Protein AF-A0A9X2WM40-F1 (afdb_monomer)

Mean predicted aligned error: 15.27 Å

Organism: NCBI:txid2952222

Structure (mmCIF, N/CA/C/O backbone):
data_AF-A0A9X2WM40-F1
#
_entry.id   AF-A0A9X2WM40-F1
#
loop_
_atom_site.group_PDB
_atom_site.id
_atom_site.type_symbol
_atom_site.label_atom_id
_atom_site.label_alt_id
_atom_site.label_comp_id
_atom_site.label_asym_id
_atom_site.label_entity_id
_atom_site.label_seq_id
_atom_site.pdbx_PDB_ins_code
_atom_site.Cartn_x
_atom_site.Cartn_y
_atom_site.Cartn_z
_atom_site.occupancy
_atom_site.B_iso_or_equiv
_atom_site.auth_seq_id
_atom_site.auth_comp_id
_atom_site.auth_asym_id
_atom_site.auth_atom_id
_atom_site.pdbx_PDB_model_num
ATOM 1 N N . MET A 1 1 ? -3.661 -3.927 -45.831 1.00 48.88 1 MET A N 1
ATOM 2 C CA . MET A 1 1 ? -3.657 -4.230 -44.381 1.00 48.88 1 MET A CA 1
ATOM 3 C C . MET A 1 1 ? -2.440 -3.623 -43.685 1.00 48.88 1 MET A C 1
ATOM 5 O O . MET A 1 1 ? -2.655 -2.824 -42.790 1.00 48.88 1 MET A O 1
ATOM 9 N N . MET A 1 2 ? -1.205 -3.879 -44.148 1.00 52.31 2 MET A N 1
ATOM 10 C CA . MET A 1 2 ? 0.022 -3.225 -43.633 1.00 52.31 2 MET A CA 1
ATOM 11 C C . MET A 1 2 ? -0.059 -1.685 -43.616 1.00 52.31 2 MET A C 1
ATOM 13 O O . MET A 1 2 ? 0.110 -1.090 -42.563 1.00 52.31 2 MET A O 1
ATOM 17 N N . ALA A 1 3 ? -0.468 -1.058 -44.727 1.00 53.38 3 ALA A N 1
ATOM 18 C CA . ALA A 1 3 ? -0.591 0.404 -44.830 1.00 53.38 3 ALA A CA 1
ATOM 19 C C . ALA A 1 3 ? -1.653 1.032 -43.897 1.00 53.38 3 ALA A C 1
ATOM 21 O O . ALA A 1 3 ? -1.571 2.206 -43.558 1.00 53.38 3 ALA A O 1
ATOM 22 N N . ILE A 1 4 ? -2.658 0.257 -43.466 1.00 58.81 4 ILE A N 1
ATOM 23 C CA . ILE A 1 4 ? -3.692 0.733 -42.531 1.00 58.81 4 ILE A CA 1
ATOM 24 C C . ILE A 1 4 ? -3.160 0.685 -41.096 1.00 58.81 4 ILE A C 1
ATOM 26 O O . ILE A 1 4 ? -3.388 1.623 -40.340 1.00 58.81 4 ILE A O 1
ATOM 30 N N . LEU A 1 5 ? -2.415 -0.369 -40.730 1.00 55.25 5 LEU A N 1
ATOM 31 C CA . LEU A 1 5 ? -1.718 -0.409 -39.442 1.00 55.25 5 LEU A CA 1
ATOM 32 C C . LEU A 1 5 ? -0.700 0.729 -39.340 1.00 55.25 5 LEU A C 1
ATOM 34 O O . LEU A 1 5 ? -0.670 1.415 -38.329 1.00 55.25 5 LEU A O 1
ATOM 38 N N . GLU A 1 6 ? 0.074 0.974 -40.394 1.00 58.59 6 GLU A N 1
ATOM 39 C CA . GLU A 1 6 ? 1.084 2.037 -40.431 1.00 58.59 6 GLU A CA 1
ATOM 40 C C . GLU A 1 6 ? 0.461 3.438 -40.266 1.00 58.59 6 GLU A C 1
ATOM 42 O O . GLU A 1 6 ? 0.967 4.267 -39.508 1.00 58.59 6 GLU A O 1
ATOM 47 N N . HIS A 1 7 ? -0.705 3.681 -40.877 1.00 58.50 7 HIS A N 1
ATOM 48 C CA . HIS A 1 7 ? -1.440 4.940 -40.722 1.00 58.50 7 HIS A CA 1
ATOM 49 C C . HIS A 1 7 ? -2.086 5.105 -39.331 1.00 58.50 7 HIS A C 1
ATOM 51 O O . HIS A 1 7 ? -2.117 6.206 -38.780 1.00 58.50 7 HIS A O 1
ATOM 57 N N . ILE A 1 8 ? -2.566 4.014 -38.724 1.00 58.47 8 ILE A N 1
ATOM 58 C CA . ILE A 1 8 ? -3.116 4.024 -37.358 1.00 58.47 8 ILE A CA 1
ATOM 59 C C . ILE A 1 8 ? -2.002 4.226 -36.321 1.00 58.47 8 ILE A C 1
ATOM 61 O O . ILE A 1 8 ? -2.180 5.005 -35.383 1.00 58.47 8 ILE A O 1
ATOM 65 N N . PHE A 1 9 ? -0.844 3.580 -36.497 1.00 56.44 9 PHE A N 1
ATOM 66 C CA . PHE A 1 9 ? 0.310 3.757 -35.614 1.00 56.44 9 PHE A CA 1
ATOM 67 C C . PHE A 1 9 ? 0.879 5.176 -35.693 1.00 56.44 9 PHE A C 1
ATOM 69 O O . PHE A 1 9 ? 1.260 5.727 -34.672 1.00 56.44 9 PHE A O 1
ATOM 76 N N . THR A 1 10 ? 0.852 5.830 -36.852 1.00 58.78 10 THR A N 1
ATOM 77 C CA . THR A 1 10 ? 1.347 7.214 -36.988 1.00 58.78 10 THR A CA 1
ATOM 78 C C . THR A 1 10 ? 0.361 8.293 -36.523 1.00 58.78 10 THR A C 1
ATOM 80 O O . THR A 1 10 ? 0.761 9.440 -36.345 1.00 58.78 10 THR A O 1
ATOM 83 N N . SER A 1 11 ? -0.914 7.957 -36.283 1.00 64.44 11 SER A N 1
ATOM 84 C CA . SER A 1 11 ? -1.959 8.955 -35.994 1.00 64.44 11 SER A CA 1
ATOM 85 C C . SER A 1 11 ? -1.946 9.507 -34.558 1.00 64.44 11 SER A C 1
ATOM 87 O O . SER A 1 11 ? -2.376 10.639 -34.350 1.00 64.44 11 SER A O 1
ATOM 89 N N . SER A 1 12 ? -1.471 8.753 -33.552 1.00 72.62 12 SER A N 1
ATOM 90 C CA . SER A 1 12 ? -1.210 9.308 -32.208 1.00 72.62 12 SER A CA 1
ATOM 91 C C . SER A 1 12 ? -0.280 8.428 -31.360 1.00 72.62 12 SER A C 1
ATOM 93 O O . SER A 1 12 ? -0.543 7.242 -31.162 1.00 72.62 12 SER A O 1
ATOM 95 N N . ALA A 1 13 ? 0.763 9.026 -30.772 1.00 73.12 13 ALA A N 1
ATOM 96 C CA . ALA A 1 13 ? 1.698 8.345 -29.863 1.00 73.12 13 ALA A CA 1
ATOM 97 C C . ALA A 1 13 ? 0.988 7.692 -28.656 1.00 73.12 13 ALA A C 1
ATOM 99 O O . ALA A 1 13 ? 1.332 6.596 -28.211 1.00 73.12 13 ALA A O 1
ATOM 100 N N . TYR A 1 14 ? -0.082 8.326 -28.164 1.00 81.31 14 TYR A N 1
ATOM 101 C CA . TYR A 1 14 ? -0.898 7.805 -27.064 1.00 81.31 14 TYR A CA 1
ATOM 102 C C . TYR A 1 14 ? -1.600 6.489 -27.411 1.00 81.31 14 TYR A C 1
ATOM 104 O O . TYR A 1 14 ? -1.717 5.612 -26.554 1.00 81.31 14 TYR A O 1
ATOM 112 N N . PHE A 1 15 ? -2.044 6.324 -28.661 1.00 83.06 15 PHE A N 1
ATOM 113 C CA . PHE A 1 15 ? -2.675 5.085 -29.105 1.00 83.06 15 PHE A CA 1
ATOM 114 C C . PHE A 1 15 ? -1.667 3.934 -29.156 1.00 83.06 15 PHE A C 1
ATOM 116 O O . PHE A 1 15 ? -1.968 2.849 -28.660 1.00 83.06 15 PHE A O 1
ATOM 123 N N . ILE A 1 16 ? -0.448 4.174 -29.658 1.00 85.44 16 ILE A N 1
ATOM 124 C CA . ILE A 1 16 ? 0.629 3.166 -29.671 1.00 85.44 16 ILE A CA 1
ATOM 125 C C . ILE A 1 16 ? 0.966 2.719 -28.247 1.00 85.44 16 ILE A C 1
ATOM 127 O O . ILE A 1 16 ? 1.083 1.522 -27.975 1.00 85.44 16 ILE A O 1
ATOM 131 N N . LEU A 1 17 ? 1.084 3.677 -27.326 1.00 87.56 17 LEU A N 1
ATOM 132 C CA . LEU A 1 17 ? 1.344 3.412 -25.914 1.00 87.56 17 LEU A CA 1
ATOM 133 C C . LEU A 1 17 ? 0.233 2.554 -25.297 1.00 87.56 17 LEU A C 1
ATOM 135 O O . LEU A 1 17 ? 0.522 1.546 -24.652 1.00 87.56 17 LEU A O 1
ATOM 139 N N . LEU A 1 18 ? -1.033 2.913 -25.525 1.00 89.00 18 LEU A N 1
ATOM 140 C CA . LEU A 1 18 ? -2.177 2.168 -24.998 1.00 89.00 18 LEU A CA 1
ATOM 141 C C . LEU A 1 18 ? -2.231 0.744 -25.560 1.00 89.00 18 LEU A C 1
ATOM 143 O O . LEU A 1 18 ? -2.396 -0.207 -24.797 1.00 89.00 18 LEU A O 1
ATOM 147 N N . VAL A 1 19 ? -2.031 0.577 -26.869 1.00 88.81 19 VAL A N 1
ATOM 148 C CA . VAL A 1 19 ? -1.959 -0.743 -27.513 1.00 88.81 19 VAL A CA 1
ATOM 149 C C . VAL A 1 19 ? -0.817 -1.570 -26.925 1.00 88.81 19 VAL A C 1
ATOM 151 O O . VAL A 1 19 ? -1.012 -2.742 -26.610 1.00 88.81 19 VAL A O 1
ATOM 154 N N . THR A 1 20 ? 0.346 -0.956 -26.707 1.00 89.88 20 THR A N 1
ATOM 155 C CA . THR A 1 20 ? 1.518 -1.610 -26.110 1.00 89.88 20 THR A CA 1
ATOM 156 C C . THR A 1 20 ? 1.240 -2.083 -24.686 1.00 89.88 20 THR A C 1
ATOM 158 O O . THR A 1 20 ? 1.575 -3.216 -24.350 1.00 89.88 20 THR A O 1
ATOM 161 N N . LEU A 1 21 ? 0.579 -1.266 -23.860 1.00 89.44 21 LEU A N 1
ATOM 162 C CA . LEU A 1 21 ? 0.176 -1.653 -22.505 1.00 89.44 21 LEU A CA 1
ATOM 163 C C . LEU A 1 21 ? -0.844 -2.795 -22.511 1.00 89.44 21 LEU A C 1
ATOM 165 O O . LEU A 1 21 ? -0.691 -3.759 -21.762 1.00 89.44 21 LEU A O 1
ATOM 169 N N . VAL A 1 22 ? -1.874 -2.709 -23.358 1.00 89.88 22 VAL A N 1
ATOM 170 C CA . VAL A 1 22 ? -2.930 -3.731 -23.438 1.00 89.88 22 VAL A CA 1
ATOM 171 C C . VAL A 1 22 ? -2.355 -5.060 -23.923 1.00 89.88 22 VAL A C 1
ATOM 173 O O . VAL A 1 22 ? -2.557 -6.089 -23.277 1.00 89.88 22 VAL A O 1
ATOM 176 N N . LEU A 1 23 ? -1.592 -5.053 -25.019 1.00 89.88 23 LEU A N 1
ATOM 177 C CA . LEU A 1 23 ? -0.934 -6.252 -25.539 1.00 89.88 23 LEU A CA 1
ATOM 178 C C . LEU A 1 23 ? 0.108 -6.788 -24.553 1.00 89.88 23 LEU A C 1
ATOM 180 O O . LEU A 1 23 ? 0.152 -7.991 -24.311 1.00 89.88 23 LEU A O 1
ATOM 184 N N . GLY A 1 24 ? 0.892 -5.908 -23.930 1.00 86.06 24 GLY A N 1
ATOM 185 C CA . GLY A 1 24 ? 1.845 -6.253 -22.880 1.00 86.06 24 GLY A CA 1
ATOM 186 C C . GLY A 1 24 ? 1.183 -6.986 -21.717 1.00 86.06 24 GLY A C 1
ATOM 187 O O . GLY A 1 24 ? 1.656 -8.045 -21.303 1.00 86.06 24 GLY A O 1
ATOM 188 N N . PHE A 1 25 ? 0.044 -6.488 -21.237 1.00 85.56 25 PHE A N 1
ATOM 189 C CA . PHE A 1 25 ? -0.730 -7.126 -20.176 1.00 85.56 25 PHE A CA 1
ATOM 190 C C . PHE A 1 25 ? -1.297 -8.488 -20.595 1.00 85.56 25 PHE A C 1
ATOM 192 O O . PHE A 1 25 ? -1.178 -9.459 -19.844 1.00 85.56 25 PHE A O 1
ATOM 199 N N . VAL A 1 26 ? -1.875 -8.581 -21.799 1.00 85.56 26 VAL A N 1
ATOM 200 C CA . VAL A 1 26 ? -2.435 -9.833 -22.333 1.00 85.56 26 VAL A CA 1
ATOM 201 C C . VAL A 1 26 ? -1.345 -10.894 -22.472 1.00 85.56 26 VAL A C 1
ATOM 203 O O . VAL A 1 26 ? -1.505 -11.996 -21.949 1.00 85.56 26 VAL A O 1
ATOM 206 N N . VAL A 1 27 ? -0.211 -10.551 -23.091 1.00 85.38 27 VAL A N 1
ATOM 207 C CA . VAL A 1 27 ? 0.940 -11.455 -23.250 1.00 85.38 27 VAL A CA 1
ATOM 208 C C . VAL A 1 27 ? 1.525 -11.840 -21.890 1.00 85.38 27 VAL A C 1
ATOM 210 O O . VAL A 1 27 ? 1.890 -12.992 -21.680 1.00 85.38 27 VAL A O 1
ATOM 213 N N . GLY A 1 28 ? 1.555 -10.910 -20.934 1.00 78.38 28 GLY A N 1
ATOM 214 C CA . GLY A 1 28 ? 2.058 -11.156 -19.580 1.00 78.38 28 GLY A CA 1
ATOM 215 C C . GLY A 1 28 ? 1.228 -12.147 -18.769 1.00 78.38 28 GLY A C 1
ATOM 216 O O . GLY A 1 28 ? 1.763 -12.780 -17.859 1.00 78.38 28 GLY A O 1
ATOM 217 N N . LYS A 1 29 ? -0.060 -12.313 -19.099 1.00 77.12 29 LYS A N 1
ATOM 218 C CA . LYS A 1 29 ? -0.939 -13.319 -18.482 1.00 77.12 29 LYS A CA 1
ATOM 219 C C . LYS A 1 29 ? -0.827 -14.708 -19.117 1.00 77.12 29 LYS A C 1
ATOM 221 O O . LYS A 1 29 ? -1.376 -15.664 -18.564 1.00 77.12 29 LYS A O 1
ATOM 226 N N . ILE A 1 30 ? -0.122 -14.852 -20.239 1.00 78.06 30 ILE A N 1
ATOM 227 C CA . ILE A 1 30 ? 0.100 -16.156 -20.870 1.00 78.06 30 ILE A CA 1
ATOM 228 C C . ILE A 1 30 ? 1.139 -16.925 -20.047 1.00 78.06 30 ILE A C 1
ATOM 230 O O . ILE A 1 30 ? 2.270 -16.480 -19.865 1.00 78.06 30 ILE A O 1
ATOM 234 N N . HIS A 1 31 ? 0.745 -18.094 -19.543 1.00 68.75 31 HIS A N 1
ATOM 235 C CA . HIS A 1 31 ? 1.625 -18.979 -18.784 1.00 68.75 31 HIS A CA 1
ATOM 236 C C . HIS A 1 31 ? 2.212 -20.034 -19.728 1.00 68.75 31 HIS A C 1
ATOM 238 O O . HIS A 1 31 ? 1.476 -20.849 -20.286 1.00 68.75 31 HIS A O 1
ATOM 244 N N . LEU A 1 32 ? 3.536 -20.031 -19.904 1.00 66.12 32 LEU A N 1
ATOM 245 C CA . LEU A 1 32 ? 4.265 -21.054 -20.657 1.00 66.12 32 LEU A CA 1
ATOM 246 C C . LEU A 1 32 ? 4.839 -22.069 -19.656 1.00 66.12 32 LEU A C 1
ATOM 248 O O . LEU A 1 32 ? 5.991 -21.986 -19.229 1.00 66.12 32 LEU A O 1
ATOM 252 N N . GLY A 1 33 ? 4.002 -23.019 -19.230 1.00 64.88 33 GLY A N 1
ATOM 253 C CA . GLY A 1 33 ? 4.379 -24.041 -18.246 1.00 64.88 33 GLY A CA 1
ATOM 254 C C . GLY A 1 33 ? 4.664 -23.451 -16.857 1.00 64.88 33 GLY A C 1
ATOM 255 O O . GLY A 1 33 ? 3.817 -22.771 -16.288 1.00 64.88 33 GLY A O 1
ATOM 256 N N . LEU A 1 34 ? 5.854 -23.713 -16.300 1.00 55.75 34 LEU A N 1
ATOM 257 C CA . LEU A 1 34 ? 6.301 -23.185 -14.995 1.00 55.75 34 LEU A CA 1
ATOM 258 C C . LEU A 1 34 ? 6.750 -21.712 -15.046 1.00 55.75 34 LEU A C 1
ATOM 260 O O . LEU A 1 34 ? 7.091 -21.145 -14.008 1.00 55.75 34 LEU A O 1
ATOM 264 N N . PHE A 1 35 ? 6.804 -21.105 -16.235 1.00 55.22 35 PHE A N 1
ATOM 265 C CA . PHE A 1 35 ? 7.334 -19.762 -16.433 1.00 55.22 35 PHE A CA 1
ATOM 266 C C . PHE A 1 35 ? 6.215 -18.791 -16.826 1.00 55.22 35 PHE A C 1
ATOM 268 O O . PHE A 1 35 ? 5.541 -18.963 -17.843 1.00 55.22 35 PHE A O 1
ATOM 275 N N . SER A 1 36 ? 6.027 -17.751 -16.015 1.00 58.47 36 SER A N 1
ATOM 276 C CA . SER A 1 36 ? 5.255 -16.566 -16.386 1.00 58.47 36 SER A CA 1
ATOM 277 C C . SER A 1 36 ? 6.244 -15.450 -16.690 1.00 58.47 36 SER A C 1
ATOM 279 O O . SER A 1 36 ? 7.112 -15.162 -15.866 1.00 58.47 36 SER A O 1
ATOM 281 N N . LEU A 1 37 ? 6.127 -14.822 -17.864 1.00 62.75 37 LEU A N 1
ATOM 282 C CA . LEU A 1 37 ? 6.972 -13.675 -18.206 1.00 62.75 37 LEU A CA 1
ATOM 283 C C . LEU A 1 37 ? 6.739 -12.501 -17.241 1.00 62.75 37 LEU A C 1
ATOM 285 O O . LEU A 1 37 ? 7.644 -11.694 -17.033 1.00 62.75 37 LEU A O 1
ATOM 289 N N . GLY A 1 38 ? 5.556 -12.416 -16.629 1.00 69.88 38 GLY A N 1
ATOM 290 C CA . GLY A 1 38 ? 5.141 -11.264 -15.841 1.00 69.88 38 GLY A CA 1
ATOM 291 C C . GLY A 1 38 ? 4.816 -10.058 -16.726 1.00 69.88 38 GLY A C 1
ATOM 292 O O . GLY A 1 38 ? 5.382 -9.873 -17.803 1.00 69.88 38 GLY A O 1
ATOM 293 N N . THR A 1 39 ? 3.898 -9.212 -16.259 1.00 77.12 39 THR A N 1
ATOM 294 C CA . THR A 1 39 ? 3.368 -8.077 -17.035 1.00 77.12 39 THR A CA 1
ATOM 295 C C . THR A 1 39 ? 4.424 -7.033 -17.390 1.00 77.12 39 THR A C 1
ATOM 297 O O . THR A 1 39 ? 4.318 -6.381 -18.421 1.00 77.12 39 THR A O 1
ATOM 300 N N . ILE A 1 40 ? 5.456 -6.867 -16.561 1.00 76.12 40 ILE A N 1
ATOM 301 C CA . ILE A 1 40 ? 6.514 -5.874 -16.785 1.00 76.12 40 ILE A CA 1
ATOM 302 C C . ILE A 1 40 ? 7.405 -6.300 -17.957 1.00 76.12 40 ILE A C 1
ATOM 304 O O . ILE A 1 40 ? 7.583 -5.528 -18.898 1.00 76.12 40 ILE A O 1
ATOM 308 N N . LEU A 1 41 ? 7.916 -7.538 -17.946 1.00 74.19 41 LEU A N 1
ATOM 309 C CA . LEU A 1 41 ? 8.766 -8.020 -19.036 1.00 74.19 41 LEU A CA 1
ATOM 310 C C . LEU A 1 41 ? 7.976 -8.142 -20.343 1.00 74.19 41 LEU A C 1
ATOM 312 O O . LEU A 1 41 ? 8.479 -7.761 -21.397 1.00 74.19 41 LEU A O 1
ATOM 316 N N . SER A 1 42 ? 6.742 -8.649 -20.295 1.00 80.31 42 SER A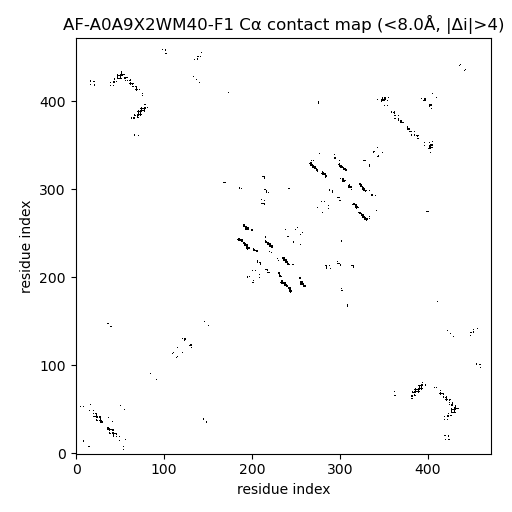 N 1
ATOM 317 C CA . SER A 1 42 ? 5.916 -8.768 -21.498 1.00 80.31 42 SER A CA 1
ATOM 318 C C . SER A 1 42 ? 5.605 -7.406 -22.118 1.00 80.31 42 SER A C 1
ATOM 320 O O . SER A 1 42 ? 5.670 -7.273 -23.336 1.00 80.31 42 SER A O 1
ATOM 322 N N . THR A 1 43 ? 5.339 -6.381 -21.303 1.00 85.88 43 THR A N 1
ATOM 323 C CA . THR A 1 43 ? 5.131 -5.005 -21.783 1.00 85.88 43 THR A CA 1
ATOM 324 C C . THR A 1 43 ? 6.388 -4.440 -22.435 1.00 85.88 43 THR A C 1
ATOM 326 O O . THR A 1 43 ? 6.285 -3.801 -23.480 1.00 85.88 43 THR A O 1
ATOM 329 N N . LEU A 1 44 ? 7.576 -4.728 -21.892 1.00 84.62 44 LEU A N 1
ATOM 330 C CA . LEU A 1 44 ? 8.839 -4.332 -22.517 1.00 84.62 44 LEU A CA 1
ATOM 331 C C . LEU A 1 44 ? 9.037 -5.005 -23.883 1.00 84.62 44 LEU A C 1
ATOM 333 O O . LEU A 1 44 ? 9.375 -4.332 -24.851 1.00 84.62 44 LEU A O 1
ATOM 337 N N . ILE A 1 45 ? 8.817 -6.322 -23.967 1.00 83.56 45 ILE A N 1
ATOM 338 C CA . ILE A 1 45 ? 8.981 -7.095 -25.210 1.00 83.56 45 ILE A CA 1
ATOM 339 C C . ILE A 1 45 ? 7.998 -6.614 -26.276 1.00 83.56 45 ILE A C 1
ATOM 341 O O . ILE A 1 45 ? 8.392 -6.381 -27.417 1.00 83.56 45 ILE A O 1
ATOM 345 N N . VAL A 1 46 ? 6.727 -6.441 -25.909 1.00 88.69 46 VAL A N 1
ATOM 346 C CA . VAL A 1 46 ? 5.711 -5.904 -26.818 1.00 88.69 46 VAL A CA 1
ATOM 347 C C . VAL A 1 46 ? 6.095 -4.496 -27.263 1.00 88.69 46 VAL A C 1
ATOM 349 O O . VAL A 1 46 ? 6.050 -4.224 -28.458 1.00 88.69 46 VAL A O 1
ATOM 352 N N . GLY A 1 47 ? 6.541 -3.632 -26.347 1.00 87.75 47 GLY A N 1
ATOM 353 C CA . GLY A 1 47 ? 7.029 -2.296 -26.688 1.00 87.75 47 GLY A CA 1
ATOM 354 C C . GLY A 1 47 ? 8.194 -2.337 -27.671 1.00 87.75 47 GLY A C 1
ATOM 355 O O . GLY A 1 47 ? 8.181 -1.611 -28.655 1.00 87.75 47 GLY A O 1
ATOM 356 N N . LEU A 1 48 ? 9.153 -3.241 -27.478 1.00 83.25 48 LEU A N 1
ATOM 357 C CA . LEU A 1 48 ? 10.292 -3.410 -28.380 1.00 83.25 48 LEU A CA 1
ATOM 358 C C . LEU A 1 48 ? 9.860 -3.860 -29.782 1.00 83.25 48 LEU A C 1
ATOM 360 O O . LEU A 1 48 ? 10.346 -3.318 -30.771 1.00 83.25 48 LEU A O 1
ATOM 364 N N . ILE A 1 49 ? 8.918 -4.801 -29.880 1.00 85.75 49 ILE A N 1
ATOM 365 C CA . ILE A 1 49 ? 8.375 -5.276 -31.165 1.00 85.75 49 ILE A CA 1
ATOM 366 C C . ILE A 1 49 ? 7.587 -4.167 -31.871 1.00 85.75 49 ILE A C 1
ATOM 368 O O . ILE A 1 49 ? 7.765 -3.951 -33.068 1.00 85.75 49 ILE A O 1
ATOM 372 N N . VAL A 1 50 ? 6.720 -3.459 -31.145 1.00 87.12 50 VAL A N 1
ATOM 373 C CA . VAL A 1 50 ? 5.913 -2.364 -31.705 1.00 87.12 50 VAL A CA 1
ATOM 374 C C . VAL A 1 50 ? 6.807 -1.185 -32.108 1.00 87.12 50 VAL A C 1
ATOM 376 O O . VAL A 1 50 ? 6.592 -0.585 -33.159 1.00 87.12 50 VAL A O 1
ATOM 379 N N . GLY A 1 51 ? 7.853 -0.900 -31.331 1.00 82.62 51 GLY A N 1
ATOM 380 C CA . GLY A 1 51 ? 8.861 0.108 -31.654 1.00 82.62 51 GLY A CA 1
ATOM 381 C C . GLY A 1 51 ? 9.659 -0.257 -32.905 1.00 82.62 51 GLY A C 1
ATOM 382 O O . GLY A 1 51 ? 9.854 0.589 -33.775 1.00 82.62 51 GLY A O 1
ATOM 383 N N . LEU A 1 52 ? 10.043 -1.532 -33.051 1.00 80.94 52 LEU A N 1
ATOM 384 C CA . LEU A 1 52 ? 10.705 -2.054 -34.255 1.00 80.94 52 LEU A CA 1
ATOM 385 C C . LEU A 1 52 ? 9.815 -1.925 -35.501 1.00 80.94 52 LEU A C 1
ATOM 387 O O . LEU A 1 52 ? 10.310 -1.665 -36.593 1.00 80.94 52 LEU A O 1
ATOM 391 N N . ALA A 1 53 ? 8.499 -2.076 -35.336 1.00 81.31 53 ALA A N 1
ATOM 392 C CA . ALA A 1 53 ? 7.512 -1.913 -36.402 1.00 81.31 53 ALA A CA 1
ATOM 393 C C . ALA A 1 53 ? 7.256 -0.442 -36.801 1.00 81.31 53 ALA A C 1
ATOM 395 O O . ALA A 1 53 ? 6.356 -0.184 -37.598 1.00 81.31 53 ALA A O 1
ATOM 396 N N . GLY A 1 54 ? 8.022 0.516 -36.262 1.00 72.19 54 GLY A N 1
ATOM 397 C CA . GLY A 1 54 ? 7.918 1.942 -36.587 1.00 72.19 54 GLY A CA 1
ATOM 398 C C . GLY A 1 54 ? 7.074 2.760 -35.606 1.00 72.19 54 GLY A C 1
ATOM 399 O O . GLY A 1 54 ? 6.804 3.932 -35.864 1.00 72.19 54 GLY A O 1
ATOM 400 N N . GLY A 1 55 ? 6.659 2.178 -34.475 1.00 71.06 55 GLY A N 1
ATOM 401 C CA . GLY A 1 55 ? 5.966 2.900 -33.410 1.00 71.06 55 GLY A CA 1
ATOM 402 C C . GLY A 1 55 ? 6.907 3.832 -32.648 1.00 71.06 55 GLY A C 1
ATOM 403 O O . GLY A 1 55 ? 7.449 3.452 -31.613 1.00 71.06 55 GLY A O 1
ATOM 404 N N . ALA A 1 56 ? 7.113 5.047 -33.153 1.00 64.31 56 ALA A N 1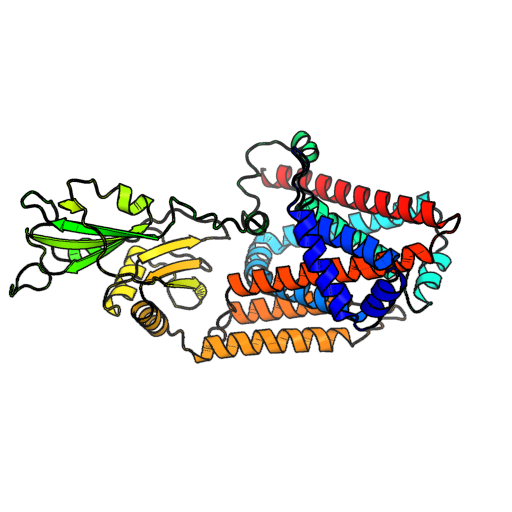
ATOM 405 C CA . ALA A 1 56 ? 7.911 6.060 -32.472 1.00 64.31 56 ALA A CA 1
ATOM 406 C C . ALA A 1 56 ? 7.105 6.743 -31.357 1.00 64.31 56 ALA A C 1
ATOM 408 O O . ALA A 1 56 ? 5.950 7.122 -31.548 1.00 64.31 56 ALA A O 1
ATOM 409 N N . ASN A 1 57 ? 7.745 6.940 -30.205 1.00 72.00 57 ASN A N 1
ATOM 410 C CA . ASN A 1 57 ? 7.204 7.708 -29.090 1.00 72.00 57 ASN A CA 1
ATOM 411 C C . ASN A 1 57 ? 8.145 8.855 -28.719 1.00 72.00 57 ASN A C 1
ATOM 413 O O . ASN A 1 57 ? 9.353 8.770 -28.925 1.00 72.00 57 ASN A O 1
ATOM 417 N N . ASP A 1 58 ? 7.574 9.903 -28.130 1.00 72.75 58 ASP A N 1
ATOM 418 C CA . ASP A 1 58 ? 8.316 11.043 -27.596 1.00 72.75 58 ASP A CA 1
ATOM 419 C C . ASP A 1 58 ? 9.172 10.607 -26.381 1.00 72.75 58 ASP A C 1
ATOM 421 O O . ASP A 1 58 ? 8.610 10.117 -25.391 1.00 72.75 58 ASP A O 1
ATOM 425 N N . PRO A 1 59 ? 10.509 10.789 -26.415 1.00 69.88 59 PRO A N 1
ATOM 426 C CA . PRO A 1 59 ? 11.405 10.492 -25.293 1.00 69.88 59 PRO A CA 1
ATOM 427 C C . PRO A 1 59 ? 11.001 11.178 -23.982 1.00 69.88 59 PRO A C 1
ATOM 429 O O . PRO A 1 59 ? 11.250 10.640 -22.898 1.00 69.88 59 PRO A O 1
ATOM 432 N N . ASN A 1 60 ? 10.329 12.330 -24.058 1.00 76.00 60 ASN A N 1
ATOM 433 C CA . ASN A 1 60 ? 9.871 13.069 -22.883 1.00 76.00 60 ASN A CA 1
ATOM 434 C C . ASN A 1 60 ? 8.824 12.290 -22.073 1.00 76.00 60 ASN A C 1
ATOM 436 O O . ASN A 1 60 ? 8.796 12.389 -20.843 1.00 76.00 60 ASN A O 1
ATOM 440 N N . LEU A 1 61 ? 7.991 11.466 -22.727 1.00 80.50 61 LEU A N 1
ATOM 441 C CA . LEU A 1 61 ? 7.019 10.623 -22.023 1.00 80.50 61 LEU A CA 1
ATOM 442 C C . LEU A 1 61 ? 7.717 9.583 -21.143 1.00 80.50 61 LEU A C 1
ATOM 444 O O . LEU A 1 61 ? 7.223 9.268 -20.059 1.00 80.50 61 LEU A O 1
ATOM 448 N N . THR A 1 62 ? 8.869 9.068 -21.577 1.00 78.38 62 THR A N 1
ATOM 449 C CA . THR A 1 62 ? 9.636 8.095 -20.798 1.00 78.38 62 THR A CA 1
ATOM 450 C C . THR A 1 62 ? 10.060 8.696 -19.466 1.00 78.38 62 THR A C 1
ATOM 452 O O . THR A 1 62 ? 9.804 8.121 -18.406 1.00 78.38 62 THR A O 1
ATOM 455 N N . TRP A 1 63 ? 10.649 9.890 -19.511 1.00 78.56 63 TRP A N 1
ATOM 456 C CA . TRP A 1 63 ? 11.112 10.590 -18.318 1.00 78.56 63 TRP A CA 1
ATOM 457 C C . TRP A 1 63 ? 9.966 11.050 -17.422 1.00 78.56 63 TRP A C 1
ATOM 459 O O . TRP A 1 63 ? 10.113 10.996 -16.203 1.00 78.56 63 TRP A O 1
ATOM 469 N N . LEU A 1 64 ? 8.810 11.403 -17.989 1.00 85.56 64 LEU A N 1
ATOM 470 C CA . LEU A 1 64 ? 7.602 11.716 -17.223 1.00 85.56 64 LEU A CA 1
ATOM 471 C C . LEU A 1 64 ? 7.126 10.515 -16.390 1.00 85.56 64 LEU A C 1
ATOM 473 O O . LEU A 1 64 ? 6.922 10.635 -15.181 1.00 85.56 64 LEU A O 1
ATOM 477 N N . PHE A 1 65 ? 6.964 9.345 -17.016 1.00 86.50 65 PHE A N 1
ATOM 478 C CA . PHE A 1 65 ? 6.527 8.139 -16.310 1.00 86.50 65 PHE A CA 1
ATOM 479 C C . PHE A 1 65 ? 7.573 7.645 -15.304 1.00 86.50 65 PHE A C 1
ATOM 481 O O . PHE A 1 65 ? 7.207 7.225 -14.202 1.00 86.50 65 PHE A O 1
ATOM 488 N N . PHE A 1 66 ? 8.863 7.747 -15.645 1.00 83.88 66 PHE A N 1
ATOM 489 C CA . PHE A 1 66 ? 9.957 7.436 -14.725 1.00 83.88 66 PHE A CA 1
ATOM 490 C C . PHE A 1 66 ? 9.952 8.354 -13.503 1.00 83.88 66 PHE A C 1
ATOM 492 O O . PHE A 1 66 ? 10.004 7.878 -12.372 1.00 83.88 66 PHE A O 1
ATOM 499 N N . SER A 1 67 ? 9.852 9.666 -13.729 1.00 84.62 67 SER A N 1
ATOM 500 C CA . SER A 1 67 ? 9.770 10.697 -12.693 1.00 84.62 67 SER A CA 1
ATOM 501 C C . SER A 1 67 ? 8.594 10.434 -11.757 1.00 84.62 67 SER A C 1
ATOM 503 O O . SER A 1 67 ? 8.786 10.367 -10.543 1.00 84.62 67 SER A O 1
ATOM 505 N N . LEU A 1 68 ? 7.402 10.184 -12.309 1.00 89.25 68 LEU A N 1
ATOM 506 C CA . LEU A 1 68 ? 6.212 9.860 -11.525 1.00 89.25 68 LEU A CA 1
ATOM 507 C C . LEU A 1 68 ? 6.414 8.594 -10.681 1.00 89.25 68 LEU A C 1
ATOM 509 O O . LEU A 1 68 ? 6.104 8.591 -9.489 1.00 89.25 68 LEU A O 1
ATOM 513 N N . PHE A 1 69 ? 6.952 7.527 -11.276 1.00 87.62 69 PHE A N 1
ATOM 514 C CA . PHE A 1 69 ? 7.262 6.290 -10.562 1.00 87.62 69 PHE A CA 1
ATOM 515 C C . PHE A 1 69 ? 8.241 6.537 -9.405 1.00 87.62 69 PHE A C 1
ATOM 517 O O . PHE A 1 69 ? 7.939 6.183 -8.262 1.00 87.62 69 PHE A O 1
ATOM 524 N N . MET A 1 70 ? 9.374 7.185 -9.687 1.00 83.75 70 MET A N 1
ATOM 525 C CA . MET A 1 70 ? 10.428 7.471 -8.711 1.00 83.75 70 MET A CA 1
ATOM 526 C C . MET A 1 70 ? 9.939 8.389 -7.589 1.00 83.75 70 MET A C 1
ATOM 528 O O . MET A 1 70 ? 10.226 8.124 -6.423 1.00 83.75 70 MET A O 1
ATOM 532 N N . TYR A 1 71 ? 9.147 9.413 -7.917 1.00 89.81 71 TYR A N 1
ATOM 533 C CA . TYR A 1 71 ? 8.534 10.310 -6.939 1.00 89.81 71 TYR A CA 1
ATOM 534 C C . TYR A 1 71 ? 7.636 9.551 -5.963 1.00 89.81 71 TYR A C 1
ATOM 536 O O . TYR A 1 71 ? 7.751 9.719 -4.751 1.00 89.81 71 TYR A O 1
ATOM 544 N N . VAL A 1 72 ? 6.759 8.679 -6.469 1.00 85.75 72 VAL A N 1
ATOM 545 C CA . VAL A 1 72 ? 5.818 7.936 -5.623 1.00 85.75 72 VAL A CA 1
ATOM 546 C C . VAL A 1 72 ? 6.533 6.902 -4.753 1.00 85.75 72 VAL A C 1
ATOM 548 O O . VAL A 1 72 ? 6.200 6.764 -3.574 1.00 85.75 72 VAL A O 1
ATOM 551 N N . VAL A 1 73 ? 7.527 6.195 -5.302 1.00 80.94 73 VAL A N 1
ATOM 552 C CA . VAL A 1 73 ? 8.359 5.257 -4.528 1.00 80.94 73 VAL A CA 1
ATOM 553 C C . VAL A 1 73 ? 9.103 5.997 -3.418 1.00 80.94 73 VAL A C 1
ATOM 555 O O . VAL A 1 73 ? 9.111 5.536 -2.278 1.00 80.94 73 VAL A O 1
ATOM 558 N N . ALA A 1 74 ? 9.669 7.165 -3.720 1.00 82.38 74 ALA A N 1
ATOM 559 C CA . ALA A 1 74 ? 10.368 7.976 -2.734 1.00 82.38 74 ALA A CA 1
ATOM 560 C C . ALA A 1 74 ? 9.424 8.576 -1.681 1.00 82.38 74 ALA A C 1
ATOM 562 O O . ALA A 1 74 ? 9.759 8.564 -0.501 1.00 82.38 74 ALA A O 1
ATOM 563 N N . TYR A 1 75 ? 8.225 9.020 -2.068 1.00 84.50 75 TYR A N 1
ATOM 564 C CA . TYR A 1 75 ? 7.196 9.491 -1.134 1.00 84.50 75 TYR A CA 1
ATOM 565 C C . TYR A 1 75 ? 6.785 8.396 -0.146 1.00 84.50 75 TYR A C 1
ATOM 567 O O . TYR A 1 75 ? 6.725 8.643 1.057 1.00 84.50 75 TYR A O 1
ATOM 575 N N . LEU A 1 76 ? 6.558 7.171 -0.636 1.00 75.06 76 LEU A N 1
ATOM 576 C CA . LEU A 1 76 ? 6.288 6.006 0.215 1.00 75.06 76 LEU A CA 1
ATOM 577 C C . LEU A 1 76 ? 7.479 5.666 1.120 1.00 75.06 76 LEU A C 1
ATOM 579 O O . LEU A 1 76 ? 7.286 5.275 2.268 1.00 75.06 76 LEU A O 1
ATOM 583 N N . GLY A 1 77 ? 8.700 5.811 0.604 1.00 70.25 77 GLY A N 1
ATOM 584 C CA . GLY A 1 77 ? 9.930 5.596 1.358 1.00 70.25 77 GLY A CA 1
ATOM 585 C C . GLY A 1 77 ? 10.230 6.689 2.383 1.00 70.25 77 GLY A C 1
ATOM 586 O O . GLY A 1 77 ? 10.963 6.419 3.325 1.00 70.25 77 GLY A O 1
ATOM 587 N N . GLY A 1 78 ? 9.667 7.893 2.249 1.00 72.75 78 GLY A N 1
ATOM 588 C CA . GLY A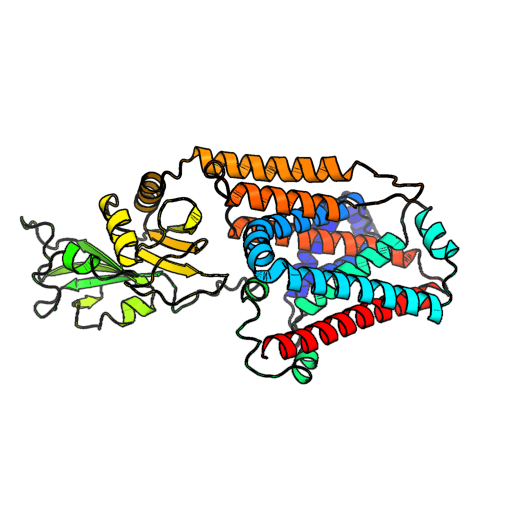 1 78 ? 10.004 9.055 3.079 1.00 72.75 78 GLY A CA 1
ATOM 589 C C . GLY A 1 78 ? 9.775 8.855 4.578 1.00 72.75 78 GLY A C 1
ATOM 590 O O . GLY A 1 78 ? 10.581 9.324 5.377 1.00 72.75 78 GLY A O 1
ATOM 591 N N . SER A 1 79 ? 8.731 8.119 4.972 1.00 65.12 79 SER A N 1
ATOM 592 C CA . SER A 1 79 ? 8.479 7.791 6.384 1.00 65.12 79 SER A CA 1
ATOM 593 C C . SER A 1 79 ? 9.460 6.746 6.927 1.00 65.12 79 SER A C 1
ATOM 595 O O . SER A 1 79 ? 9.989 6.899 8.025 1.00 65.12 79 SER A O 1
ATOM 597 N N . LEU A 1 80 ? 9.743 5.707 6.136 1.00 62.12 80 LEU A N 1
ATOM 598 C CA . LEU A 1 80 ? 10.650 4.612 6.501 1.00 62.12 80 LEU A CA 1
ATOM 599 C C . LEU A 1 80 ? 12.106 5.079 6.537 1.00 62.12 80 LEU A C 1
ATOM 601 O O . LEU A 1 80 ? 12.863 4.716 7.430 1.00 62.12 80 LEU A O 1
ATOM 605 N N . PHE A 1 81 ? 12.481 5.943 5.596 1.00 64.56 81 PHE A N 1
ATOM 606 C CA . PHE A 1 81 ? 13.830 6.465 5.458 1.00 64.56 81 PHE A CA 1
ATOM 607 C C . PHE A 1 81 ? 14.300 7.158 6.729 1.00 64.56 81 PHE A C 1
ATOM 609 O O . PHE A 1 81 ? 15.447 6.980 7.113 1.00 64.56 81 PHE A O 1
ATOM 616 N N . THR A 1 82 ? 13.444 7.914 7.418 1.00 56.78 82 THR A N 1
ATOM 617 C CA . THR A 1 82 ? 13.864 8.579 8.655 1.00 56.78 82 THR A CA 1
ATOM 618 C C . THR A 1 82 ? 13.986 7.646 9.848 1.00 56.78 82 THR A C 1
ATOM 620 O O . THR A 1 82 ? 14.912 7.832 10.635 1.00 56.78 82 THR A O 1
ATOM 623 N N . GLN A 1 83 ? 13.128 6.626 9.950 1.00 55.50 83 GLN A N 1
ATOM 624 C CA . GLN A 1 83 ? 13.260 5.583 10.973 1.00 55.50 83 GLN A CA 1
ATOM 625 C C . GLN A 1 83 ? 14.569 4.806 10.772 1.00 55.50 83 GLN A C 1
ATOM 627 O O . GLN A 1 83 ? 15.403 4.714 11.677 1.00 55.50 83 GLN A O 1
ATOM 632 N N . ASP A 1 84 ? 14.791 4.325 9.548 1.00 59.19 84 ASP A N 1
ATOM 633 C CA . ASP A 1 84 ? 15.946 3.502 9.199 1.00 59.19 84 ASP A CA 1
ATOM 634 C C . ASP A 1 84 ? 17.251 4.298 9.223 1.00 59.19 84 ASP A C 1
ATOM 636 O O . ASP A 1 84 ? 18.272 3.795 9.696 1.00 59.19 84 ASP A O 1
ATOM 640 N N . LEU A 1 85 ? 17.244 5.550 8.755 1.00 63.03 85 LEU A N 1
ATOM 641 C CA . LEU A 1 85 ? 18.431 6.401 8.775 1.00 63.03 85 LEU A CA 1
ATOM 642 C C . LEU A 1 85 ? 18.839 6.740 10.204 1.00 63.03 85 LEU A C 1
ATOM 644 O O . LEU A 1 85 ? 20.031 6.708 10.481 1.00 63.03 85 LEU A O 1
ATOM 648 N N . GLN A 1 86 ? 17.907 7.002 11.123 1.00 60.41 86 GLN A N 1
ATOM 649 C CA . GLN A 1 86 ? 18.267 7.254 12.523 1.00 60.41 86 GLN A CA 1
ATOM 650 C C . GLN A 1 86 ? 18.775 5.992 13.228 1.00 60.41 86 GLN A C 1
ATOM 652 O O . GLN A 1 86 ? 19.786 6.051 13.929 1.00 60.41 86 GLN A O 1
ATOM 657 N N . ALA A 1 87 ? 18.127 4.845 13.011 1.00 56.94 87 ALA A N 1
ATOM 658 C CA . ALA A 1 87 ? 18.516 3.589 13.648 1.00 56.94 87 ALA A CA 1
ATOM 659 C C . ALA A 1 87 ? 19.823 3.004 13.079 1.00 56.94 87 ALA A C 1
ATOM 661 O O . ALA A 1 87 ? 20.630 2.432 13.813 1.00 56.94 87 ALA A O 1
ATOM 662 N N . HIS A 1 88 ? 20.071 3.170 11.777 1.00 65.62 88 HIS A N 1
ATOM 663 C CA . HIS A 1 88 ? 21.140 2.471 11.061 1.00 65.62 88 HIS A CA 1
ATOM 664 C C . HIS A 1 88 ? 22.047 3.396 10.235 1.00 65.62 88 HIS A C 1
ATOM 666 O O . HIS A 1 88 ? 22.716 2.915 9.317 1.00 65.62 88 HIS A O 1
ATOM 672 N N . GLN A 1 89 ? 22.143 4.693 10.565 1.00 68.00 89 GLN A N 1
ATOM 673 C CA . GLN A 1 89 ? 22.860 5.714 9.774 1.00 68.00 89 GLN A CA 1
ATOM 674 C C . GLN A 1 89 ? 24.238 5.258 9.275 1.00 68.00 89 GLN A C 1
ATOM 676 O O . GLN A 1 89 ? 24.566 5.398 8.097 1.00 68.00 89 GLN A O 1
ATOM 681 N N . LYS A 1 90 ? 25.045 4.674 10.172 1.00 67.19 90 LYS A N 1
ATOM 682 C CA . LYS A 1 90 ? 26.404 4.202 9.861 1.00 67.19 90 LYS A CA 1
ATOM 683 C C . LYS A 1 90 ? 26.394 2.992 8.925 1.00 67.19 90 LYS A C 1
ATOM 685 O O . LYS A 1 90 ? 27.183 2.942 7.989 1.00 67.19 90 LYS A O 1
ATOM 690 N N . SER A 1 91 ? 25.486 2.041 9.149 1.00 64.19 91 SER A N 1
ATOM 691 C CA . SER A 1 91 ? 25.343 0.845 8.309 1.00 64.19 91 SER A CA 1
ATOM 692 C C . SER A 1 91 ? 24.844 1.209 6.910 1.00 64.19 91 SER A C 1
ATOM 694 O O . SER A 1 91 ? 25.384 0.725 5.919 1.00 64.19 91 SER A O 1
ATOM 696 N N . ILE A 1 92 ? 23.867 2.115 6.810 1.00 63.97 92 ILE A N 1
ATOM 697 C CA . ILE A 1 92 ? 23.333 2.603 5.531 1.00 63.97 92 ILE A CA 1
ATOM 698 C C . ILE A 1 92 ? 24.410 3.359 4.752 1.00 63.97 92 ILE A C 1
ATOM 700 O O . ILE A 1 92 ? 24.613 3.063 3.577 1.00 63.97 92 ILE A O 1
ATOM 704 N N . LEU A 1 93 ? 25.149 4.270 5.395 1.00 67.44 93 LEU A N 1
ATOM 705 C CA . LEU A 1 93 ? 26.227 5.015 4.739 1.00 67.44 93 LEU A CA 1
ATOM 706 C C . LEU A 1 93 ? 27.305 4.079 4.175 1.00 67.44 93 LEU A C 1
ATOM 708 O O . LEU A 1 93 ? 27.705 4.232 3.022 1.00 67.44 93 LEU A O 1
ATOM 712 N N . ILE A 1 94 ? 27.736 3.081 4.955 1.00 67.69 94 ILE A N 1
ATOM 713 C CA . ILE A 1 94 ? 28.720 2.083 4.507 1.00 67.69 94 ILE A CA 1
ATOM 714 C C . ILE A 1 94 ? 28.171 1.278 3.321 1.00 67.69 94 ILE A C 1
ATOM 716 O O . ILE A 1 94 ? 28.888 1.086 2.341 1.00 67.69 94 ILE A O 1
ATOM 720 N N . LYS A 1 95 ? 26.897 0.863 3.359 1.00 63.41 95 LYS A N 1
ATOM 721 C CA . LYS A 1 95 ? 26.248 0.127 2.258 1.00 63.41 95 LYS A CA 1
ATOM 722 C C . LYS A 1 95 ? 26.154 0.958 0.979 1.00 63.41 95 LYS A C 1
ATOM 724 O O . LYS A 1 95 ? 26.453 0.442 -0.094 1.00 63.41 95 LYS A O 1
ATOM 729 N N . VAL A 1 96 ? 25.772 2.232 1.081 1.00 65.69 96 VAL A N 1
ATOM 730 C CA . VAL A 1 96 ? 25.704 3.148 -0.071 1.00 65.69 96 VAL A CA 1
ATOM 731 C C . VAL A 1 96 ? 27.098 3.382 -0.648 1.00 65.69 96 VAL A C 1
ATOM 733 O O . VAL A 1 96 ? 27.280 3.288 -1.858 1.00 65.69 96 VAL A O 1
ATOM 736 N N . LEU A 1 97 ? 28.104 3.606 0.201 1.00 71.25 97 LEU A N 1
ATOM 737 C CA . LEU A 1 97 ? 29.487 3.785 -0.242 1.00 71.25 97 LEU A CA 1
ATOM 738 C C . LEU A 1 97 ? 30.027 2.528 -0.944 1.00 71.25 97 LEU A C 1
ATOM 740 O O . LEU A 1 97 ? 30.637 2.623 -2.007 1.00 71.25 97 LEU A O 1
ATOM 744 N N . GLN A 1 98 ? 29.757 1.348 -0.382 1.00 68.88 98 GLN A N 1
ATOM 745 C CA . GLN A 1 98 ? 30.132 0.057 -0.959 1.00 68.88 98 GLN A CA 1
ATOM 746 C C . GLN A 1 98 ? 29.435 -0.184 -2.305 1.00 68.88 98 GLN A C 1
ATOM 748 O O . GLN A 1 98 ? 30.078 -0.646 -3.249 1.00 68.88 98 GLN A O 1
ATOM 753 N N . LEU A 1 99 ? 28.150 0.166 -2.420 1.00 65.88 99 LEU A N 1
ATOM 754 C CA . LEU A 1 99 ? 27.389 0.087 -3.667 1.00 65.88 99 LEU A CA 1
ATOM 755 C C . LEU A 1 99 ? 27.966 1.007 -4.748 1.00 65.88 99 LEU A C 1
ATOM 757 O O . LEU A 1 99 ? 28.216 0.562 -5.870 1.00 65.88 99 LEU A O 1
ATOM 761 N N . SER A 1 100 ? 28.232 2.268 -4.408 1.00 66.44 100 SER A N 1
ATOM 762 C CA . SER A 1 100 ? 28.832 3.236 -5.329 1.00 66.44 100 SER A CA 1
ATOM 763 C C . SER A 1 100 ? 30.223 2.793 -5.784 1.00 66.44 100 SER A C 1
ATOM 765 O O . SER A 1 100 ? 30.507 2.808 -6.980 1.00 66.44 100 SER A O 1
ATOM 767 N N . PHE A 1 101 ? 31.067 2.311 -4.866 1.00 73.56 101 PHE A N 1
ATOM 768 C CA . PHE A 1 101 ? 32.399 1.790 -5.193 1.00 73.56 101 PHE A CA 1
ATOM 769 C C . PHE A 1 101 ? 32.336 0.554 -6.103 1.00 73.56 101 PHE A C 1
ATOM 771 O O . PHE A 1 101 ? 33.110 0.414 -7.049 1.00 73.56 101 PHE A O 1
ATOM 778 N N . THR A 1 102 ? 31.373 -0.331 -5.863 1.00 66.56 102 THR A N 1
ATOM 779 C CA . THR A 1 102 ? 31.146 -1.520 -6.694 1.00 66.56 102 THR A CA 1
ATOM 780 C C . THR A 1 102 ? 30.710 -1.145 -8.104 1.00 66.56 102 THR A C 1
ATOM 782 O O . THR A 1 102 ? 31.223 -1.674 -9.087 1.00 66.56 102 THR A O 1
ATOM 785 N N . THR A 1 103 ? 29.790 -0.192 -8.207 1.00 61.09 103 THR A N 1
ATOM 786 C CA . THR A 1 103 ? 29.307 0.299 -9.500 1.00 61.09 103 THR A CA 1
ATOM 787 C C . THR A 1 103 ? 30.447 0.970 -10.267 1.00 61.09 103 THR A C 1
ATOM 789 O O . THR A 1 103 ? 30.661 0.681 -11.442 1.00 61.09 103 THR A O 1
ATOM 792 N N . PHE A 1 104 ? 31.249 1.789 -9.584 1.00 66.44 104 PHE A N 1
ATOM 793 C CA . PHE A 1 104 ? 32.428 2.435 -10.156 1.00 66.44 104 PHE A CA 1
ATOM 794 C C . PHE A 1 104 ? 33.476 1.425 -10.651 1.00 66.44 104 PHE A C 1
ATOM 796 O O . PHE A 1 104 ? 33.964 1.541 -11.772 1.00 66.44 104 PHE A O 1
ATOM 803 N N . THR A 1 105 ? 33.795 0.404 -9.850 1.00 68.50 105 THR A N 1
ATOM 804 C CA . THR A 1 105 ? 34.760 -0.643 -10.230 1.00 68.50 105 THR A CA 1
ATOM 805 C C . THR A 1 105 ? 34.264 -1.507 -11.386 1.00 68.50 105 THR A C 1
ATOM 807 O O . THR A 1 105 ? 35.058 -1.837 -12.263 1.00 68.50 105 THR A O 1
ATOM 810 N N . ALA A 1 106 ? 32.966 -1.819 -11.451 1.00 62.41 106 ALA A N 1
ATOM 811 C CA . ALA A 1 106 ? 32.374 -2.514 -12.594 1.00 62.41 106 ALA A CA 1
ATOM 812 C C . ALA A 1 106 ? 32.483 -1.684 -13.886 1.00 62.41 106 ALA A C 1
ATOM 814 O O . ALA A 1 106 ? 32.901 -2.207 -14.921 1.00 62.41 106 ALA A O 1
ATOM 815 N N . ILE A 1 107 ? 32.174 -0.383 -13.817 1.00 61.28 107 ILE A N 1
ATOM 816 C CA . ILE A 1 107 ? 32.324 0.553 -14.946 1.00 61.28 107 ILE A CA 1
ATOM 817 C C . ILE A 1 107 ? 33.787 0.628 -15.395 1.00 61.28 107 ILE A C 1
ATOM 819 O O . ILE A 1 107 ? 34.073 0.473 -16.583 1.00 61.28 107 ILE A O 1
ATOM 823 N N . ALA A 1 108 ? 34.721 0.790 -14.456 1.00 63.84 108 ALA A N 1
ATOM 824 C CA . ALA A 1 108 ? 36.151 0.839 -14.747 1.00 63.84 108 ALA A CA 1
ATOM 825 C C . ALA A 1 108 ? 36.675 -0.473 -15.357 1.00 63.84 108 ALA A C 1
ATOM 827 O O . ALA A 1 108 ? 37.467 -0.445 -16.298 1.00 63.84 108 ALA A O 1
ATOM 828 N N . PHE A 1 109 ? 36.209 -1.625 -14.863 1.00 66.69 109 PHE A N 1
ATOM 829 C CA . PHE A 1 109 ? 36.586 -2.936 -15.388 1.00 66.69 109 PHE A CA 1
ATOM 830 C C . PHE A 1 109 ? 36.166 -3.097 -16.847 1.00 66.69 109 PHE A C 1
ATOM 832 O O . PHE A 1 109 ? 36.960 -3.554 -17.664 1.00 66.69 109 PHE A O 1
ATOM 839 N N . VAL A 1 110 ? 34.956 -2.679 -17.213 1.00 59.12 110 VAL A N 1
ATOM 840 C CA . VAL A 1 110 ? 34.521 -2.780 -18.611 1.00 59.12 110 VAL A CA 1
ATOM 841 C C . VAL A 1 110 ? 35.146 -1.751 -19.520 1.00 59.12 110 VAL A C 1
ATOM 843 O O . VAL A 1 110 ? 35.452 -2.092 -20.661 1.00 59.12 110 VAL A O 1
ATOM 846 N N . TYR A 1 111 ? 35.429 -0.554 -19.017 1.00 63.25 111 TYR A N 1
ATOM 847 C CA . TYR A 1 111 ? 36.268 0.385 -19.750 1.00 63.25 111 TYR A CA 1
ATOM 848 C C . TYR A 1 111 ? 37.628 -0.245 -20.094 1.00 63.25 111 TYR A 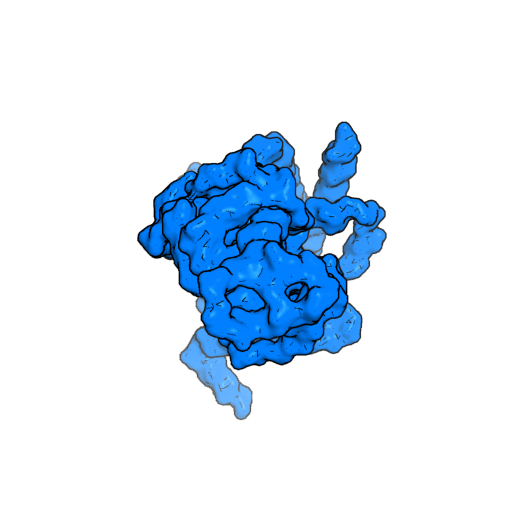C 1
ATOM 850 O O . TYR A 1 111 ? 38.079 -0.170 -21.236 1.00 63.25 111 TYR A O 1
ATOM 858 N N . TRP A 1 112 ? 38.235 -0.945 -19.131 1.00 67.62 112 TRP A N 1
ATOM 859 C CA . TRP A 1 112 ? 39.509 -1.635 -19.316 1.00 67.62 112 TRP A CA 1
ATOM 860 C C . TRP A 1 112 ? 39.420 -2.834 -20.276 1.00 67.62 112 TRP A C 1
ATOM 862 O O . TRP A 1 112 ? 40.243 -2.947 -21.181 1.00 67.62 112 TRP A O 1
ATOM 872 N N . VAL A 1 113 ? 38.416 -3.708 -20.128 1.00 65.06 113 VAL A N 1
ATOM 873 C CA . VAL A 1 113 ? 38.271 -4.920 -20.960 1.00 65.06 113 VAL A CA 1
ATOM 874 C C . VAL A 1 113 ? 37.893 -4.590 -22.404 1.00 65.06 113 VAL A C 1
ATOM 876 O O . VAL A 1 113 ? 38.414 -5.208 -23.329 1.00 65.06 113 VAL A O 1
ATOM 879 N N . PHE A 1 114 ? 36.978 -3.641 -22.611 1.00 63.03 114 PHE A N 1
ATOM 880 C CA . PHE A 1 114 ? 36.392 -3.389 -23.929 1.00 63.03 114 PHE A CA 1
ATOM 881 C C . PHE A 1 114 ? 37.030 -2.219 -24.679 1.00 63.03 114 PHE A C 1
ATOM 883 O O . PHE A 1 114 ? 36.669 -2.001 -25.832 1.00 63.03 114 PHE A O 1
ATOM 890 N N . SER A 1 115 ? 37.991 -1.506 -24.066 1.00 61.59 115 SER A N 1
ATOM 891 C CA . SER A 1 115 ? 38.728 -0.389 -24.688 1.00 61.59 115 SER A CA 1
ATOM 892 C C . SER A 1 115 ? 37.802 0.584 -25.427 1.00 61.59 115 SER A C 1
ATOM 894 O O . SER A 1 115 ? 38.089 1.020 -26.539 1.00 61.59 115 SER A O 1
ATOM 896 N N . ILE A 1 116 ? 36.644 0.876 -24.828 1.00 57.16 116 ILE A N 1
ATOM 897 C CA . ILE A 1 116 ? 35.648 1.765 -25.421 1.00 57.16 116 ILE A CA 1
ATOM 898 C C . ILE A 1 116 ? 36.257 3.165 -25.389 1.00 57.16 116 ILE A C 1
ATOM 900 O O . ILE A 1 116 ? 36.397 3.744 -24.313 1.00 57.16 116 ILE A O 1
ATOM 904 N N . GLU A 1 117 ? 36.656 3.700 -26.547 1.00 53.75 117 GLU A N 1
ATOM 905 C CA . GLU A 1 117 ? 37.147 5.074 -26.635 1.00 53.75 117 GLU A CA 1
ATOM 906 C C . GLU A 1 117 ? 36.103 6.002 -26.006 1.00 53.75 117 GLU A C 1
ATOM 908 O O . GLU A 1 117 ? 34.934 6.011 -26.397 1.00 53.75 117 GLU A O 1
ATOM 913 N N . SER A 1 118 ? 36.524 6.784 -25.012 1.00 51.22 118 SER A N 1
ATOM 914 C CA . SER A 1 118 ? 35.700 7.762 -24.290 1.00 51.22 118 SER A CA 1
ATOM 915 C C . SER A 1 118 ? 34.916 8.682 -25.232 1.00 51.22 118 SER A C 1
ATOM 917 O O . SER A 1 118 ? 33.801 9.098 -24.920 1.00 51.22 118 SER A O 1
ATOM 919 N N . VAL A 1 119 ? 35.465 8.920 -26.425 1.00 38.78 119 VAL A N 1
ATOM 920 C CA . VAL A 1 119 ? 34.852 9.687 -27.504 1.00 38.78 119 VAL A CA 1
ATOM 921 C C . VAL A 1 119 ? 33.615 8.995 -28.076 1.00 38.78 119 VAL A C 1
ATOM 923 O O . VAL A 1 119 ? 32.684 9.699 -28.406 1.00 38.78 119 VAL A O 1
ATOM 926 N N . ALA A 1 120 ? 33.509 7.666 -28.153 1.00 41.72 120 ALA A N 1
ATOM 927 C CA . ALA A 1 120 ? 32.302 7.006 -28.668 1.00 41.72 120 ALA A CA 1
ATOM 928 C C . ALA A 1 120 ? 31.099 7.176 -27.724 1.00 41.72 120 ALA A C 1
ATOM 930 O O . ALA A 1 120 ? 29.993 7.429 -28.188 1.00 41.72 120 ALA A O 1
ATOM 931 N N . VAL A 1 121 ? 31.317 7.119 -26.405 1.00 42.59 121 VAL A N 1
ATOM 932 C CA . VAL A 1 121 ? 30.266 7.315 -25.386 1.00 42.59 121 VAL A CA 1
ATOM 933 C C . VAL A 1 121 ? 29.879 8.794 -25.264 1.00 42.59 121 VAL A C 1
ATOM 935 O O . VAL A 1 121 ? 28.694 9.105 -25.205 1.00 42.59 121 VAL A O 1
ATOM 938 N N . LEU A 1 122 ? 30.858 9.709 -25.302 1.00 36.41 122 LEU A N 1
ATOM 939 C CA . LEU A 1 122 ? 30.628 11.164 -25.284 1.00 36.41 122 LEU A CA 1
ATOM 940 C C . LEU A 1 122 ? 30.051 11.706 -26.604 1.00 36.41 122 LEU A C 1
ATOM 942 O O . LEU A 1 122 ? 29.245 12.627 -26.583 1.00 36.41 122 LEU A O 1
ATOM 946 N N . ARG A 1 123 ? 30.423 11.135 -27.756 1.00 36.72 123 ARG A N 1
ATOM 947 C CA . ARG A 1 123 ? 29.938 11.534 -29.091 1.00 36.72 123 ARG A CA 1
ATOM 948 C C . ARG A 1 123 ? 28.579 10.924 -29.408 1.00 36.72 123 ARG A C 1
ATOM 950 O O . ARG A 1 123 ? 27.771 11.591 -30.037 1.00 36.72 123 ARG A O 1
ATOM 957 N N . LEU A 1 124 ? 28.284 9.725 -28.897 1.00 37.62 124 LEU A N 1
ATOM 958 C CA . LEU A 1 124 ? 26.910 9.230 -28.841 1.00 37.62 124 LEU A CA 1
ATOM 959 C C . LEU A 1 124 ? 26.046 10.048 -27.879 1.00 37.62 124 LEU A C 1
ATOM 961 O O . LEU A 1 124 ? 24.847 10.043 -28.068 1.00 37.62 124 LEU A O 1
ATOM 965 N N . ALA A 1 125 ? 26.611 10.738 -26.881 1.00 36.28 125 ALA A N 1
ATOM 966 C CA . ALA A 1 125 ? 25.870 11.641 -25.997 1.00 36.28 125 ALA A CA 1
ATOM 967 C C . ALA A 1 125 ? 25.664 13.066 -26.545 1.00 36.28 125 ALA A C 1
ATOM 969 O O . ALA A 1 125 ? 24.898 13.827 -25.961 1.00 36.28 125 ALA A O 1
ATOM 970 N N . ALA A 1 126 ? 26.322 13.420 -27.654 1.00 37.44 126 ALA A N 1
ATOM 971 C CA . ALA A 1 126 ? 26.252 14.744 -28.273 1.00 37.44 126 ALA A CA 1
ATOM 972 C C . ALA A 1 126 ? 25.216 14.848 -29.414 1.00 37.44 126 ALA A C 1
ATOM 974 O O . ALA A 1 126 ? 24.755 15.950 -29.700 1.00 37.44 126 ALA A O 1
ATOM 975 N N . ASP A 1 127 ? 24.829 13.732 -30.042 1.00 36.94 127 ASP A N 1
ATOM 976 C CA . ASP A 1 127 ? 23.651 13.674 -30.918 1.00 36.94 127 ASP A CA 1
ATOM 977 C C . ASP A 1 127 ? 22.400 13.482 -30.049 1.00 36.94 127 ASP A C 1
ATOM 979 O O . ASP A 1 127 ? 22.429 12.742 -29.071 1.00 36.94 127 ASP A O 1
ATOM 983 N N . HIS A 1 128 ? 21.298 14.153 -30.390 1.00 43.69 128 HIS A N 1
ATOM 984 C CA . HIS A 1 128 ? 20.080 14.342 -29.577 1.00 43.69 128 HIS A CA 1
ATOM 985 C C . HIS A 1 128 ? 19.339 13.075 -29.070 1.00 43.69 128 HIS A C 1
ATOM 987 O O . HIS A 1 128 ? 18.256 13.193 -28.498 1.00 43.69 128 HIS A O 1
ATOM 993 N N . ILE A 1 129 ? 19.894 11.876 -29.250 1.00 50.00 129 ILE A N 1
ATOM 994 C CA . ILE A 1 129 ? 19.469 10.625 -28.615 1.00 50.00 129 ILE A CA 1
ATOM 995 C C . ILE A 1 129 ? 20.727 9.930 -28.097 1.00 50.00 129 ILE A C 1
ATOM 997 O O . ILE A 1 129 ? 21.497 9.362 -28.875 1.00 50.00 129 ILE A O 1
ATOM 1001 N N . SER A 1 130 ? 20.954 9.984 -26.784 1.00 44.59 130 SER A N 1
ATOM 1002 C CA . SER A 1 130 ? 22.243 9.584 -26.242 1.00 44.59 130 SER A CA 1
ATOM 1003 C C . SER A 1 130 ? 22.365 8.067 -26.066 1.00 44.59 130 SER A C 1
ATOM 1005 O O . SER A 1 130 ? 21.465 7.422 -25.534 1.00 44.59 130 SER A O 1
ATOM 1007 N N . ALA A 1 131 ? 23.495 7.446 -26.426 1.00 38.69 131 ALA A N 1
ATOM 1008 C CA . ALA A 1 131 ? 23.743 6.047 -26.026 1.00 38.69 131 ALA A CA 1
ATOM 1009 C C . ALA A 1 131 ? 23.804 5.872 -24.498 1.00 38.69 131 ALA A C 1
ATOM 1011 O O . ALA A 1 131 ? 23.586 4.767 -23.997 1.00 38.69 131 ALA A O 1
ATOM 1012 N N . SER A 1 132 ? 24.042 6.958 -23.752 1.00 41.94 132 SER A N 1
ATOM 1013 C CA . SER A 1 132 ? 23.818 7.002 -22.306 1.00 41.94 132 SER A CA 1
ATOM 1014 C C . SER A 1 132 ? 22.363 6.728 -21.939 1.00 41.94 132 SER A C 1
ATOM 1016 O O . SER A 1 132 ? 22.146 5.992 -20.985 1.00 41.94 132 SER A O 1
ATOM 1018 N N . ASP A 1 133 ? 21.380 7.194 -22.711 1.00 44.62 133 ASP A N 1
ATOM 1019 C CA . ASP A 1 133 ? 19.968 6.893 -22.460 1.00 44.62 133 ASP A CA 1
ATOM 1020 C C . ASP A 1 133 ? 19.704 5.395 -22.620 1.00 44.62 133 ASP A C 1
ATOM 1022 O O . ASP A 1 133 ? 19.118 4.778 -21.738 1.00 44.62 133 ASP A O 1
ATOM 1026 N N . LEU A 1 134 ? 20.227 4.760 -23.676 1.00 43.19 134 LEU A N 1
ATOM 1027 C CA . LEU A 1 134 ? 20.099 3.311 -23.884 1.00 43.19 134 LEU A CA 1
ATOM 1028 C C . LEU A 1 134 ? 20.740 2.496 -22.742 1.00 43.19 134 LEU A C 1
ATOM 1030 O O . LEU A 1 134 ? 20.166 1.504 -22.289 1.00 43.19 134 LEU A O 1
ATOM 1034 N N . ILE A 1 135 ? 21.910 2.921 -22.252 1.00 45.25 135 ILE A N 1
ATOM 1035 C CA . ILE A 1 135 ? 22.618 2.278 -21.131 1.00 45.25 135 ILE A CA 1
ATOM 1036 C C . ILE A 1 135 ? 21.873 2.505 -19.805 1.00 45.25 135 ILE A C 1
ATOM 1038 O O . ILE A 1 135 ? 21.743 1.573 -19.006 1.00 45.25 135 ILE A O 1
ATOM 1042 N N . VAL A 1 136 ? 21.335 3.702 -19.565 1.00 48.78 136 VAL A N 1
ATOM 1043 C CA . VAL A 1 136 ? 20.514 4.024 -18.385 1.00 48.78 136 VAL A CA 1
ATOM 1044 C C . VAL A 1 136 ? 19.197 3.241 -18.415 1.00 48.78 136 VAL A C 1
ATOM 1046 O O . VAL A 1 136 ? 18.820 2.647 -17.406 1.00 48.78 136 VAL A O 1
ATOM 1049 N N . PHE A 1 137 ? 18.544 3.122 -19.574 1.00 52.38 137 PHE A N 1
ATOM 1050 C CA . PHE A 1 137 ? 17.337 2.310 -19.738 1.00 52.38 137 PHE A CA 1
ATOM 1051 C C . PHE A 1 137 ? 17.620 0.822 -19.517 1.00 52.38 137 PHE A C 1
ATOM 1053 O O . PHE A 1 137 ? 16.917 0.176 -18.738 1.00 52.38 137 PHE A O 1
ATOM 1060 N N . ALA A 1 138 ? 18.670 0.272 -20.132 1.00 48.50 138 ALA A N 1
ATOM 1061 C CA . ALA A 1 138 ? 19.042 -1.132 -19.958 1.00 48.50 138 ALA A CA 1
ATOM 1062 C C . ALA A 1 138 ? 19.430 -1.455 -18.501 1.00 48.50 138 ALA A C 1
ATOM 1064 O O . ALA A 1 138 ? 19.007 -2.481 -17.960 1.00 48.50 138 ALA A O 1
ATOM 1065 N N . SER A 1 139 ? 20.177 -0.560 -17.845 1.00 49.44 139 SER A N 1
ATOM 1066 C CA . SER A 1 139 ? 20.610 -0.734 -16.453 1.00 49.44 139 SER A CA 1
ATOM 1067 C C . SER A 1 139 ? 19.489 -0.537 -15.428 1.00 49.44 139 SER A C 1
ATOM 1069 O O . SER A 1 139 ? 19.517 -1.198 -14.392 1.00 49.44 139 SER A O 1
ATOM 1071 N N . ALA A 1 140 ? 18.478 0.295 -15.709 1.00 51.28 140 ALA A N 1
ATOM 1072 C CA . ALA A 1 140 ? 17.314 0.487 -14.840 1.00 51.28 140 ALA A CA 1
ATOM 1073 C C . ALA A 1 140 ? 16.247 -0.612 -15.004 1.00 51.28 140 ALA A C 1
ATOM 1075 O O . ALA A 1 140 ? 15.608 -1.001 -14.026 1.00 51.28 140 ALA A O 1
ATOM 1076 N N . LEU A 1 141 ? 16.060 -1.150 -16.216 1.00 55.94 141 LEU A N 1
ATOM 1077 C CA . LEU A 1 141 ? 15.034 -2.161 -16.505 1.00 55.94 141 LEU A CA 1
ATOM 1078 C C . LEU A 1 141 ? 15.409 -3.556 -15.983 1.00 55.94 141 LEU A C 1
ATOM 1080 O O . LEU A 1 141 ? 14.550 -4.276 -15.471 1.00 55.94 141 LEU A O 1
ATOM 1084 N N . LEU A 1 142 ? 16.682 -3.951 -16.068 1.00 52.44 142 LEU A N 1
ATOM 1085 C CA . LEU A 1 142 ? 17.100 -5.309 -15.709 1.00 52.44 142 LEU A CA 1
ATOM 1086 C C . LEU A 1 142 ? 16.951 -5.641 -14.205 1.00 52.44 142 LEU A C 1
ATOM 1088 O O . LEU A 1 142 ? 16.498 -6.744 -13.901 1.00 52.44 142 LEU A O 1
ATOM 1092 N N . PRO A 1 143 ? 17.266 -4.744 -13.243 1.00 53.22 143 PRO A N 1
ATOM 1093 C CA . PRO A 1 143 ? 17.036 -5.003 -11.820 1.00 53.22 143 PRO A CA 1
ATOM 1094 C C . PRO A 1 143 ? 15.549 -5.184 -11.514 1.00 53.22 143 PRO A C 1
ATOM 1096 O O . PRO A 1 143 ? 15.178 -6.074 -10.754 1.00 53.22 143 PRO A O 1
ATOM 1099 N N . ILE A 1 144 ? 14.694 -4.385 -12.158 1.00 55.31 144 ILE A N 1
ATOM 1100 C CA . ILE A 1 144 ? 13.236 -4.463 -12.016 1.00 55.31 144 ILE A CA 1
ATOM 1101 C C . ILE A 1 144 ? 12.734 -5.813 -12.542 1.00 55.31 144 ILE A C 1
ATOM 1103 O O . ILE A 1 144 ? 11.948 -6.485 -11.873 1.00 55.31 144 ILE A O 1
ATOM 1107 N N . ILE A 1 145 ? 13.225 -6.259 -13.700 1.00 55.31 145 ILE A N 1
ATOM 1108 C CA . ILE A 1 145 ? 12.880 -7.567 -14.278 1.00 55.31 145 ILE A CA 1
ATOM 1109 C C . ILE A 1 145 ? 13.337 -8.709 -13.357 1.00 55.31 145 ILE A C 1
ATOM 1111 O O . ILE A 1 145 ? 12.565 -9.619 -13.074 1.00 55.31 145 ILE A O 1
ATOM 1115 N N . ILE A 1 146 ? 14.554 -8.657 -12.817 1.00 51.84 146 ILE A N 1
ATOM 1116 C CA . ILE A 1 146 ? 15.083 -9.736 -11.966 1.00 51.84 146 ILE A CA 1
ATOM 1117 C C . ILE A 1 146 ? 14.359 -9.822 -10.624 1.00 51.84 146 ILE A C 1
ATOM 1119 O O . ILE A 1 146 ? 14.032 -10.924 -10.177 1.00 51.84 146 ILE A O 1
ATOM 1123 N N . VAL A 1 147 ? 14.065 -8.679 -9.999 1.00 49.94 147 VAL A N 1
ATOM 1124 C CA . VAL A 1 147 ? 13.292 -8.623 -8.749 1.00 49.94 147 VAL A CA 1
ATOM 1125 C C . VAL A 1 147 ? 11.868 -9.143 -8.966 1.00 49.94 147 VAL A C 1
ATOM 1127 O O . VAL A 1 147 ? 11.321 -9.830 -8.104 1.00 49.94 147 VAL A O 1
ATOM 1130 N N . THR A 1 148 ? 11.273 -8.871 -10.129 1.00 50.69 148 THR A N 1
ATOM 1131 C CA . THR A 1 148 ? 9.886 -9.264 -10.423 1.00 50.69 148 THR A CA 1
ATOM 1132 C C . THR A 1 148 ? 9.748 -10.714 -10.895 1.00 50.69 148 THR A C 1
ATOM 1134 O O . THR A 1 148 ? 8.717 -11.331 -10.635 1.00 50.69 148 THR A O 1
ATOM 1137 N N . GLN A 1 149 ? 10.773 -11.307 -11.518 1.00 53.28 149 GLN A N 1
ATOM 1138 C CA . GLN A 1 149 ? 10.665 -12.629 -12.154 1.00 53.28 149 GLN A CA 1
ATOM 1139 C C . GLN A 1 149 ? 10.922 -13.856 -11.268 1.00 53.28 149 GLN A C 1
ATOM 1141 O O . GLN A 1 149 ? 10.932 -14.970 -11.789 1.00 53.28 149 GLN A O 1
ATOM 1146 N N . LYS A 1 150 ? 11.084 -13.717 -9.942 1.00 50.47 150 LYS A N 1
ATOM 1147 C CA . LYS A 1 150 ? 11.193 -14.866 -9.007 1.00 50.47 150 LYS A CA 1
ATOM 1148 C C . LYS A 1 150 ? 12.127 -15.982 -9.538 1.00 50.47 150 LYS A C 1
ATOM 1150 O O . LYS A 1 150 ? 11.776 -17.158 -9.451 1.00 50.47 150 LYS A O 1
ATOM 1155 N N . LEU A 1 151 ? 13.289 -15.648 -10.123 1.00 47.81 151 LEU A N 1
ATOM 1156 C CA . LEU A 1 151 ? 14.104 -16.636 -10.847 1.00 47.81 151 LEU A CA 1
ATOM 1157 C C . LEU A 1 151 ? 14.541 -17.803 -9.925 1.00 47.81 151 LEU A C 1
ATOM 1159 O O . LEU A 1 151 ? 15.314 -17.599 -8.986 1.00 47.81 151 LEU A O 1
ATOM 1163 N N . PRO A 1 152 ? 14.096 -19.049 -10.187 1.00 39.84 152 PRO A N 1
ATOM 1164 C CA . PRO A 1 152 ? 14.294 -20.177 -9.273 1.00 39.84 152 PRO A CA 1
ATOM 1165 C C . PRO A 1 152 ? 15.740 -20.699 -9.204 1.00 39.84 152 PRO A C 1
ATOM 1167 O O . PRO A 1 152 ? 16.081 -21.414 -8.264 1.00 39.84 152 PRO A O 1
ATOM 1170 N N . TRP A 1 153 ? 16.625 -20.338 -10.140 1.00 43.94 153 TRP A N 1
ATOM 1171 C CA . TRP A 1 153 ? 18.039 -20.740 -10.084 1.00 43.94 153 TRP A CA 1
ATOM 1172 C C . TRP A 1 153 ? 18.868 -19.899 -9.095 1.00 43.94 153 TRP A C 1
ATOM 1174 O O . TRP A 1 153 ? 19.816 -20.424 -8.514 1.00 43.94 153 TRP A O 1
ATOM 1184 N N . LEU A 1 154 ? 18.457 -18.655 -8.807 1.00 41.78 154 LEU A N 1
ATOM 1185 C CA . LEU A 1 154 ? 19.029 -17.826 -7.733 1.00 41.78 154 LEU A CA 1
ATOM 1186 C C . LEU A 1 154 ? 18.682 -18.380 -6.340 1.00 41.78 154 LEU A C 1
ATOM 1188 O O . LEU A 1 154 ? 19.507 -18.324 -5.431 1.00 41.78 154 LEU A O 1
ATOM 1192 N N . LYS A 1 155 ? 17.511 -19.018 -6.188 1.00 40.56 155 LYS A N 1
ATOM 1193 C CA . LYS A 1 155 ? 17.124 -19.726 -4.951 1.00 40.56 155 LYS A CA 1
ATOM 1194 C C . LYS A 1 155 ? 18.073 -20.876 -4.591 1.00 40.56 155 LYS A C 1
ATOM 1196 O O . LYS A 1 155 ? 18.249 -21.152 -3.412 1.00 40.56 155 LYS A O 1
ATOM 1201 N N . LYS A 1 156 ? 18.720 -21.531 -5.566 1.00 42.91 156 LYS A N 1
ATOM 1202 C CA . LYS A 1 156 ? 19.660 -22.640 -5.293 1.00 42.91 156 LYS A CA 1
ATOM 1203 C C . LYS A 1 156 ? 20.979 -22.192 -4.659 1.00 42.91 156 LYS A C 1
ATOM 1205 O O . LYS A 1 156 ? 21.607 -22.990 -3.976 1.00 42.91 156 LYS A O 1
ATOM 1210 N N . TRP A 1 157 ? 21.389 -20.942 -4.860 1.00 43.12 157 TRP A N 1
ATOM 1211 C CA . TRP A 1 157 ? 22.609 -20.391 -4.257 1.00 43.12 157 TRP A CA 1
ATOM 1212 C C . TRP A 1 157 ? 22.360 -19.760 -2.883 1.00 43.12 157 TRP A C 1
ATOM 1214 O O . TRP A 1 157 ? 23.308 -19.411 -2.181 1.00 43.12 157 TRP A O 1
ATOM 1224 N N . HIS A 1 158 ? 21.093 -19.606 -2.486 1.00 42.19 158 HIS A N 1
ATOM 1225 C CA . HIS A 1 158 ? 20.716 -18.772 -1.358 1.00 42.19 158 HIS A CA 1
ATOM 1226 C C . HIS A 1 158 ? 19.619 -19.438 -0.517 1.00 42.19 158 HIS A C 1
ATOM 1228 O O . HIS A 1 158 ? 18.443 -19.093 -0.585 1.00 42.19 158 HIS A O 1
ATOM 1234 N N . THR A 1 159 ? 20.032 -20.394 0.318 1.00 30.59 159 THR A N 1
ATOM 1235 C CA . THR A 1 159 ? 19.238 -20.805 1.483 1.00 30.59 159 THR A CA 1
ATOM 1236 C C . THR A 1 159 ? 20.150 -20.895 2.702 1.00 30.59 159 THR A C 1
ATOM 1238 O O . THR A 1 159 ? 20.919 -21.841 2.842 1.00 30.59 159 THR A O 1
ATOM 1241 N N . PRO A 1 160 ? 20.048 -19.913 3.605 1.00 38.22 160 PRO A N 1
ATOM 1242 C CA . PRO A 1 160 ? 19.679 -20.211 4.976 1.00 38.22 160 PRO A CA 1
ATOM 1243 C C . PRO A 1 160 ? 18.239 -19.737 5.146 1.00 38.22 160 PRO A C 1
ATOM 1245 O O . PRO A 1 160 ? 17.930 -18.558 4.978 1.00 38.22 160 PRO A O 1
ATOM 1248 N N . SER A 1 161 ? 17.356 -20.677 5.452 1.00 39.78 161 SER A N 1
ATOM 1249 C CA . SER A 1 161 ? 15.892 -20.584 5.510 1.00 39.78 161 SER A CA 1
ATOM 1250 C C . SER A 1 161 ? 15.304 -19.579 6.520 1.00 39.78 161 SER A C 1
ATOM 1252 O O . SER A 1 161 ? 14.144 -19.705 6.877 1.00 39.78 161 SER A O 1
ATOM 1254 N N . GLN A 1 162 ? 16.061 -18.585 6.989 1.00 35.62 162 GLN A N 1
ATOM 1255 C CA . GLN A 1 162 ? 15.642 -17.655 8.048 1.00 35.62 162 GLN A CA 1
ATOM 1256 C C . GLN A 1 162 ? 15.688 -16.169 7.655 1.00 35.62 162 GLN A C 1
ATOM 1258 O O . GLN A 1 162 ? 15.213 -15.336 8.414 1.00 35.62 162 GLN A O 1
ATOM 1263 N N . ILE A 1 163 ? 16.243 -15.802 6.493 1.00 36.66 163 ILE A N 1
ATOM 1264 C CA . ILE A 1 163 ? 16.298 -14.388 6.044 1.00 36.66 163 ILE A CA 1
ATOM 1265 C C . ILE A 1 163 ? 15.121 -14.048 5.115 1.00 36.66 163 ILE A C 1
ATOM 1267 O O . ILE A 1 163 ? 14.737 -12.889 4.991 1.00 36.66 163 ILE A O 1
ATOM 1271 N N . VAL A 1 164 ? 14.479 -15.061 4.524 1.00 37.75 164 VAL A N 1
ATOM 1272 C CA . VAL A 1 164 ? 13.239 -14.884 3.745 1.00 37.75 164 VAL A CA 1
ATOM 1273 C C . VAL A 1 164 ? 12.075 -14.424 4.638 1.00 37.75 164 VAL A C 1
ATOM 1275 O O . VAL A 1 164 ? 11.151 -13.788 4.145 1.00 37.75 164 VAL A O 1
ATOM 1278 N N . ASP A 1 165 ? 12.164 -14.637 5.954 1.00 35.66 165 ASP A N 1
ATOM 1279 C CA . ASP A 1 165 ? 11.194 -14.113 6.922 1.00 35.66 165 ASP A CA 1
ATOM 1280 C C . ASP A 1 165 ? 11.508 -12.688 7.423 1.00 35.66 165 ASP A C 1
ATOM 1282 O O . ASP A 1 165 ? 10.644 -12.076 8.047 1.00 35.66 165 ASP A O 1
ATOM 1286 N N . MET A 1 166 ? 12.698 -12.135 7.129 1.00 33.09 166 MET A N 1
ATOM 1287 C CA . MET A 1 166 ? 13.157 -10.816 7.617 1.00 33.09 166 MET A CA 1
ATOM 1288 C C . MET A 1 166 ? 13.458 -9.786 6.513 1.00 33.09 166 MET A C 1
ATOM 1290 O O . MET A 1 166 ? 13.676 -8.617 6.824 1.00 33.09 166 MET A O 1
ATOM 1294 N N . ALA A 1 167 ? 13.444 -10.154 5.227 1.00 27.23 167 ALA A N 1
ATOM 1295 C CA . ALA A 1 167 ? 13.262 -9.152 4.175 1.00 27.23 167 ALA A CA 1
ATOM 1296 C C . ALA A 1 167 ? 11.860 -8.558 4.361 1.00 27.23 167 ALA A C 1
ATOM 1298 O O . ALA A 1 167 ? 10.913 -9.334 4.533 1.00 27.23 167 ALA A O 1
ATOM 1299 N N . PRO A 1 168 ? 11.680 -7.225 4.368 1.00 32.88 168 PRO A N 1
ATOM 1300 C CA . PRO A 1 168 ? 10.375 -6.679 4.655 1.00 32.88 168 PRO A CA 1
ATOM 1301 C C . PRO A 1 168 ? 9.433 -7.213 3.578 1.00 32.88 168 PRO A C 1
ATOM 1303 O O . PRO A 1 168 ? 9.617 -6.994 2.376 1.00 32.88 168 PRO A O 1
ATOM 1306 N N . LYS A 1 169 ? 8.394 -7.926 4.022 1.00 33.34 169 LYS A N 1
ATOM 1307 C CA . LYS A 1 169 ? 7.272 -8.408 3.200 1.00 33.34 169 LYS A CA 1
ATOM 1308 C C . LYS A 1 169 ? 6.583 -7.264 2.420 1.00 33.34 169 LYS A C 1
ATOM 1310 O O . LYS A 1 169 ? 5.637 -7.504 1.676 1.00 33.34 169 LYS A O 1
ATOM 1315 N N . SER A 1 170 ? 7.068 -6.025 2.546 1.00 35.31 170 SER A N 1
ATOM 1316 C CA . SER A 1 170 ? 6.681 -4.823 1.818 1.00 35.31 170 SER A CA 1
ATOM 1317 C C . SER A 1 170 ? 7.041 -4.832 0.325 1.00 35.31 170 SER A C 1
ATOM 1319 O O . SER A 1 170 ? 6.302 -4.209 -0.437 1.00 35.31 170 SER A O 1
ATOM 1321 N N . VAL A 1 171 ? 8.082 -5.554 -0.124 1.00 31.61 171 VAL A N 1
ATOM 1322 C CA . VAL A 1 171 ? 8.430 -5.630 -1.566 1.00 31.61 171 VAL A CA 1
ATOM 1323 C C . VAL A 1 171 ? 7.765 -6.825 -2.269 1.00 31.61 171 VAL A C 1
ATOM 1325 O O . VAL A 1 171 ? 7.361 -6.710 -3.422 1.00 31.61 171 VAL A O 1
ATOM 1328 N N . GLU A 1 172 ? 7.518 -7.947 -1.581 1.00 28.39 172 GLU A N 1
ATOM 1329 C CA . GLU A 1 172 ? 6.711 -9.048 -2.149 1.00 28.39 172 GLU A CA 1
ATOM 1330 C C . GLU A 1 172 ? 5.207 -8.732 -2.200 1.00 28.39 172 GLU A C 1
ATOM 1332 O O . GLU A 1 172 ? 4.502 -9.222 -3.088 1.00 28.39 172 GLU A O 1
ATOM 1337 N N . ALA A 1 173 ? 4.729 -7.826 -1.340 1.00 29.75 173 ALA A N 1
ATOM 1338 C CA . ALA A 1 173 ? 3.381 -7.256 -1.415 1.00 29.75 173 ALA A CA 1
ATOM 1339 C C . ALA A 1 173 ? 3.175 -6.294 -2.608 1.00 29.75 173 ALA A C 1
ATOM 1341 O O . ALA A 1 173 ? 2.119 -5.665 -2.713 1.00 29.75 173 ALA A O 1
ATOM 1342 N N . ALA A 1 174 ? 4.181 -6.147 -3.478 1.00 29.44 174 ALA A N 1
ATOM 1343 C CA . ALA A 1 174 ? 4.133 -5.394 -4.729 1.00 29.44 174 ALA A CA 1
ATOM 1344 C C . ALA A 1 174 ? 4.136 -6.304 -5.978 1.00 29.44 174 ALA A C 1
ATOM 1346 O O . ALA A 1 174 ? 4.246 -5.815 -7.101 1.00 29.44 174 ALA A O 1
ATOM 1347 N N . SER A 1 175 ? 3.990 -7.625 -5.813 1.00 25.88 175 SER A N 1
ATOM 1348 C CA . SER A 1 175 ? 3.631 -8.496 -6.934 1.00 25.88 175 SER A CA 1
ATOM 1349 C C . SER A 1 175 ? 2.146 -8.330 -7.253 1.00 25.88 175 SER A C 1
ATOM 1351 O O . SER A 1 175 ? 1.293 -8.349 -6.367 1.00 25.88 175 SER A O 1
ATOM 1353 N N . ILE A 1 176 ? 1.839 -8.143 -8.535 1.00 33.12 176 ILE A N 1
ATOM 1354 C CA . ILE A 1 176 ? 0.484 -8.231 -9.072 1.00 33.12 176 ILE A CA 1
ATOM 1355 C C . ILE A 1 176 ? 0.012 -9.664 -8.833 1.00 33.12 176 ILE A C 1
ATOM 1357 O O . ILE A 1 176 ? 0.220 -10.545 -9.659 1.00 33.12 176 ILE A O 1
ATOM 1361 N N . ASN A 1 177 ? -0.625 -9.895 -7.696 1.00 30.64 177 ASN A N 1
ATOM 1362 C CA . ASN A 1 177 ? -1.738 -10.815 -7.638 1.00 30.64 177 ASN A CA 1
ATOM 1363 C C . ASN A 1 177 ? -2.978 -9.952 -7.475 1.00 30.64 177 ASN A C 1
ATOM 1365 O O . ASN A 1 177 ? -3.401 -9.622 -6.378 1.00 30.64 177 ASN A O 1
ATOM 1369 N N . ASP A 1 178 ? -3.526 -9.603 -8.634 1.00 30.19 178 ASP A N 1
ATOM 1370 C CA . ASP A 1 178 ? -4.904 -9.167 -8.849 1.00 30.19 178 ASP A CA 1
ATOM 1371 C C . ASP A 1 178 ? -5.856 -10.382 -8.868 1.00 30.19 178 ASP A C 1
ATOM 1373 O O . ASP A 1 178 ? -6.916 -10.380 -9.482 1.00 30.19 178 ASP A O 1
ATOM 1377 N N . ASN A 1 179 ? -5.469 -11.465 -8.195 1.00 31.88 179 ASN A N 1
ATOM 1378 C CA . ASN A 1 179 ? -6.468 -12.218 -7.469 1.00 31.88 179 ASN A CA 1
ATOM 1379 C C . ASN A 1 179 ? -6.720 -11.358 -6.243 1.00 31.88 179 ASN A C 1
ATOM 1381 O O . ASN A 1 179 ? -5.757 -10.988 -5.580 1.00 31.88 179 ASN A O 1
ATOM 1385 N N . GLN A 1 180 ? -7.967 -11.038 -5.924 1.00 39.53 180 GLN A N 1
ATOM 1386 C CA . GLN A 1 180 ? -8.336 -10.619 -4.578 1.00 39.53 180 GLN A CA 1
ATOM 1387 C C . GLN A 1 180 ? -7.850 -11.711 -3.610 1.00 39.53 180 GLN A C 1
ATOM 1389 O O . GLN A 1 180 ? -8.600 -12.618 -3.256 1.00 39.53 180 GLN A O 1
ATOM 1394 N N . GLN A 1 181 ? -6.563 -11.705 -3.249 1.00 38.19 181 GLN A N 1
ATOM 1395 C CA . GLN A 1 181 ? -5.979 -12.583 -2.257 1.00 38.19 181 GLN A CA 1
ATOM 1396 C C . GLN A 1 181 ? -6.471 -12.017 -0.944 1.00 38.19 181 GLN A C 1
ATOM 1398 O O . GLN A 1 181 ? -5.802 -11.256 -0.247 1.00 38.19 181 GLN A O 1
ATOM 1403 N N . ILE A 1 182 ? -7.729 -12.335 -0.676 1.00 48.81 182 ILE A N 1
ATOM 1404 C CA . ILE A 1 182 ? -8.356 -12.141 0.602 1.00 48.81 182 ILE A CA 1
ATOM 1405 C C . ILE A 1 182 ? -7.524 -13.003 1.533 1.00 48.81 182 ILE A C 1
ATOM 1407 O O . ILE A 1 182 ? -7.499 -14.228 1.403 1.00 48.81 182 ILE A O 1
ATOM 1411 N N . ASN A 1 183 ? -6.796 -12.359 2.441 1.00 62.19 183 ASN A N 1
ATOM 1412 C CA . ASN A 1 183 ? -6.214 -13.074 3.556 1.00 62.19 183 ASN A CA 1
ATOM 1413 C C . ASN A 1 183 ? -7.391 -13.653 4.339 1.00 62.19 183 ASN A C 1
ATOM 1415 O O . ASN A 1 183 ? -8.027 -12.936 5.103 1.00 62.19 183 ASN A O 1
ATOM 1419 N N . SER A 1 184 ? -7.715 -14.923 4.103 1.00 60.91 184 SER A N 1
ATOM 1420 C CA . SER A 1 184 ? -8.934 -15.542 4.619 1.00 60.91 184 SER A CA 1
ATOM 1421 C C . SER A 1 184 ? -8.984 -15.499 6.145 1.00 60.91 184 SER A C 1
ATOM 1423 O O . SER A 1 184 ? -10.068 -15.401 6.704 1.00 60.91 184 SER A O 1
ATOM 1425 N N . VAL A 1 185 ? -7.816 -15.495 6.798 1.00 66.06 185 VAL A N 1
ATOM 1426 C CA . VAL A 1 185 ? -7.649 -15.420 8.256 1.00 66.06 185 VAL A CA 1
ATOM 1427 C C . VAL A 1 185 ? -7.955 -14.015 8.781 1.00 66.06 185 VAL A C 1
ATOM 1429 O O . VAL A 1 185 ? -8.656 -13.868 9.780 1.00 66.06 185 VAL A O 1
ATOM 1432 N N . LYS A 1 186 ? -7.459 -12.980 8.091 1.00 68.44 186 LYS A N 1
ATOM 1433 C CA . LYS A 1 186 ? -7.610 -11.565 8.486 1.00 68.44 186 LYS A CA 1
ATOM 1434 C C . LYS A 1 186 ? -8.779 -10.853 7.806 1.00 68.44 186 LYS A C 1
ATOM 1436 O O . LYS A 1 186 ? -8.962 -9.653 7.996 1.00 68.44 186 LYS A O 1
ATOM 1441 N N . ASN A 1 187 ? -9.551 -11.570 6.997 1.00 79.12 187 ASN A N 1
ATOM 1442 C CA . ASN A 1 187 ? -10.725 -11.020 6.349 1.00 79.12 187 ASN A CA 1
ATOM 1443 C C . ASN A 1 187 ? -11.764 -10.657 7.404 1.00 79.12 187 ASN A C 1
ATOM 1445 O O . ASN A 1 187 ? -12.012 -11.448 8.314 1.00 79.12 187 ASN A O 1
ATOM 1449 N N . VAL A 1 188 ? -12.373 -9.484 7.267 1.00 84.19 188 VAL A N 1
ATOM 1450 C CA . VAL A 1 188 ? -13.466 -9.085 8.148 1.00 84.19 188 VAL A CA 1
ATOM 1451 C C . VAL A 1 188 ? -14.737 -9.744 7.635 1.00 84.19 188 VAL A C 1
ATOM 1453 O O . VAL A 1 188 ? -15.141 -9.556 6.489 1.00 84.19 188 VAL A O 1
ATOM 1456 N N . VAL A 1 189 ? -15.345 -10.553 8.489 1.00 87.50 189 VAL A N 1
ATOM 1457 C CA . VAL A 1 189 ? -16.562 -11.307 8.216 1.00 87.50 189 VAL A CA 1
ATOM 1458 C C . VAL A 1 189 ? -17.646 -10.899 9.203 1.00 87.50 189 VAL A C 1
ATOM 1460 O O . VAL A 1 189 ? -17.372 -10.474 10.327 1.00 87.50 189 VAL A O 1
ATOM 1463 N N . ARG A 1 190 ? -18.896 -11.027 8.764 1.00 87.69 190 ARG A N 1
ATOM 1464 C CA . ARG A 1 190 ? -20.082 -10.717 9.556 1.00 87.69 190 ARG A CA 1
ATOM 1465 C C . ARG A 1 190 ? -20.958 -11.959 9.642 1.00 87.69 190 ARG A C 1
ATOM 1467 O O . ARG A 1 190 ? -21.231 -12.574 8.614 1.00 87.69 190 ARG A O 1
ATOM 1474 N N . ARG A 1 191 ? -21.395 -12.315 10.846 1.00 88.62 191 ARG A N 1
ATOM 1475 C CA . ARG A 1 191 ? -22.299 -13.448 11.103 1.00 88.62 191 ARG A CA 1
ATOM 1476 C C . ARG A 1 191 ? -23.395 -13.030 12.069 1.00 88.62 191 ARG A C 1
ATOM 1478 O O . ARG A 1 191 ? -23.131 -12.249 12.982 1.00 88.62 191 ARG A O 1
ATOM 1485 N N . ALA A 1 192 ? -24.613 -13.512 11.861 1.00 89.62 192 ALA A N 1
ATOM 1486 C CA . ALA A 1 192 ? -25.743 -13.242 12.744 1.00 89.62 192 ALA A CA 1
ATOM 1487 C C . ALA A 1 192 ? -26.180 -14.531 13.435 1.00 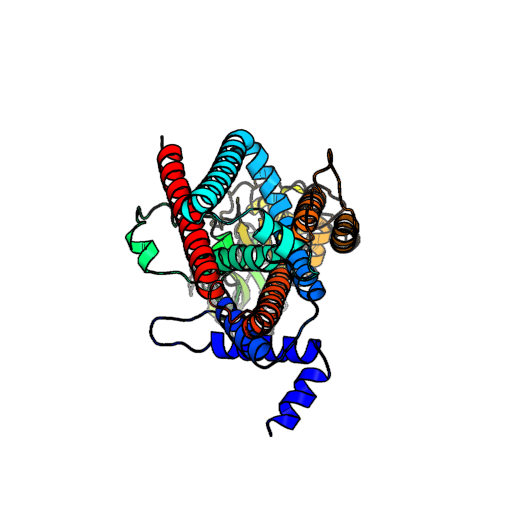89.62 192 ALA A C 1
ATOM 1489 O O . ALA A 1 192 ? -26.243 -15.575 12.802 1.00 89.62 192 ALA A O 1
ATOM 1490 N N . PHE A 1 193 ? -26.508 -14.448 14.718 1.00 89.75 193 PHE A N 1
ATOM 1491 C CA . PHE A 1 193 ? -26.918 -15.576 15.541 1.00 89.75 193 PHE A CA 1
ATOM 1492 C C . PHE A 1 193 ? -28.192 -15.221 16.295 1.00 89.75 193 PHE A C 1
ATOM 1494 O O . PHE A 1 193 ? -28.289 -14.159 16.915 1.00 89.75 193 PHE A O 1
ATOM 1501 N N . LYS A 1 194 ? -29.166 -16.126 16.273 1.00 90.69 194 LYS A N 1
ATOM 1502 C CA . LYS A 1 194 ? -30.299 -16.098 17.188 1.00 90.69 194 LYS A CA 1
ATOM 1503 C C . LYS A 1 194 ? -29.858 -16.669 18.526 1.00 90.69 194 LYS A C 1
ATOM 1505 O O . LYS A 1 194 ? -29.416 -17.815 18.583 1.00 90.69 194 LYS A O 1
ATOM 1510 N N . VAL A 1 195 ? -30.011 -15.889 19.588 1.00 90.12 195 VAL A N 1
ATOM 1511 C CA . VAL A 1 195 ? -29.561 -16.269 20.926 1.00 90.12 195 VAL A CA 1
ATOM 1512 C C . VAL A 1 195 ? -30.418 -17.411 21.461 1.00 90.12 195 VAL A C 1
ATOM 1514 O O . VAL A 1 195 ? -31.636 -17.273 21.607 1.00 90.12 195 VAL A O 1
ATOM 1517 N N . ASN A 1 196 ? -29.777 -18.544 21.744 1.00 88.38 196 ASN A N 1
ATOM 1518 C CA . ASN A 1 196 ? -30.428 -19.710 22.340 1.00 88.38 196 ASN A CA 1
ATOM 1519 C C . ASN A 1 196 ? -30.600 -19.516 23.856 1.00 88.38 196 ASN A C 1
ATOM 1521 O O . ASN A 1 196 ? -29.899 -18.715 24.469 1.00 88.38 196 ASN A O 1
ATOM 1525 N N . ILE A 1 197 ? -31.515 -20.270 24.471 1.00 85.31 197 ILE A N 1
ATOM 1526 C CA . ILE A 1 197 ? -31.783 -20.164 25.915 1.00 85.31 197 ILE A CA 1
ATOM 1527 C C . ILE A 1 197 ? -30.554 -20.527 26.768 1.00 85.31 197 ILE A C 1
ATOM 1529 O O . ILE A 1 197 ? -30.303 -19.883 27.780 1.00 85.31 197 ILE A O 1
ATOM 1533 N N . ASP A 1 198 ? -29.747 -21.482 26.300 1.00 85.56 198 ASP A N 1
ATOM 1534 C CA . ASP A 1 198 ? -28.548 -21.984 26.988 1.00 85.56 198 ASP A CA 1
ATOM 1535 C C . ASP A 1 198 ? -27.276 -21.193 26.633 1.00 85.56 198 ASP A C 1
ATOM 1537 O O . ASP A 1 198 ? -26.157 -21.595 26.954 1.00 85.56 198 ASP A O 1
ATOM 1541 N N . SER A 1 199 ? -27.423 -20.076 25.919 1.00 85.50 199 SER A N 1
ATOM 1542 C CA . SER A 1 199 ? -26.290 -19.306 25.427 1.00 85.50 199 SER A CA 1
ATOM 1543 C C . SER A 1 199 ? -25.586 -18.541 26.553 1.00 85.50 199 SER A C 1
ATOM 1545 O O . SER A 1 199 ? -26.202 -17.864 27.374 1.00 85.50 199 SER A O 1
ATOM 1547 N N . THR A 1 200 ? -24.252 -18.569 26.543 1.00 85.31 200 THR A N 1
ATOM 1548 C CA . THR A 1 200 ? -23.404 -17.933 27.571 1.00 85.31 200 THR A CA 1
ATOM 1549 C C . THR A 1 200 ? -23.430 -16.400 27.559 1.00 85.31 200 THR A C 1
ATOM 1551 O O . THR A 1 200 ? -22.803 -15.759 28.415 1.00 85.31 200 THR A O 1
ATOM 1554 N N . VAL A 1 201 ? -24.075 -15.796 26.558 1.00 86.69 201 VAL A N 1
ATOM 1555 C CA . VAL A 1 201 ? -24.221 -14.340 26.449 1.00 86.69 201 VAL A CA 1
ATOM 1556 C C . VAL A 1 201 ? -25.540 -13.832 27.016 1.00 86.69 201 VAL A C 1
ATOM 1558 O O . VAL A 1 201 ? -25.665 -12.626 27.212 1.00 86.69 201 VAL A O 1
ATOM 1561 N N . VAL A 1 202 ? -26.486 -14.719 27.342 1.00 88.00 202 VAL A N 1
ATOM 1562 C CA . VAL A 1 202 ? -27.742 -14.343 28.005 1.00 88.00 202 VAL A CA 1
ATOM 1563 C C . VAL A 1 202 ? -27.435 -13.672 29.347 1.00 88.00 202 VAL A C 1
ATOM 1565 O O . VAL A 1 202 ? -26.622 -14.156 30.134 1.00 88.00 202 VAL A O 1
ATOM 1568 N N . GLY A 1 203 ? -28.060 -12.521 29.594 1.00 86.56 203 GLY A N 1
ATOM 1569 C CA . GLY A 1 203 ? -27.858 -11.714 30.799 1.00 86.56 203 GLY A CA 1
ATOM 1570 C C . GLY A 1 203 ? -26.598 -10.840 30.790 1.00 86.56 203 GLY A C 1
ATOM 1571 O O . GLY A 1 203 ? -26.427 -10.029 31.700 1.00 86.56 203 GLY A O 1
ATOM 1572 N N . LYS A 1 204 ? -25.728 -10.945 29.775 1.00 88.94 204 LYS A N 1
ATOM 1573 C CA . LYS A 1 204 ? -24.603 -10.013 29.595 1.00 88.94 204 LYS A CA 1
ATOM 1574 C C . LYS A 1 204 ? -25.059 -8.759 28.861 1.00 88.94 204 LYS A C 1
ATOM 1576 O O . LYS A 1 204 ? -25.935 -8.808 27.998 1.00 88.94 204 LYS A O 1
ATOM 1581 N N . THR A 1 205 ? -24.421 -7.633 29.158 1.00 88.81 205 THR A N 1
ATOM 1582 C CA . THR A 1 205 ? -24.647 -6.391 28.408 1.00 88.81 205 THR A CA 1
ATOM 1583 C C . THR A 1 205 ? -23.774 -6.327 27.159 1.00 88.81 205 THR A C 1
ATOM 1585 O O . THR A 1 205 ? -22.674 -6.885 27.116 1.00 88.81 205 THR A O 1
ATOM 1588 N N . LEU A 1 206 ? -24.211 -5.576 26.146 1.00 86.69 206 LEU A N 1
ATOM 1589 C CA . LEU A 1 206 ? -23.432 -5.367 24.920 1.00 86.69 206 LEU A CA 1
ATOM 1590 C C . LEU A 1 206 ? -22.035 -4.782 25.201 1.00 86.69 206 LEU A C 1
ATOM 1592 O O . LEU A 1 206 ? -21.059 -5.122 24.536 1.00 86.69 206 LEU A O 1
ATOM 1596 N N . MET A 1 207 ? -21.920 -3.939 26.231 1.00 84.00 207 MET A N 1
ATOM 1597 C CA . MET A 1 207 ? -20.648 -3.378 26.685 1.00 84.00 207 MET A CA 1
ATOM 1598 C C . MET A 1 207 ? -19.731 -4.446 27.293 1.00 84.00 207 MET A C 1
ATOM 1600 O O . MET A 1 207 ? -18.535 -4.443 27.016 1.00 84.00 207 MET A O 1
ATOM 1604 N N . GLN A 1 208 ? -20.274 -5.381 28.082 1.00 86.38 208 GLN A N 1
ATOM 1605 C CA . GLN A 1 208 ? -19.501 -6.497 28.641 1.00 86.38 208 GLN A CA 1
ATOM 1606 C C . GLN A 1 208 ? -18.967 -7.433 27.550 1.00 86.38 208 GLN A C 1
ATOM 1608 O O . GLN A 1 208 ? -17.884 -7.987 27.713 1.00 86.38 208 GLN A O 1
ATOM 1613 N N . LEU A 1 209 ? -19.693 -7.582 26.438 1.00 87.19 209 LEU A N 1
ATOM 1614 C CA . LEU A 1 209 ? -19.244 -8.364 25.282 1.00 87.19 209 LEU A CA 1
ATOM 1615 C C . LEU A 1 209 ? -18.181 -7.626 24.452 1.00 87.19 209 LEU A C 1
ATOM 1617 O O . LEU A 1 209 ? -17.198 -8.227 24.028 1.00 87.19 209 LEU A O 1
ATOM 1621 N N . ASN A 1 210 ? -18.354 -6.318 24.237 1.00 87.44 210 ASN A N 1
ATOM 1622 C CA . ASN A 1 210 ? -17.466 -5.519 23.386 1.00 87.44 210 ASN A CA 1
ATOM 1623 C C . ASN A 1 210 ? -16.184 -5.028 24.068 1.00 87.44 210 ASN A C 1
ATOM 1625 O O . ASN A 1 210 ? -15.201 -4.778 23.369 1.00 87.44 210 ASN A O 1
ATOM 1629 N N . SER A 1 211 ? -16.202 -4.864 25.394 1.00 82.12 211 SER A N 1
ATOM 1630 C CA . SER A 1 211 ? -15.078 -4.345 26.182 1.00 82.12 211 SER A CA 1
ATOM 1631 C C . SER A 1 211 ? -13.807 -5.201 26.099 1.00 82.12 211 SER A C 1
ATOM 1633 O O . SER A 1 211 ? -12.753 -4.603 25.906 1.00 82.12 211 SER A O 1
ATOM 1635 N N . PRO A 1 212 ? -13.851 -6.550 26.203 1.00 82.75 212 PRO A N 1
ATOM 1636 C CA . PRO A 1 212 ? -12.642 -7.380 26.142 1.00 82.75 212 PRO A CA 1
ATOM 1637 C C . PRO A 1 212 ? -12.175 -7.705 24.714 1.00 82.75 212 PRO A C 1
ATOM 1639 O O . PRO A 1 212 ? -11.034 -8.115 24.516 1.00 82.75 212 PRO A O 1
ATOM 1642 N N . ALA A 1 213 ? -13.041 -7.569 23.709 1.00 85.12 213 ALA A N 1
ATOM 1643 C CA . ALA A 1 213 ? -12.747 -8.041 22.363 1.00 85.12 213 ALA A CA 1
ATOM 1644 C C . ALA A 1 213 ? -12.090 -6.937 21.530 1.00 85.12 213 ALA A C 1
ATOM 1646 O O . ALA A 1 213 ? -12.721 -5.922 21.289 1.00 85.12 213 ALA A O 1
ATOM 1647 N N . VAL A 1 214 ? -10.860 -7.100 21.035 1.00 89.50 214 VAL A N 1
ATOM 1648 C CA . VAL A 1 214 ? -10.217 -6.058 20.200 1.00 89.50 214 VAL A CA 1
ATOM 1649 C C . VAL A 1 214 ? -10.570 -6.186 18.714 1.00 89.50 214 VAL A C 1
ATOM 1651 O O . VAL A 1 214 ? -10.847 -5.191 18.041 1.00 89.50 214 VAL A O 1
ATOM 1654 N N . GLU A 1 215 ? -10.617 -7.418 18.217 1.00 90.75 215 GLU A N 1
ATOM 1655 C CA . GLU A 1 215 ? -10.851 -7.727 16.800 1.00 90.75 215 GLU A CA 1
ATOM 1656 C C . GLU A 1 215 ? -12.328 -7.927 16.440 1.00 90.75 215 GLU A C 1
ATOM 1658 O O . GLU A 1 215 ? -12.645 -8.163 15.277 1.00 90.75 215 GLU A O 1
ATOM 1663 N N . ILE A 1 216 ? -13.233 -7.837 17.419 1.00 90.19 216 ILE A N 1
ATOM 1664 C CA . ILE A 1 216 ? -14.657 -8.143 17.250 1.00 90.19 216 ILE A CA 1
ATOM 1665 C C . ILE A 1 216 ? -15.516 -6.974 17.731 1.00 90.19 216 ILE A C 1
ATOM 1667 O O . ILE A 1 216 ? -15.213 -6.318 18.733 1.00 90.19 216 ILE A O 1
ATOM 1671 N N . VAL A 1 217 ? -16.619 -6.745 17.025 1.00 91.25 217 VAL A N 1
ATOM 1672 C CA . VAL A 1 217 ? -17.743 -5.912 17.450 1.00 91.25 217 VAL A CA 1
ATOM 1673 C C . VAL A 1 217 ? -19.013 -6.757 17.475 1.00 91.25 217 VAL A C 1
ATOM 1675 O O . VAL A 1 217 ? -19.363 -7.411 16.490 1.00 91.25 217 VAL A O 1
ATOM 1678 N N . PHE A 1 218 ? -19.697 -6.721 18.614 1.00 89.31 218 PHE A N 1
ATOM 1679 C CA . PHE A 1 218 ? -21.023 -7.281 18.828 1.00 89.31 218 PHE A CA 1
ATOM 1680 C C . PHE A 1 218 ? -22.082 -6.197 18.655 1.00 89.31 218 PHE A C 1
ATOM 1682 O O . PHE A 1 218 ? -21.954 -5.097 19.196 1.00 89.31 218 PHE A O 1
ATOM 1689 N N . GLU A 1 219 ? -23.160 -6.550 17.968 1.00 88.75 219 GLU A N 1
ATOM 1690 C CA . GLU A 1 219 ? -24.360 -5.741 17.784 1.00 88.75 219 GLU A CA 1
ATOM 1691 C C . GLU A 1 219 ? -25.578 -6.529 18.248 1.00 88.75 219 GLU A C 1
ATOM 1693 O O . GLU A 1 219 ? -25.705 -7.717 17.947 1.00 88.75 219 GLU A O 1
ATOM 1698 N N . LEU A 1 220 ? -26.492 -5.861 18.945 1.00 88.12 220 LEU A N 1
ATOM 1699 C CA . LEU A 1 220 ? -27.722 -6.463 19.441 1.00 88.12 220 LEU A CA 1
ATOM 1700 C C . LEU A 1 220 ? -28.921 -5.913 18.668 1.00 88.12 220 LEU A C 1
ATOM 1702 O O . LEU A 1 220 ? -29.145 -4.704 18.625 1.00 88.12 220 LEU A O 1
ATOM 1706 N N . LYS A 1 221 ? -29.719 -6.813 18.096 1.00 87.62 221 LYS A N 1
ATOM 1707 C CA . LYS A 1 221 ? -31.052 -6.524 17.568 1.00 87.62 221 LYS A CA 1
ATOM 1708 C C . LYS A 1 221 ? -32.063 -7.276 18.427 1.00 87.62 221 LYS A C 1
ATOM 1710 O O . LYS A 1 221 ? -32.076 -8.507 18.448 1.00 87.62 221 LYS A O 1
ATOM 1715 N N . LYS A 1 222 ? -32.901 -6.525 19.139 1.00 83.94 222 LYS A N 1
ATOM 1716 C CA . LYS A 1 222 ? -33.919 -7.083 20.031 1.00 83.94 222 LYS A CA 1
ATOM 1717 C C . LYS A 1 222 ? -34.987 -7.857 19.264 1.00 83.94 222 LYS A C 1
ATOM 1719 O O . LYS A 1 222 ? -35.460 -7.402 18.222 1.00 83.94 222 LYS A O 1
ATOM 1724 N N . GLY A 1 223 ? -35.359 -9.021 19.796 1.00 70.38 223 GLY A N 1
ATOM 1725 C CA . GLY A 1 223 ? -36.468 -9.834 19.285 1.00 70.38 223 GLY A CA 1
ATOM 1726 C C . GLY A 1 223 ? -37.837 -9.428 19.849 1.00 70.38 223 GLY A C 1
ATOM 1727 O O . GLY A 1 223 ? -38.864 -9.808 19.293 1.00 70.38 223 GLY A O 1
ATOM 1728 N N . SER A 1 224 ? -37.858 -8.649 20.936 1.00 67.38 224 SER A N 1
ATOM 1729 C CA . SER A 1 224 ? -39.063 -8.177 21.632 1.00 67.38 224 SER A CA 1
ATOM 1730 C C . SER A 1 224 ? -38.963 -6.684 21.995 1.00 67.38 224 SER A C 1
ATOM 1732 O O . SER A 1 224 ? -37.872 -6.118 21.997 1.00 67.38 224 SER A O 1
ATOM 1734 N N . ASN A 1 225 ? -40.093 -6.035 22.310 1.00 61.19 225 ASN A N 1
ATOM 1735 C CA . ASN A 1 225 ? -40.167 -4.617 22.722 1.00 61.19 225 ASN A CA 1
ATOM 1736 C C . ASN A 1 225 ? -39.728 -4.388 24.186 1.00 61.19 225 ASN A C 1
ATOM 1738 O O . ASN A 1 225 ? -40.343 -3.606 24.911 1.00 61.19 225 ASN A O 1
ATOM 1742 N N . ASP A 1 226 ? -38.712 -5.113 24.642 1.00 61.84 226 ASP A N 1
ATOM 1743 C CA . ASP A 1 226 ? -38.285 -5.110 26.039 1.00 61.84 226 ASP A CA 1
ATOM 1744 C C . ASP A 1 226 ? -37.634 -3.778 26.464 1.00 61.84 226 ASP A C 1
ATOM 1746 O O . ASP A 1 226 ? -37.040 -3.062 25.654 1.00 61.84 226 ASP A O 1
ATOM 1750 N N . THR A 1 227 ? -37.750 -3.446 27.753 1.00 58.22 227 THR A N 1
ATOM 1751 C CA . THR A 1 227 ? -37.344 -2.150 28.336 1.00 58.22 227 THR A CA 1
ATOM 1752 C C . THR A 1 227 ? -35.842 -2.000 28.589 1.00 58.22 227 THR A C 1
ATOM 1754 O O . THR A 1 227 ? -35.359 -0.870 28.668 1.00 58.22 227 THR A O 1
ATOM 1757 N N . ASP A 1 228 ? -35.086 -3.099 28.691 1.00 67.44 228 ASP A N 1
ATOM 1758 C CA . ASP A 1 228 ? -33.622 -3.052 28.785 1.00 67.44 228 ASP A CA 1
ATOM 1759 C C . ASP A 1 228 ? -32.988 -3.261 27.402 1.00 67.44 228 ASP A C 1
ATOM 1761 O O . ASP A 1 228 ? -32.818 -4.382 26.911 1.00 67.44 228 ASP A O 1
ATOM 1765 N N . ALA A 1 229 ? -32.643 -2.143 26.761 1.00 69.12 229 ALA A N 1
ATOM 1766 C CA . ALA A 1 229 ? -32.121 -2.118 25.400 1.00 69.12 229 ALA A CA 1
ATOM 1767 C C . ALA A 1 229 ? -30.741 -2.787 25.251 1.00 69.12 229 ALA A C 1
ATOM 1769 O O . ALA A 1 229 ? -30.379 -3.171 24.138 1.00 69.12 229 ALA A O 1
ATOM 1770 N N . ASN A 1 230 ? -29.974 -2.943 26.338 1.00 79.06 230 ASN A N 1
ATOM 1771 C CA . ASN A 1 230 ? -28.544 -3.266 26.259 1.00 79.06 230 ASN A CA 1
ATOM 1772 C C . ASN A 1 230 ? -28.170 -4.659 26.778 1.00 79.06 230 ASN A C 1
ATOM 1774 O O . ASN A 1 230 ? -27.050 -5.110 26.517 1.00 79.06 230 ASN A O 1
ATOM 1778 N N . THR A 1 231 ? -29.063 -5.331 27.503 1.00 88.44 231 THR A N 1
ATOM 1779 C CA . THR A 1 231 ? -28.839 -6.690 28.021 1.00 88.44 231 THR A CA 1
ATOM 1780 C C . THR A 1 231 ? -29.320 -7.727 27.022 1.00 88.44 231 THR A C 1
ATOM 1782 O O . THR A 1 231 ? -30.422 -7.613 26.501 1.00 88.44 231 THR A O 1
ATOM 1785 N N . VAL A 1 232 ? -28.521 -8.748 26.740 1.00 88.75 232 VAL A N 1
ATOM 1786 C CA . VAL A 1 232 ? -28.872 -9.793 25.774 1.00 88.75 232 VAL A CA 1
ATOM 1787 C C . VAL A 1 232 ? -29.832 -10.805 26.400 1.00 88.75 232 VAL A C 1
ATOM 1789 O O . VAL A 1 232 ? -29.552 -11.338 27.474 1.00 88.75 232 VAL A O 1
ATOM 1792 N N . MET A 1 233 ? -30.924 -11.120 25.702 1.00 89.31 233 MET A N 1
ATOM 1793 C CA . MET A 1 233 ? -31.904 -12.129 26.111 1.00 89.31 233 MET A CA 1
ATOM 1794 C C . MET A 1 233 ? -32.026 -13.254 25.079 1.00 89.31 233 MET A C 1
ATOM 1796 O O . MET A 1 233 ? -31.690 -13.095 23.904 1.00 89.31 233 MET A O 1
ATOM 1800 N N . ALA A 1 234 ? -32.543 -14.404 25.509 1.00 88.44 234 ALA A N 1
ATOM 1801 C CA . ALA A 1 234 ? -32.869 -15.494 24.597 1.00 88.44 234 ALA A CA 1
ATOM 1802 C C . ALA A 1 234 ? -33.916 -15.042 23.562 1.00 88.44 234 ALA A C 1
ATOM 1804 O O . ALA A 1 234 ? -34.895 -14.374 23.895 1.00 88.44 234 ALA A O 1
ATOM 1805 N N . GLY A 1 235 ? -33.711 -15.410 22.298 1.00 87.06 235 GLY A N 1
ATOM 1806 C CA . GLY A 1 235 ? -34.538 -14.966 21.176 1.00 87.06 235 GLY A CA 1
ATOM 1807 C C . GLY A 1 235 ? -34.111 -13.639 20.542 1.00 87.06 235 GLY A C 1
ATOM 1808 O O . GLY A 1 235 ? -34.574 -13.348 19.436 1.00 87.06 235 GLY A O 1
ATOM 1809 N N . ASP A 1 236 ? -33.204 -12.879 21.168 1.00 91.06 236 ASP A N 1
ATOM 1810 C CA . ASP A 1 236 ? -32.556 -11.737 20.519 1.00 91.06 236 ASP A CA 1
ATOM 1811 C C . ASP A 1 236 ? -31.654 -12.202 19.365 1.00 91.06 236 ASP A C 1
ATOM 1813 O O . ASP A 1 236 ? -31.270 -13.370 19.265 1.00 91.06 236 ASP A O 1
ATOM 1817 N N . THR A 1 237 ? -31.317 -11.283 18.463 1.00 89.94 237 THR A N 1
ATOM 1818 C CA . THR A 1 237 ? -30.341 -11.529 17.397 1.00 89.94 237 THR A CA 1
ATOM 1819 C C . THR A 1 237 ? -29.057 -10.777 17.705 1.00 89.94 237 THR A C 1
ATOM 1821 O O . THR A 1 237 ? -29.054 -9.547 17.773 1.00 89.94 237 THR A O 1
ATOM 1824 N N . ILE A 1 238 ? -27.955 -11.507 17.853 1.00 90.06 238 ILE A N 1
ATOM 1825 C CA . ILE A 1 238 ? -26.616 -10.930 17.941 1.00 90.06 238 ILE A CA 1
ATOM 1826 C C . ILE A 1 238 ? -25.967 -10.993 16.572 1.00 90.06 238 ILE A C 1
ATOM 1828 O O . ILE A 1 238 ? -25.890 -12.053 15.959 1.00 90.06 238 ILE A O 1
ATOM 1832 N N . THR A 1 239 ? -25.449 -9.863 16.108 1.00 89.81 239 THR A N 1
ATOM 1833 C CA . THR A 1 239 ? -24.562 -9.841 14.947 1.00 89.81 239 THR A CA 1
ATOM 1834 C C . THR A 1 239 ? -23.132 -9.613 15.401 1.00 89.81 239 THR A C 1
ATOM 1836 O O . THR A 1 239 ? -22.860 -8.718 16.194 1.00 89.81 239 THR A O 1
ATOM 1839 N N . VAL A 1 240 ? -22.221 -10.432 14.895 1.00 90.31 240 VAL A N 1
ATOM 1840 C CA . VAL A 1 240 ? -20.794 -10.383 15.192 1.00 90.31 240 VAL A CA 1
ATOM 1841 C C . VAL A 1 240 ? -20.063 -9.975 13.927 1.00 90.31 240 VAL A C 1
ATOM 1843 O O . VAL A 1 240 ? -20.237 -10.599 12.879 1.00 90.31 240 VAL A O 1
ATOM 1846 N N . THR A 1 241 ? -19.251 -8.927 14.018 1.00 90.44 241 THR A N 1
ATOM 1847 C CA . THR A 1 241 ? -18.333 -8.515 12.950 1.00 90.44 241 THR A CA 1
ATOM 1848 C C . THR A 1 241 ? -16.912 -8.604 13.476 1.00 90.44 241 THR A C 1
ATOM 1850 O O . THR A 1 241 ? -16.619 -8.034 14.523 1.00 90.44 241 THR A O 1
ATOM 1853 N N . GLY A 1 242 ? -16.033 -9.312 12.777 1.00 90.44 242 GLY A N 1
ATOM 1854 C CA . GLY A 1 242 ? -14.666 -9.547 13.236 1.00 90.44 242 GLY A CA 1
ATOM 1855 C C . GLY A 1 242 ? -13.792 -10.178 12.169 1.00 90.44 242 GLY A C 1
ATOM 1856 O O . GLY A 1 242 ? -14.269 -10.518 11.088 1.00 90.44 242 GLY A O 1
ATOM 1857 N N . THR A 1 243 ? -12.504 -10.330 12.458 1.00 86.44 243 THR A N 1
ATOM 1858 C CA . THR A 1 243 ? -11.613 -11.138 11.611 1.00 86.44 243 THR A CA 1
ATOM 1859 C C . THR A 1 243 ? -12.068 -12.603 11.620 1.00 86.44 243 THR A C 1
ATOM 1861 O O . THR A 1 243 ? -12.548 -13.093 12.641 1.00 86.44 243 THR A O 1
ATOM 1864 N N . SER A 1 244 ? -11.914 -13.338 10.515 1.00 82.50 244 SER A N 1
ATOM 1865 C CA . SER A 1 244 ? -12.337 -14.750 10.455 1.00 82.50 244 SER A CA 1
ATOM 1866 C C . SER A 1 244 ? -11.762 -15.594 11.597 1.00 82.50 244 SER A C 1
ATOM 1868 O O . SER A 1 244 ? -12.457 -16.456 12.129 1.00 82.50 244 SER A O 1
ATOM 1870 N N . ASN A 1 245 ? -10.512 -15.329 11.991 1.00 81.00 245 ASN A N 1
ATOM 1871 C CA . ASN A 1 245 ? -9.860 -16.048 13.084 1.00 81.00 245 ASN A CA 1
ATOM 1872 C C . ASN A 1 245 ? -10.417 -15.676 14.464 1.00 81.00 245 ASN A C 1
ATOM 1874 O O . ASN A 1 245 ? -10.544 -16.539 15.321 1.00 81.00 245 ASN A O 1
ATOM 1878 N N . SER A 1 246 ? -10.786 -14.411 14.690 1.00 82.56 246 SER A N 1
ATOM 1879 C CA . SER A 1 246 ? -11.370 -14.006 15.975 1.00 82.56 246 SER A CA 1
ATOM 1880 C C . SER A 1 246 ? -12.780 -14.566 16.167 1.00 82.56 246 SER A C 1
ATOM 1882 O O . SER A 1 246 ? -13.131 -14.957 17.278 1.00 82.56 246 SER A O 1
ATOM 1884 N N . ILE A 1 247 ? -13.562 -14.692 15.085 1.00 81.62 247 ILE A N 1
ATOM 1885 C CA . ILE A 1 247 ? -14.885 -15.333 15.135 1.00 81.62 247 ILE A CA 1
ATOM 1886 C C . ILE A 1 247 ? -14.776 -16.846 15.348 1.00 81.62 247 ILE A C 1
ATOM 1888 O O . ILE A 1 247 ? -15.648 -17.411 15.993 1.00 81.62 247 ILE A O 1
ATOM 1892 N N . TYR A 1 248 ? -13.711 -17.506 14.880 1.00 75.06 248 TYR A N 1
ATOM 1893 C CA . TYR A 1 248 ? -13.512 -18.945 15.107 1.00 75.06 248 TYR A CA 1
ATOM 1894 C C . TYR A 1 248 ? -13.530 -19.328 16.598 1.00 75.06 248 TYR A C 1
ATOM 1896 O O . TYR A 1 248 ? -14.044 -20.382 16.957 1.00 75.06 248 TYR A O 1
ATOM 1904 N N . TYR A 1 249 ? -13.018 -18.461 17.477 1.00 69.44 249 TYR A N 1
ATOM 1905 C CA . TYR A 1 249 ? -13.028 -18.695 18.926 1.00 69.44 249 TYR A CA 1
ATOM 1906 C C . TYR A 1 249 ? -14.395 -18.452 19.590 1.00 69.44 249 TYR A C 1
ATOM 1908 O O . TYR A 1 249 ? -14.558 -18.721 20.780 1.00 69.44 249 TYR A O 1
ATOM 1916 N N . LEU A 1 250 ? -15.386 -17.958 18.844 1.00 72.12 250 LEU A N 1
ATOM 1917 C CA . LEU A 1 250 ? -16.783 -17.912 19.264 1.00 72.12 250 LEU A CA 1
ATOM 1918 C C . LEU A 1 250 ? -17.440 -19.223 18.808 1.00 72.12 250 LEU A C 1
ATOM 1920 O O . LEU A 1 250 ? -17.991 -19.292 17.716 1.00 72.12 250 LEU A O 1
ATOM 1924 N N . GLU A 1 251 ? -17.319 -20.282 19.613 1.00 59.09 251 GLU A N 1
ATOM 1925 C CA . GLU A 1 251 ? -17.837 -21.615 19.262 1.00 59.09 251 GLU A CA 1
ATOM 1926 C C . GLU A 1 251 ? -19.342 -21.598 18.911 1.00 59.09 251 GLU A C 1
ATOM 1928 O O . GLU A 1 251 ? -20.125 -20.842 19.497 1.00 59.09 251 GLU A O 1
ATOM 1933 N N . ASP A 1 252 ? -19.766 -22.513 18.030 1.00 53.38 252 ASP A N 1
ATOM 1934 C CA . ASP A 1 252 ? -21.122 -22.612 17.450 1.00 53.38 252 ASP A CA 1
ATOM 1935 C C . ASP A 1 252 ? -22.273 -22.870 18.453 1.00 53.38 252 ASP A C 1
ATOM 1937 O O . ASP A 1 252 ? -23.436 -22.904 18.069 1.00 53.38 252 ASP A O 1
ATOM 1941 N N . ASN A 1 253 ? -22.000 -22.980 19.756 1.00 57.00 253 ASN A N 1
ATOM 1942 C CA . ASN A 1 253 ? -23.027 -23.062 20.808 1.00 57.00 253 ASN A CA 1
ATOM 1943 C C . ASN A 1 253 ? -22.931 -21.947 21.859 1.00 57.00 253 ASN A C 1
ATOM 1945 O O . ASN A 1 253 ? -23.795 -21.835 22.7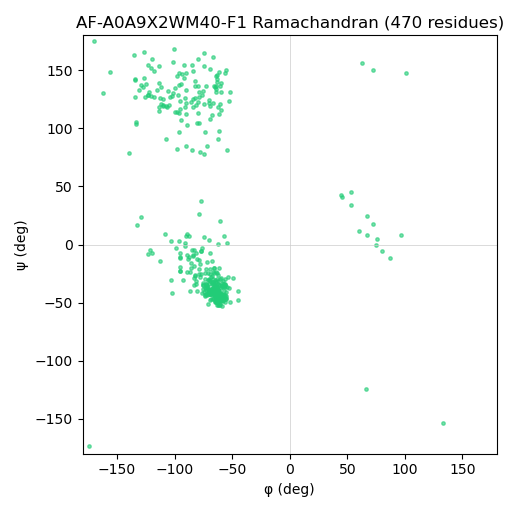30 1.00 57.00 253 ASN A O 1
ATOM 1949 N N . VAL A 1 254 ? -21.905 -21.097 21.788 1.00 69.56 254 VAL A N 1
ATOM 1950 C CA . VAL A 1 254 ? -21.687 -20.019 22.763 1.00 69.56 254 VAL A CA 1
ATOM 1951 C C . VAL A 1 254 ? -22.708 -18.904 22.560 1.00 69.56 254 VAL A C 1
ATOM 1953 O O . VAL A 1 254 ? -23.194 -18.353 23.550 1.00 69.56 254 VAL A O 1
ATOM 1956 N N . LEU A 1 255 ? -23.061 -18.603 21.304 1.00 79.88 255 LEU A N 1
ATOM 1957 C CA . LEU A 1 255 ? -23.966 -17.513 20.916 1.00 79.88 255 LEU A CA 1
ATOM 1958 C C . LEU A 1 255 ? -25.377 -17.994 20.555 1.00 79.88 255 LEU A C 1
ATOM 1960 O O . LEU A 1 255 ? -26.350 -17.363 20.958 1.00 79.88 255 LEU A O 1
ATOM 1964 N N . GLY A 1 256 ? -25.503 -19.102 19.823 1.00 84.75 256 GLY A N 1
ATOM 1965 C CA . GLY A 1 256 ? -26.787 -19.671 19.416 1.00 84.75 256 GLY A CA 1
ATOM 1966 C C . GLY A 1 256 ? -26.831 -20.053 17.937 1.00 84.75 256 GLY A C 1
ATOM 1967 O O . GLY A 1 256 ? -25.806 -20.359 17.341 1.00 84.75 256 GLY A O 1
ATOM 1968 N N . THR A 1 257 ? -28.024 -20.054 17.343 1.00 86.69 257 THR A N 1
ATOM 1969 C CA . THR A 1 257 ? -28.245 -20.587 15.986 1.00 86.69 257 THR A CA 1
ATOM 1970 C C . THR A 1 257 ? -27.914 -19.548 14.914 1.00 86.69 257 THR A C 1
ATOM 1972 O O . THR A 1 257 ? -28.490 -18.461 14.934 1.00 86.69 257 THR A O 1
ATOM 1975 N N . GLU A 1 258 ? -27.035 -19.866 13.959 1.00 87.25 258 GLU A N 1
ATOM 1976 C CA . GLU A 1 258 ? -26.670 -18.940 12.876 1.00 87.25 258 GLU A CA 1
ATOM 1977 C C . GLU A 1 258 ? -27.871 -18.620 11.962 1.00 87.25 258 GLU A C 1
ATOM 1979 O O . GLU A 1 258 ? -28.658 -19.492 11.586 1.00 87.25 258 GLU A O 1
ATOM 1984 N N . LEU A 1 259 ? -28.019 -17.341 11.621 1.00 87.81 259 LEU A N 1
ATOM 1985 C CA . LEU A 1 259 ? -29.062 -16.790 10.763 1.00 87.81 259 LEU A CA 1
ATOM 1986 C C . LEU A 1 259 ? -28.446 -16.161 9.504 1.00 87.81 259 LEU A C 1
ATOM 1988 O O . LEU A 1 259 ? -27.353 -15.590 9.567 1.00 87.81 259 LEU A O 1
ATOM 1992 N N . PRO A 1 260 ? -29.164 -16.170 8.366 1.00 85.62 260 PRO A N 1
ATOM 1993 C CA . PRO A 1 260 ? -28.746 -15.416 7.193 1.00 85.62 260 PRO A CA 1
ATOM 1994 C C . PRO A 1 260 ? -28.750 -13.907 7.480 1.00 85.62 260 PRO A C 1
ATOM 1996 O O . PRO A 1 260 ? -29.609 -13.387 8.194 1.00 85.62 260 PRO A O 1
ATOM 1999 N N . LEU A 1 261 ? -27.801 -13.185 6.885 1.00 82.62 261 LEU A N 1
ATOM 2000 C CA . LEU A 1 261 ? -27.720 -11.731 7.010 1.00 82.62 261 LEU A CA 1
ATOM 2001 C C . LEU A 1 261 ? -28.868 -11.056 6.243 1.00 82.62 261 LEU A C 1
ATOM 2003 O O . LEU A 1 261 ? -29.017 -11.243 5.039 1.00 82.62 261 LEU A O 1
ATOM 2007 N N . GLU A 1 262 ? -29.648 -10.221 6.931 1.00 66.81 262 GLU A N 1
ATOM 2008 C CA . GLU A 1 262 ? -30.794 -9.511 6.337 1.00 66.81 262 GLU A CA 1
ATOM 2009 C C . GLU A 1 262 ? -30.394 -8.296 5.472 1.00 66.81 262 GLU A C 1
ATOM 2011 O O . GLU A 1 262 ? -31.157 -7.883 4.599 1.00 66.81 262 GLU A O 1
ATOM 2016 N N . LYS A 1 263 ? -29.227 -7.678 5.722 1.00 67.94 263 LYS A N 1
ATOM 2017 C CA . LYS A 1 263 ? -28.774 -6.446 5.046 1.00 67.94 263 LYS A CA 1
ATOM 2018 C C . LYS A 1 263 ? -27.318 -6.531 4.611 1.00 67.94 263 LYS A C 1
ATOM 2020 O O . LYS A 1 263 ? -26.464 -6.990 5.365 1.00 67.94 263 LYS A O 1
ATOM 2025 N N . ASN A 1 264 ? -27.041 -5.982 3.429 1.00 66.69 264 ASN A N 1
ATOM 2026 C CA . ASN A 1 264 ? -25.684 -5.781 2.939 1.00 66.69 264 ASN A CA 1
ATOM 2027 C C . ASN A 1 264 ? -25.111 -4.506 3.581 1.00 66.69 264 ASN A C 1
ATOM 2029 O O . ASN A 1 264 ? -25.534 -3.398 3.247 1.00 66.69 264 ASN A O 1
ATOM 2033 N N . ILE A 1 265 ? -24.215 -4.663 4.554 1.00 71.25 265 ILE A N 1
ATOM 2034 C CA . ILE A 1 265 ? -23.533 -3.553 5.230 1.00 71.25 265 ILE A CA 1
ATOM 2035 C C . ILE A 1 265 ? -22.127 -3.457 4.647 1.00 71.25 265 ILE A C 1
ATOM 2037 O O . ILE A 1 265 ? -21.409 -4.451 4.588 1.00 71.25 265 ILE A O 1
ATOM 2041 N N . ILE A 1 266 ? -21.755 -2.259 4.199 1.00 76.81 266 ILE A N 1
ATOM 2042 C CA . ILE A 1 266 ? -20.419 -1.979 3.677 1.00 76.81 266 ILE A CA 1
ATOM 2043 C C . ILE A 1 266 ? -19.549 -1.521 4.845 1.00 76.81 266 ILE A C 1
ATOM 2045 O O . ILE A 1 266 ? -19.866 -0.532 5.508 1.00 76.81 266 ILE A O 1
ATOM 2049 N N . GLU A 1 267 ? -18.462 -2.247 5.079 1.00 82.19 267 GLU A N 1
ATOM 2050 C CA . GLU A 1 267 ? -17.419 -1.865 6.026 1.00 82.19 267 GLU A CA 1
ATOM 2051 C C . GLU A 1 267 ? -16.323 -1.073 5.305 1.00 82.19 267 GLU A C 1
ATOM 2053 O O . GLU A 1 267 ? -15.964 -1.374 4.164 1.00 82.19 267 GLU A O 1
ATOM 2058 N N . GLU A 1 268 ? -15.761 -0.080 5.984 1.00 80.94 268 GLU A N 1
ATOM 2059 C CA . GLU A 1 268 ? -14.621 0.701 5.520 1.00 80.94 268 GLU A CA 1
ATOM 2060 C C . GLU A 1 268 ? -13.398 0.406 6.395 1.00 80.94 268 GLU A C 1
ATOM 2062 O O . GLU A 1 268 ? -13.474 0.382 7.625 1.00 80.94 268 GLU A O 1
ATOM 2067 N N . HIS A 1 269 ? -12.247 0.208 5.752 1.00 81.75 269 HIS A N 1
ATOM 2068 C CA . HIS A 1 269 ? -10.960 0.124 6.434 1.00 81.75 269 HIS A CA 1
ATOM 2069 C C . HIS A 1 269 ? -10.318 1.507 6.510 1.00 81.75 269 HIS A C 1
ATOM 2071 O O . HIS A 1 269 ? -10.073 2.147 5.486 1.00 81.75 269 HIS A O 1
ATOM 2077 N N . PHE A 1 270 ? -9.958 1.930 7.716 1.00 81.62 270 PHE A N 1
ATOM 2078 C CA . PHE A 1 270 ? -9.244 3.175 7.953 1.00 81.62 270 PHE A CA 1
ATOM 2079 C C . PHE A 1 270 ? -7.935 2.901 8.692 1.00 81.62 270 PHE A C 1
ATOM 2081 O O . PHE A 1 270 ? -7.909 2.201 9.702 1.00 81.62 270 PHE A O 1
ATOM 2088 N N . GLN A 1 271 ? -6.829 3.423 8.163 1.00 81.25 271 GLN A N 1
ATOM 2089 C CA . GLN A 1 271 ? -5.498 3.245 8.739 1.00 81.25 271 GLN A CA 1
ATOM 2090 C C . GLN A 1 271 ? -5.083 4.497 9.502 1.00 81.25 271 GLN A C 1
ATOM 2092 O O . GLN A 1 271 ? -5.161 5.608 8.979 1.00 81.25 271 GLN A O 1
ATOM 2097 N N . ILE A 1 272 ? -4.627 4.290 10.731 1.00 81.50 272 ILE A N 1
ATOM 2098 C CA . ILE A 1 272 ? -4.169 5.322 11.653 1.00 81.50 272 ILE A CA 1
ATOM 2099 C C . ILE A 1 272 ? -2.681 5.094 11.896 1.00 81.50 272 ILE A C 1
ATOM 2101 O O . ILE A 1 272 ? -2.269 3.973 12.190 1.00 81.50 272 ILE A O 1
ATOM 2105 N N . VAL A 1 273 ? -1.884 6.155 11.809 1.00 77.88 273 VAL A N 1
ATOM 2106 C CA . VAL A 1 273 ? -0.471 6.122 12.198 1.00 77.88 273 VAL A CA 1
ATOM 2107 C C . VAL A 1 273 ? -0.347 6.628 13.632 1.00 77.88 273 VAL A C 1
ATOM 2109 O O . VAL A 1 273 ? -0.756 7.750 13.939 1.00 77.88 273 VAL A O 1
ATOM 2112 N N . ALA A 1 274 ? 0.237 5.815 14.514 1.00 78.56 274 ALA A N 1
ATOM 2113 C CA . ALA A 1 274 ? 0.277 6.069 15.956 1.00 78.56 274 ALA A CA 1
ATOM 2114 C C . ALA A 1 274 ? 0.934 7.407 16.347 1.00 78.56 274 ALA A C 1
ATOM 2116 O O . ALA A 1 274 ? 0.526 8.035 17.324 1.00 78.56 274 ALA A O 1
ATOM 2117 N N . ASN A 1 275 ? 1.9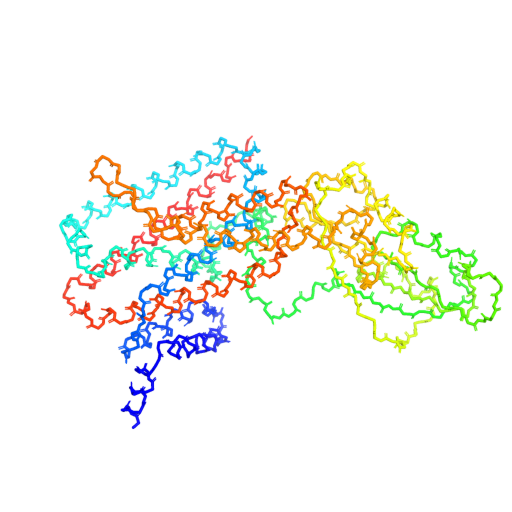18 7.870 15.566 1.00 68.56 275 ASN A N 1
ATOM 2118 C CA . ASN A 1 275 ? 2.711 9.067 15.866 1.00 68.56 275 ASN A CA 1
ATOM 2119 C C . ASN A 1 275 ? 1.850 10.346 16.000 1.00 68.56 275 ASN A C 1
ATOM 2121 O O . ASN A 1 275 ? 2.109 11.214 16.832 1.00 68.56 275 ASN A O 1
ATOM 2125 N N . GLN A 1 276 ? 0.779 10.451 15.213 1.00 60.44 276 GLN A N 1
ATOM 2126 C CA . GLN A 1 276 ? 0.115 11.730 14.946 1.00 60.44 276 GLN A CA 1
ATOM 2127 C C . GLN A 1 276 ? -0.977 12.108 15.962 1.00 60.44 276 GLN A C 1
ATOM 2129 O O . GLN A 1 276 ? -1.402 13.264 15.991 1.00 60.44 276 GLN A O 1
ATOM 2134 N N . HIS A 1 277 ? -1.400 11.175 16.824 1.00 68.25 277 HIS A N 1
ATOM 2135 C CA . HIS A 1 277 ? -2.663 11.309 17.568 1.00 68.25 277 HIS A CA 1
ATOM 2136 C C . HIS A 1 277 ? -2.577 11.019 19.072 1.00 68.25 277 HIS A C 1
ATOM 2138 O O . HIS A 1 277 ? -3.605 10.808 19.709 1.00 68.25 277 HIS A O 1
ATOM 2144 N N . GLY A 1 278 ? -1.376 11.007 19.661 1.00 70.44 278 GLY A N 1
ATOM 2145 C CA . GLY A 1 278 ? -1.235 10.785 21.108 1.00 70.44 278 GLY A CA 1
ATOM 2146 C C . GLY A 1 278 ? -1.635 9.372 21.546 1.00 70.44 278 GLY A C 1
ATOM 2147 O O . GLY A 1 278 ? -2.052 9.174 22.683 1.00 70.44 278 GLY A O 1
ATOM 2148 N N . LEU A 1 279 ? -1.562 8.401 20.631 1.00 79.38 279 LEU A N 1
ATOM 2149 C CA . LEU A 1 279 ? -1.971 7.012 20.863 1.00 79.38 279 LEU A CA 1
ATOM 2150 C C . LEU A 1 279 ? -0.853 6.177 21.508 1.00 79.38 279 LEU A C 1
ATOM 2152 O O . LEU A 1 279 ? -1.066 5.011 21.842 1.00 79.38 279 LEU A O 1
ATOM 2156 N N . GLN A 1 280 ? 0.336 6.761 21.679 1.00 79.56 280 GLN A N 1
ATOM 2157 C CA . GLN A 1 280 ? 1.512 6.083 22.214 1.00 79.56 280 GLN A CA 1
ATOM 2158 C C . GLN A 1 280 ? 1.287 5.574 23.636 1.00 79.56 280 GLN A C 1
ATOM 2160 O O . GLN A 1 280 ? 0.595 6.206 24.435 1.00 79.56 280 GLN A O 1
ATOM 2165 N N . ASN A 1 281 ? 1.945 4.461 23.965 1.00 83.06 281 ASN A N 1
ATOM 2166 C CA . ASN A 1 281 ? 1.944 3.861 25.304 1.00 83.06 281 ASN A CA 1
ATOM 2167 C C . ASN A 1 281 ? 0.553 3.454 25.817 1.00 83.06 281 ASN A C 1
ATOM 2169 O O . ASN A 1 281 ? 0.404 3.119 26.991 1.00 83.06 281 ASN A O 1
ATOM 2173 N N . SER A 1 282 ? -0.460 3.458 24.950 1.00 88.81 282 SER A N 1
ATOM 2174 C CA . SER A 1 282 ? -1.767 2.886 25.244 1.00 88.81 282 SER A CA 1
ATOM 2175 C C . SER A 1 282 ? -1.846 1.466 24.691 1.00 88.81 282 SER A C 1
ATOM 2177 O O . SER A 1 282 ? -1.209 1.137 23.686 1.00 88.81 282 SER A O 1
ATOM 2179 N N . SER A 1 283 ? -2.590 0.600 25.378 1.00 93.38 283 SER A N 1
ATOM 2180 C CA . SER A 1 283 ? -2.882 -0.735 24.865 1.00 93.38 283 SER A CA 1
ATOM 2181 C C . SER A 1 283 ? -3.917 -0.657 23.744 1.00 93.38 283 SER A C 1
ATOM 2183 O O . SER A 1 283 ? -4.759 0.250 23.720 1.00 93.38 283 SER A O 1
ATOM 2185 N N . LEU A 1 284 ? -3.902 -1.627 22.830 1.00 92.56 284 LEU A N 1
ATOM 2186 C CA . LEU A 1 284 ? -4.917 -1.720 21.777 1.00 92.56 284 LEU A CA 1
ATOM 2187 C C . LEU A 1 284 ? -6.344 -1.774 22.334 1.00 92.56 284 LEU A C 1
ATOM 2189 O O . LEU A 1 284 ? -7.253 -1.167 21.763 1.00 92.56 284 LEU A O 1
ATOM 2193 N N . LEU A 1 285 ? -6.534 -2.444 23.473 1.00 91.75 285 LEU A N 1
ATOM 2194 C CA . LEU A 1 285 ? -7.813 -2.473 24.176 1.00 91.75 285 LEU A CA 1
ATOM 2195 C C . LEU A 1 285 ? -8.257 -1.073 24.617 1.00 91.75 285 LEU A C 1
ATOM 2197 O O . LEU A 1 285 ? -9.397 -0.670 24.377 1.00 91.75 285 LEU A O 1
ATOM 2201 N N . ALA A 1 286 ? -7.350 -0.313 25.238 1.00 90.94 286 ALA A N 1
ATOM 2202 C CA . ALA A 1 286 ? -7.631 1.046 25.684 1.00 90.94 286 ALA A CA 1
ATOM 2203 C C . ALA A 1 286 ? -7.959 1.963 24.498 1.00 90.94 286 ALA A C 1
ATOM 2205 O O . ALA A 1 286 ? -8.909 2.747 24.571 1.00 90.94 286 ALA A O 1
ATOM 2206 N N . LEU A 1 287 ? -7.226 1.824 23.389 1.00 90.62 287 LEU A N 1
ATOM 2207 C CA . LEU A 1 287 ? -7.494 2.552 22.153 1.00 90.62 287 LEU A CA 1
ATOM 2208 C C . LEU A 1 287 ? -8.888 2.235 21.606 1.00 90.62 287 LEU A C 1
ATOM 2210 O O . LEU A 1 287 ? -9.670 3.164 21.392 1.00 90.62 287 LEU A O 1
ATOM 2214 N N . LYS A 1 288 ? -9.235 0.951 21.434 1.00 92.06 288 LYS A N 1
ATOM 2215 C CA . LYS A 1 288 ? -10.560 0.553 20.933 1.00 92.06 288 LYS A CA 1
ATOM 2216 C C . LYS A 1 288 ? -11.668 1.100 21.827 1.00 92.06 288 LYS A C 1
ATOM 2218 O O . LYS A 1 288 ? -12.616 1.702 21.329 1.00 92.06 288 LYS A O 1
ATOM 2223 N N . ASN A 1 289 ? -11.534 0.938 23.142 1.00 89.69 289 ASN A N 1
ATOM 2224 C CA . ASN A 1 289 ? -12.538 1.399 24.098 1.00 89.69 289 ASN A CA 1
ATOM 2225 C C . ASN A 1 289 ? -12.707 2.921 24.066 1.00 89.69 289 ASN A C 1
ATOM 2227 O O . ASN A 1 289 ? -13.828 3.411 24.174 1.00 89.69 289 ASN A O 1
ATOM 2231 N N . ASN A 1 290 ? -11.629 3.682 23.874 1.00 88.88 290 ASN A N 1
ATOM 2232 C CA . ASN A 1 290 ? -11.718 5.133 23.732 1.00 88.88 290 ASN A CA 1
ATOM 2233 C C . ASN A 1 290 ? -12.383 5.556 22.418 1.00 88.88 290 ASN A C 1
ATOM 2235 O O . ASN A 1 290 ? -13.245 6.432 22.445 1.00 88.88 290 ASN A O 1
ATOM 2239 N N . LEU A 1 291 ? -12.045 4.912 21.300 1.00 88.25 291 LEU A N 1
ATOM 2240 C CA . LEU A 1 291 ? -12.652 5.197 19.996 1.00 88.25 291 LEU A CA 1
ATOM 2241 C C . LEU A 1 291 ? -14.136 4.797 19.937 1.00 88.25 291 LEU A C 1
ATOM 2243 O O . LEU A 1 291 ? -14.946 5.494 19.324 1.00 88.25 291 LEU A O 1
ATOM 2247 N N . ASN A 1 292 ? -14.515 3.725 20.634 1.00 88.56 292 ASN A N 1
ATOM 2248 C CA . ASN A 1 292 ? -15.895 3.244 20.664 1.00 88.56 292 ASN A CA 1
ATOM 2249 C C . ASN A 1 292 ? -16.823 4.050 21.573 1.00 88.56 292 ASN A C 1
ATOM 2251 O O . ASN A 1 292 ? -18.030 3.985 21.377 1.00 88.56 292 ASN A O 1
ATOM 2255 N N . LYS A 1 293 ? -16.306 4.870 22.500 1.00 84.56 293 LYS A N 1
ATOM 2256 C CA . LYS A 1 293 ? -17.146 5.800 23.287 1.00 84.56 293 LYS A CA 1
ATOM 2257 C C . LYS A 1 293 ? -17.912 6.786 22.407 1.00 84.56 293 LYS A C 1
ATOM 2259 O O . LYS A 1 293 ? -19.004 7.209 22.765 1.00 84.56 293 LYS A O 1
ATOM 2264 N N . THR A 1 294 ? -17.312 7.179 21.287 1.00 73.88 294 THR A N 1
ATOM 2265 C CA . THR A 1 294 ? -17.891 8.129 20.329 1.00 73.88 294 THR A CA 1
ATOM 2266 C C . THR A 1 294 ? -18.611 7.452 19.170 1.00 73.88 294 THR A C 1
ATOM 2268 O O . THR A 1 294 ? -19.231 8.152 18.377 1.00 73.88 294 THR A O 1
ATOM 2271 N N . SER A 1 295 ? -18.508 6.124 19.059 1.00 74.50 295 SER A N 1
ATOM 2272 C CA . SER A 1 295 ? -19.052 5.340 17.955 1.00 74.50 295 SER A CA 1
ATOM 2273 C C . SER A 1 295 ? -20.440 4.804 18.289 1.00 74.50 295 SER A C 1
ATOM 2275 O O . SER A 1 295 ? -20.684 4.342 19.399 1.00 74.50 295 SER A O 1
ATOM 2277 N N . SER A 1 296 ? -21.355 4.856 17.322 1.00 73.44 296 SER A N 1
ATOM 2278 C CA . SER A 1 296 ? -22.726 4.365 17.510 1.00 73.44 296 SER A CA 1
ATOM 2279 C C . SER A 1 296 ? -22.810 2.837 17.543 1.00 73.44 296 SER A C 1
ATOM 2281 O O . SER A 1 296 ? -23.478 2.270 18.406 1.00 73.44 296 SER A O 1
ATOM 2283 N N . ARG A 1 297 ? -22.114 2.173 16.615 1.00 81.38 297 ARG A N 1
ATOM 2284 C CA . ARG A 1 297 ? -22.080 0.711 16.487 1.00 81.38 297 ARG A CA 1
ATOM 2285 C C . ARG A 1 297 ? -20.777 0.121 17.026 1.00 81.38 297 ARG A C 1
ATOM 2287 O O . ARG A 1 297 ? -20.784 -0.984 17.562 1.00 81.38 297 ARG A O 1
ATOM 2294 N N . GLY A 1 298 ? -19.683 0.865 16.933 1.00 85.25 298 GLY A N 1
ATOM 2295 C CA . GLY A 1 298 ? -18.353 0.439 17.341 1.00 85.25 298 GLY A CA 1
ATOM 2296 C C . GLY A 1 298 ? -17.493 0.019 16.153 1.00 85.25 298 GLY A C 1
ATOM 2297 O O . GLY A 1 298 ? -17.966 -0.544 15.167 1.00 85.25 298 GLY A O 1
ATOM 2298 N N . ILE A 1 299 ? -16.197 0.268 16.282 1.00 92.06 299 ILE A N 1
ATOM 2299 C CA . ILE A 1 299 ? -15.153 -0.205 15.379 1.00 92.06 299 ILE A CA 1
ATOM 2300 C C . ILE A 1 299 ? -14.419 -1.407 15.979 1.00 92.06 299 ILE A C 1
ATOM 2302 O O . ILE A 1 299 ? -14.365 -1.588 17.203 1.00 92.06 299 ILE A O 1
ATOM 2306 N N . LEU A 1 300 ? -13.808 -2.205 15.108 1.00 92.69 300 LEU A N 1
ATOM 2307 C CA . LEU A 1 300 ? -12.849 -3.249 15.468 1.00 92.69 300 LEU A CA 1
ATOM 2308 C C . LEU A 1 300 ? -11.457 -2.903 14.949 1.00 92.69 300 LEU A C 1
ATOM 2310 O O . LEU A 1 300 ? -11.317 -2.215 13.934 1.00 92.69 300 LEU A O 1
ATOM 2314 N N . ILE A 1 301 ? -10.422 -3.411 15.611 1.00 93.00 301 ILE A N 1
ATOM 2315 C CA . ILE A 1 301 ? -9.056 -3.337 15.088 1.00 93.00 301 ILE A CA 1
ATOM 2316 C C . ILE A 1 301 ? -8.829 -4.589 14.248 1.00 93.00 301 ILE A C 1
ATOM 2318 O O . ILE A 1 301 ? -8.837 -5.699 14.756 1.00 93.00 301 ILE A O 1
ATOM 2322 N N . SER A 1 302 ? -8.688 -4.398 12.942 1.00 89.38 302 SER A N 1
ATOM 2323 C CA . SER A 1 302 ? -8.601 -5.480 11.947 1.00 89.38 302 SER A CA 1
ATOM 2324 C C . SER A 1 302 ? -7.169 -5.864 11.596 1.00 89.38 302 SER A C 1
ATOM 2326 O O . SER A 1 302 ? -6.921 -6.946 11.066 1.00 89.38 302 SER A O 1
ATOM 2328 N N . ARG A 1 303 ? -6.221 -4.947 11.821 1.00 86.75 303 ARG A N 1
ATOM 2329 C CA . ARG A 1 303 ? -4.816 -5.151 11.476 1.00 86.75 303 ARG A CA 1
ATOM 2330 C C . ARG A 1 303 ? -3.908 -4.272 12.318 1.00 86.75 303 ARG A C 1
ATOM 2332 O O . ARG A 1 303 ? -4.266 -3.133 12.622 1.00 86.75 303 ARG A O 1
ATOM 2339 N N . TYR A 1 304 ? -2.714 -4.776 12.595 1.00 86.62 304 TYR A N 1
ATOM 2340 C CA . TYR A 1 304 ? -1.651 -4.034 13.251 1.00 86.62 304 TYR A CA 1
ATOM 2341 C C . TYR A 1 304 ? -0.332 -4.258 12.522 1.00 86.62 304 TYR A C 1
ATOM 2343 O O . TYR A 1 304 ? 0.062 -5.398 12.288 1.00 86.62 304 TYR A O 1
ATOM 2351 N N . ILE A 1 305 ? 0.350 -3.183 12.143 1.00 76.06 305 ILE A N 1
ATOM 2352 C CA . ILE A 1 305 ? 1.616 -3.257 11.415 1.00 76.06 305 ILE A CA 1
ATOM 2353 C C . ILE A 1 305 ? 2.663 -2.460 12.179 1.00 76.06 305 ILE A C 1
ATOM 2355 O O . ILE A 1 305 ? 2.472 -1.273 12.435 1.00 76.06 305 ILE A O 1
ATOM 2359 N N . ARG A 1 306 ? 3.787 -3.106 12.471 1.00 78.12 306 ARG A N 1
ATOM 2360 C CA . ARG A 1 306 ? 4.980 -2.496 13.058 1.00 78.12 306 ARG A CA 1
ATOM 2361 C C . ARG A 1 306 ? 6.149 -2.764 12.134 1.00 78.12 306 ARG A C 1
ATOM 2363 O O . ARG A 1 306 ? 6.333 -3.902 11.711 1.00 78.12 306 ARG A O 1
ATOM 2370 N N . GLU A 1 307 ? 6.890 -1.720 11.778 1.00 67.69 307 GLU A N 1
ATOM 2371 C CA . GLU A 1 307 ? 8.072 -1.839 10.905 1.00 67.69 307 GLU A CA 1
ATOM 2372 C C . GLU A 1 307 ? 7.763 -2.574 9.577 1.00 67.69 307 GLU A C 1
ATOM 2374 O O . GLU A 1 307 ? 8.557 -3.339 9.036 1.00 67.69 307 GLU A O 1
ATOM 2379 N N . GLY A 1 308 ? 6.545 -2.393 9.050 1.00 56.12 308 GLY A N 1
ATOM 2380 C CA . GLY A 1 308 ? 6.082 -3.062 7.828 1.00 56.12 308 GLY A CA 1
ATOM 2381 C C . GLY A 1 308 ? 5.721 -4.547 7.984 1.00 56.12 308 GLY A C 1
ATOM 2382 O O . GLY A 1 308 ? 5.279 -5.162 7.008 1.00 56.12 308 GLY A O 1
ATOM 2383 N N . VAL A 1 309 ? 5.853 -5.117 9.183 1.00 65.00 309 VAL A N 1
ATOM 2384 C CA . VAL A 1 309 ? 5.459 -6.489 9.518 1.00 65.00 309 VAL A CA 1
ATOM 2385 C C . VAL A 1 309 ? 4.108 -6.485 10.222 1.00 65.00 309 VAL A C 1
ATOM 2387 O O . VAL A 1 309 ? 3.831 -5.685 11.108 1.00 65.00 309 VAL A O 1
ATOM 2390 N N . ASP A 1 310 ? 3.243 -7.396 9.798 1.00 72.44 310 ASP A N 1
ATOM 2391 C CA . ASP A 1 310 ? 1.912 -7.568 10.361 1.00 72.44 310 ASP A CA 1
ATOM 2392 C C . ASP A 1 310 ? 2.007 -8.374 11.663 1.00 72.44 310 ASP A C 1
ATOM 2394 O O . ASP A 1 310 ? 2.380 -9.550 11.627 1.00 72.44 310 ASP A O 1
ATOM 2398 N N . ILE A 1 311 ? 1.701 -7.741 12.793 1.00 83.56 311 ILE A N 1
ATOM 2399 C CA . ILE A 1 311 ? 1.764 -8.358 14.122 1.00 83.56 311 ILE A CA 1
ATOM 2400 C C . ILE A 1 311 ? 0.383 -8.912 14.482 1.00 83.56 311 ILE A C 1
ATOM 2402 O O . ILE A 1 311 ? -0.655 -8.383 14.080 1.00 83.56 311 ILE A O 1
ATOM 2406 N N . GLU A 1 312 ? 0.371 -10.015 15.222 1.00 85.88 312 GLU A N 1
ATOM 2407 C CA . GLU A 1 312 ? -0.846 -10.565 15.809 1.00 85.88 312 GLU A CA 1
ATOM 2408 C C . GLU A 1 312 ? -1.448 -9.599 16.839 1.00 85.88 312 GLU A C 1
ATOM 2410 O O . GLU A 1 312 ? -0.748 -9.015 17.668 1.00 85.88 312 GLU A O 1
ATOM 2415 N N . ILE A 1 313 ? -2.760 -9.394 16.760 1.00 88.81 313 ILE A N 1
ATOM 2416 C CA . ILE A 1 313 ? -3.452 -8.435 17.613 1.00 88.81 313 ILE A CA 1
ATOM 2417 C C . ILE A 1 313 ? -3.665 -9.071 18.985 1.00 88.81 313 ILE A C 1
ATOM 2419 O O . ILE A 1 313 ? -4.233 -10.148 19.115 1.00 88.81 313 ILE A O 1
ATOM 2423 N N . ASN A 1 314 ? -3.225 -8.370 20.026 1.00 88.75 314 ASN A N 1
ATOM 2424 C CA . ASN A 1 314 ? -3.449 -8.746 21.416 1.00 88.75 314 ASN A CA 1
ATOM 2425 C C . ASN A 1 314 ? -4.017 -7.524 22.167 1.00 88.75 314 ASN A C 1
ATOM 2427 O O . ASN A 1 314 ? -3.520 -6.415 21.947 1.00 88.75 314 ASN A O 1
ATOM 2431 N N . PRO A 1 315 ? -5.035 -7.689 23.038 1.00 89.00 315 PRO A N 1
ATOM 2432 C CA . PRO A 1 315 ? -5.540 -6.629 23.915 1.00 89.00 315 PRO A CA 1
ATOM 2433 C C . PRO A 1 315 ? -4.469 -5.800 24.628 1.00 89.00 315 PRO A C 1
ATOM 2435 O O . PRO A 1 315 ? -4.594 -4.573 24.692 1.00 89.00 315 PRO A O 1
ATOM 2438 N N . ASP A 1 316 ? -3.406 -6.454 25.092 1.00 91.25 316 ASP A N 1
ATOM 2439 C CA . ASP A 1 316 ? -2.336 -5.841 25.883 1.00 91.25 316 ASP A CA 1
ATOM 2440 C C . ASP A 1 316 ? -1.185 -5.300 25.024 1.00 91.25 316 ASP A C 1
ATOM 2442 O O . ASP A 1 316 ? -0.207 -4.767 25.554 1.00 91.25 316 ASP A O 1
ATOM 2446 N N . LEU A 1 317 ? -1.281 -5.411 23.692 1.00 92.06 317 LEU A N 1
ATOM 2447 C CA . LEU A 1 317 ? -0.251 -4.909 22.789 1.00 92.06 317 LEU A CA 1
ATOM 2448 C C . LEU A 1 317 ? -0.125 -3.389 22.942 1.00 92.06 317 LEU A C 1
ATOM 2450 O O . LEU A 1 317 ? -1.069 -2.640 22.680 1.00 92.06 317 LEU A O 1
ATOM 2454 N N . ILE A 1 318 ? 1.060 -2.946 23.365 1.00 93.31 318 ILE A N 1
ATOM 2455 C CA . ILE A 1 318 ? 1.365 -1.531 23.572 1.00 93.31 318 ILE A CA 1
ATOM 2456 C C . ILE A 1 318 ? 1.741 -0.890 22.240 1.00 93.31 318 ILE A C 1
ATOM 2458 O O . ILE A 1 318 ? 2.665 -1.339 21.547 1.00 93.31 318 ILE A O 1
ATOM 2462 N N . ILE A 1 319 ? 1.043 0.198 21.926 1.00 91.19 319 ILE A N 1
ATOM 2463 C CA . ILE A 1 319 ? 1.263 0.986 20.720 1.00 91.19 319 ILE A CA 1
ATOM 2464 C C . ILE A 1 319 ? 2.595 1.724 20.823 1.00 91.19 319 ILE A C 1
ATOM 2466 O O . ILE A 1 319 ? 2.818 2.515 21.745 1.00 91.19 319 ILE A O 1
ATOM 2470 N N . SER A 1 320 ? 3.470 1.467 19.854 1.00 84.44 320 SER A N 1
ATOM 2471 C CA . SER A 1 320 ? 4.757 2.135 19.689 1.00 84.44 320 SER A CA 1
ATOM 2472 C C . SER A 1 320 ? 4.670 3.215 18.617 1.00 84.44 320 SER A C 1
ATOM 2474 O O . SER A 1 320 ? 3.683 3.343 17.886 1.00 84.44 320 SER A O 1
ATOM 2476 N N . ASN A 1 321 ? 5.711 4.041 18.550 1.00 77.56 321 ASN A N 1
ATOM 2477 C CA . ASN A 1 321 ? 5.799 5.071 17.530 1.00 77.56 321 ASN A CA 1
ATOM 2478 C C . ASN A 1 321 ? 5.779 4.451 16.134 1.00 77.56 321 ASN A C 1
ATOM 2480 O O . ASN A 1 321 ? 6.420 3.439 15.883 1.00 77.56 321 ASN A O 1
ATOM 2484 N N . GLU A 1 322 ? 5.048 5.111 15.236 1.00 71.62 322 GLU A N 1
ATOM 2485 C CA . GLU A 1 322 ? 4.994 4.783 13.805 1.00 71.62 322 GLU A CA 1
ATOM 2486 C C . GLU A 1 322 ? 4.332 3.442 13.458 1.00 71.62 322 GLU A C 1
ATOM 2488 O O . GLU A 1 322 ? 4.281 3.060 12.289 1.00 71.62 322 GLU A O 1
ATOM 2493 N N . ASP A 1 323 ? 3.723 2.786 14.445 1.00 79.25 323 ASP A N 1
ATOM 2494 C CA . ASP A 1 323 ? 2.834 1.661 14.195 1.00 79.25 323 ASP A CA 1
ATOM 2495 C C . ASP A 1 323 ? 1.606 2.109 13.392 1.00 79.25 323 ASP A C 1
ATOM 2497 O O . ASP A 1 323 ? 1.051 3.198 13.594 1.00 79.25 323 ASP A O 1
ATOM 2501 N N . ILE A 1 324 ? 1.164 1.241 12.486 1.00 79.75 324 ILE A N 1
ATOM 2502 C CA . ILE A 1 324 ? -0.031 1.441 11.671 1.00 79.75 324 ILE A CA 1
ATOM 2503 C C . ILE A 1 324 ? -1.133 0.540 12.215 1.00 79.75 324 ILE A C 1
ATOM 2505 O O . ILE A 1 324 ? -1.025 -0.688 12.214 1.00 79.75 324 ILE A O 1
ATOM 2509 N N . ILE A 1 325 ? -2.224 1.164 12.635 1.00 88.00 325 ILE A N 1
ATOM 2510 C CA . ILE A 1 325 ? -3.385 0.500 13.217 1.00 88.00 325 ILE A CA 1
ATOM 2511 C C . ILE A 1 325 ? -4.522 0.611 12.209 1.00 88.00 325 ILE A C 1
ATOM 2513 O O . ILE A 1 325 ? -4.927 1.713 11.840 1.00 88.00 325 ILE A O 1
ATOM 2517 N N . GLN A 1 326 ? -5.041 -0.522 11.744 1.00 87.94 326 GLN A N 1
ATOM 2518 C CA . GLN A 1 326 ? -6.179 -0.541 10.832 1.00 87.94 326 GLN A CA 1
ATOM 2519 C C . GLN A 1 326 ? -7.462 -0.827 11.598 1.00 87.94 326 GLN A C 1
ATOM 2521 O O . GLN A 1 326 ? -7.682 -1.944 12.077 1.00 87.94 326 GLN A O 1
ATOM 2526 N N . VAL A 1 327 ? -8.342 0.162 11.635 1.00 90.62 327 VAL A N 1
ATOM 2527 C CA . VAL A 1 327 ? -9.685 0.042 12.196 1.00 90.62 327 VAL A CA 1
ATOM 2528 C C . VAL A 1 327 ? -10.704 -0.205 11.091 1.00 90.62 327 VAL A C 1
ATOM 2530 O O . VAL A 1 327 ? -10.552 0.283 9.971 1.00 90.62 327 VAL A O 1
ATOM 2533 N N . THR A 1 328 ? -11.720 -1.005 11.397 1.00 89.88 328 THR A N 1
ATOM 2534 C CA . THR A 1 328 ? -12.814 -1.329 10.476 1.00 89.88 328 THR A CA 1
ATOM 2535 C C . THR A 1 328 ? -14.149 -1.044 11.142 1.00 89.88 328 THR A C 1
ATOM 2537 O O . THR A 1 328 ? -14.345 -1.385 12.310 1.00 89.88 328 THR A O 1
ATOM 2540 N N . GLY A 1 329 ? -15.052 -0.419 10.397 1.00 89.50 329 GLY A N 1
ATOM 2541 C CA . GLY A 1 329 ? -16.415 -0.122 10.821 1.00 89.50 329 GLY A CA 1
ATOM 2542 C C . GLY A 1 329 ? -17.217 0.478 9.671 1.00 89.50 329 GLY A C 1
ATOM 2543 O O . GLY A 1 329 ? -16.724 0.570 8.546 1.00 89.50 329 GLY A O 1
ATOM 2544 N N . ASN A 1 330 ? -18.442 0.923 9.948 1.00 87.31 330 ASN A N 1
ATOM 2545 C CA . ASN A 1 330 ? -19.233 1.607 8.926 1.00 87.31 330 ASN A CA 1
ATOM 2546 C C . ASN A 1 330 ? -18.702 3.039 8.687 1.00 87.31 330 ASN A C 1
ATOM 2548 O O . ASN A 1 330 ? -17.972 3.596 9.508 1.00 87.31 330 ASN A O 1
ATOM 2552 N N . ASP A 1 331 ? -19.115 3.665 7.584 1.00 84.75 331 ASP A N 1
ATOM 2553 C CA . ASP A 1 331 ? -18.693 5.028 7.213 1.00 84.75 331 ASP A CA 1
ATOM 2554 C C . ASP A 1 331 ? -18.953 6.072 8.325 1.00 84.75 331 ASP A C 1
ATOM 2556 O O . ASP A 1 331 ? -18.130 6.956 8.568 1.00 84.75 331 ASP A O 1
ATOM 2560 N N . MET A 1 332 ? -20.063 5.955 9.064 1.00 86.00 332 MET A N 1
ATOM 2561 C CA . MET A 1 332 ? -20.402 6.884 10.152 1.00 86.00 332 MET A CA 1
ATOM 2562 C C . MET A 1 332 ? -19.461 6.748 11.355 1.00 86.00 332 MET A C 1
ATOM 2564 O O . MET A 1 332 ? -18.998 7.756 11.892 1.00 86.00 332 MET A O 1
ATOM 2568 N N . ASP A 1 333 ? -19.135 5.520 11.746 1.00 88.88 333 ASP A N 1
ATOM 2569 C CA . ASP A 1 333 ? -18.228 5.217 12.848 1.00 88.88 333 ASP A CA 1
ATOM 2570 C C . ASP A 1 333 ? -16.795 5.617 12.483 1.00 88.88 333 ASP A C 1
ATOM 2572 O O . ASP A 1 333 ? -16.105 6.244 13.285 1.00 88.88 333 ASP A O 1
ATOM 2576 N N . ILE A 1 334 ? -16.359 5.356 11.245 1.00 88.06 334 ILE A N 1
ATOM 2577 C CA . ILE A 1 334 ? -15.044 5.797 10.765 1.00 88.06 334 ILE A CA 1
ATOM 2578 C C . ILE A 1 334 ? -14.947 7.331 10.753 1.00 88.06 334 ILE A C 1
ATOM 2580 O O . ILE A 1 334 ? -13.925 7.887 11.167 1.00 88.06 334 ILE A O 1
ATOM 2584 N N . LYS A 1 335 ? -16.004 8.047 10.349 1.00 88.06 335 LYS A N 1
ATOM 2585 C CA . LYS A 1 335 ? -16.059 9.519 10.449 1.00 88.06 335 LYS A CA 1
ATOM 2586 C C . LYS A 1 335 ? -15.940 10.008 11.895 1.00 88.06 335 LYS A C 1
ATOM 2588 O O . LYS A 1 335 ? -15.211 10.969 12.146 1.00 88.06 335 LYS A O 1
ATOM 2593 N N . GLN A 1 336 ? -16.602 9.346 12.842 1.00 88.00 336 GLN A N 1
ATOM 2594 C CA . GLN A 1 336 ? -16.505 9.677 14.269 1.00 88.00 336 GLN A CA 1
ATOM 2595 C C . GLN A 1 336 ? -15.103 9.403 14.823 1.00 88.00 336 GLN A C 1
ATOM 2597 O O . GLN A 1 336 ? -14.556 10.249 15.529 1.00 88.00 336 GLN A O 1
ATOM 2602 N N . VAL A 1 337 ? -14.477 8.287 14.438 1.00 88.00 337 VAL A N 1
ATOM 2603 C CA . VAL A 1 337 ? -13.088 7.968 14.803 1.00 88.00 337 VAL A CA 1
ATOM 2604 C C . VAL A 1 337 ? -12.117 9.023 14.275 1.00 88.00 337 VAL A C 1
ATOM 2606 O O . VAL A 1 337 ? -11.274 9.502 15.031 1.00 88.00 337 VAL A O 1
ATOM 2609 N N . ARG A 1 338 ? -12.257 9.451 13.012 1.00 85.31 338 ARG A N 1
ATOM 2610 C CA . ARG A 1 338 ? -11.442 10.546 12.449 1.00 85.31 338 ARG A CA 1
ATOM 2611 C C . ARG A 1 338 ? -11.572 11.818 13.282 1.00 85.31 338 ARG A C 1
ATOM 2613 O O . ARG A 1 338 ? -10.561 12.413 13.648 1.00 85.31 338 ARG A O 1
ATOM 2620 N N . HIS A 1 339 ? -12.801 12.189 13.638 1.00 85.62 339 HIS A N 1
ATOM 2621 C CA . HIS A 1 339 ? -13.061 13.364 14.463 1.00 85.62 339 HIS A CA 1
ATOM 2622 C C . HIS A 1 339 ? -12.460 13.232 15.873 1.00 85.62 339 HIS A C 1
ATOM 2624 O O . HIS A 1 339 ? -11.830 14.171 16.355 1.00 85.62 339 HIS A O 1
ATOM 2630 N N . ALA A 1 340 ? -12.592 12.068 16.520 1.00 84.75 340 ALA A N 1
ATOM 2631 C CA . ALA A 1 340 ? -12.021 11.798 17.843 1.00 84.75 340 ALA A CA 1
ATOM 2632 C C . ALA A 1 340 ? -10.483 11.873 17.854 1.00 84.75 340 ALA A C 1
ATOM 2634 O O . ALA A 1 340 ? -9.891 12.294 18.845 1.00 84.75 340 ALA A O 1
ATOM 2635 N N . LEU A 1 341 ? -9.840 11.518 16.739 1.00 82.94 341 LEU A N 1
ATOM 2636 C CA . LEU A 1 341 ? -8.390 11.619 16.552 1.00 82.94 341 LEU A CA 1
ATOM 2637 C C . LEU A 1 341 ? -7.928 13.023 16.120 1.00 82.94 341 LEU A C 1
ATOM 2639 O O . LEU A 1 341 ? -6.728 13.263 15.998 1.00 82.94 341 LEU A O 1
ATOM 2643 N N . GLY A 1 342 ? -8.845 13.964 15.874 1.00 77.25 342 GLY A N 1
ATOM 2644 C CA . GLY A 1 342 ? -8.514 15.293 15.350 1.00 77.25 342 GLY A CA 1
ATOM 2645 C C . GLY A 1 342 ? -8.097 15.293 13.873 1.00 77.25 342 GLY A C 1
ATOM 2646 O O . GLY A 1 342 ? -7.502 16.260 13.398 1.00 77.25 342 GLY A O 1
ATOM 2647 N N . ILE A 1 343 ? -8.407 14.223 13.135 1.00 74.94 343 ILE A N 1
ATOM 2648 C CA . ILE A 1 343 ? -8.201 14.132 11.688 1.00 74.94 343 ILE A CA 1
ATOM 2649 C C . ILE A 1 343 ? -9.339 14.898 11.023 1.00 74.94 343 ILE A C 1
ATOM 2651 O O . ILE A 1 343 ? -10.484 14.446 10.978 1.00 74.94 343 ILE A O 1
ATOM 2655 N N . THR A 1 344 ? -9.026 16.089 10.525 1.00 68.38 344 THR A N 1
ATOM 2656 C CA . THR A 1 344 ? -10.003 16.943 9.845 1.00 68.38 344 THR A CA 1
ATOM 2657 C C . THR A 1 344 ? -9.983 16.680 8.343 1.00 68.38 344 THR A C 1
ATOM 2659 O O . THR A 1 344 ? -8.958 16.306 7.776 1.00 68.38 344 THR A O 1
ATOM 2662 N N . ASN A 1 345 ? -11.095 16.937 7.649 1.00 70.75 345 ASN A N 1
ATOM 2663 C CA . ASN A 1 345 ? -11.109 16.873 6.181 1.00 70.75 345 ASN A CA 1
ATOM 2664 C C . ASN A 1 345 ? -10.049 17.799 5.556 1.00 70.75 345 ASN A C 1
ATOM 2666 O O . ASN A 1 345 ? -9.499 17.489 4.502 1.00 70.75 345 ASN A O 1
ATOM 2670 N N . ASN A 1 346 ? -9.713 18.900 6.233 1.00 75.38 346 ASN A N 1
ATOM 2671 C CA . ASN A 1 346 ? -8.702 19.840 5.771 1.00 75.38 346 ASN A CA 1
ATOM 2672 C C . ASN A 1 346 ? -7.302 19.215 5.746 1.00 75.38 346 ASN A C 1
ATOM 2674 O O . ASN A 1 346 ? -6.593 19.417 4.769 1.00 75.38 346 ASN A O 1
ATOM 2678 N N . SER A 1 347 ? -6.908 18.415 6.747 1.00 72.12 347 SER A N 1
ATOM 2679 C CA . SER A 1 347 ? -5.572 17.793 6.756 1.00 72.12 347 SER A CA 1
ATOM 2680 C C . SER A 1 347 ? -5.395 16.761 5.635 1.00 72.12 347 SER A C 1
ATOM 2682 O O . SER A 1 347 ? -4.306 16.644 5.069 1.00 72.12 347 SER A O 1
ATOM 2684 N N . LEU A 1 348 ? -6.476 16.068 5.253 1.00 72.56 348 LEU A N 1
ATOM 2685 C CA . LEU A 1 348 ? -6.521 15.179 4.083 1.00 72.56 348 LEU A CA 1
ATOM 2686 C C . LEU A 1 348 ? -6.337 15.954 2.774 1.00 72.56 348 LEU A C 1
ATOM 2688 O O . LEU A 1 348 ? -5.497 15.586 1.951 1.00 72.56 348 LEU A O 1
ATOM 2692 N N . VAL A 1 349 ? -7.084 17.047 2.594 1.00 81.94 349 VAL A N 1
ATOM 2693 C CA . VAL A 1 349 ? -6.975 17.902 1.401 1.00 81.94 349 VAL A CA 1
ATOM 2694 C C . VAL A 1 349 ? -5.590 18.545 1.320 1.00 81.94 349 VAL A C 1
ATOM 2696 O O . VAL A 1 349 ? -4.960 18.512 0.266 1.00 81.94 349 VAL A O 1
ATOM 2699 N N . TYR A 1 350 ? -5.061 19.060 2.431 1.00 85.81 350 TYR A N 1
ATOM 2700 C CA . TYR A 1 350 ? -3.721 19.640 2.480 1.00 85.81 350 TYR A CA 1
ATOM 2701 C C . TYR A 1 350 ? -2.633 18.618 2.147 1.00 85.81 350 TYR A C 1
ATOM 2703 O O . TYR A 1 350 ? -1.698 18.955 1.426 1.00 85.81 350 TYR A O 1
ATOM 2711 N N . GLY A 1 351 ? -2.763 17.369 2.603 1.00 85.25 351 GLY A N 1
ATOM 2712 C CA . GLY A 1 351 ? -1.840 16.295 2.233 1.00 85.25 351 GLY A CA 1
ATOM 2713 C C . GLY A 1 351 ? -1.856 15.975 0.734 1.00 85.25 351 GLY A C 1
ATOM 2714 O O . GLY A 1 351 ? -0.799 15.820 0.124 1.00 85.25 351 GLY A O 1
ATOM 2715 N N . GLN A 1 352 ? -3.037 15.951 0.107 1.00 89.56 352 GLN A N 1
ATOM 2716 C CA . GLN A 1 352 ? -3.174 15.766 -1.347 1.00 89.56 352 GLN A CA 1
ATOM 2717 C C . GLN A 1 352 ? -2.615 16.952 -2.147 1.00 89.56 352 GLN A C 1
ATOM 2719 O O . GLN A 1 352 ? -1.959 16.756 -3.176 1.00 89.56 352 GLN A O 1
ATOM 2724 N N . ILE A 1 353 ? -2.837 18.179 -1.666 1.00 92.69 353 ILE A N 1
ATOM 2725 C CA . ILE A 1 353 ? -2.267 19.394 -2.260 1.00 92.69 353 ILE A CA 1
ATOM 2726 C C . ILE A 1 353 ? -0.742 19.349 -2.167 1.00 92.69 353 ILE A C 1
ATOM 2728 O O . ILE A 1 353 ? -0.074 19.558 -3.176 1.00 92.69 353 ILE A O 1
ATOM 2732 N N . LEU A 1 354 ? -0.188 19.022 -0.996 1.00 93.38 354 LEU A N 1
ATOM 2733 C CA . LEU A 1 354 ? 1.256 18.915 -0.796 1.00 93.38 354 LEU A CA 1
ATOM 2734 C C . LEU A 1 354 ? 1.869 17.844 -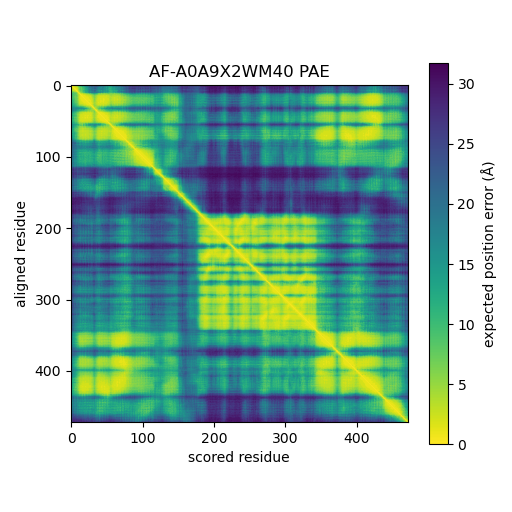1.709 1.00 93.38 354 LEU A C 1
ATOM 2736 O O . LEU A 1 354 ? 2.887 18.093 -2.352 1.00 93.38 354 LEU A O 1
ATOM 2740 N N . PHE A 1 355 ? 1.219 16.683 -1.822 1.00 93.38 355 PHE A N 1
ATOM 2741 C CA . PHE A 1 355 ? 1.637 15.623 -2.737 1.00 93.38 355 PHE A CA 1
ATOM 2742 C C . PHE A 1 355 ? 1.675 16.102 -4.196 1.00 93.38 355 PHE A C 1
ATOM 2744 O O . PHE A 1 355 ? 2.640 15.823 -4.906 1.00 93.38 355 PHE A O 1
ATOM 2751 N N . THR A 1 356 ? 0.659 16.846 -4.638 1.00 93.69 356 THR A N 1
ATOM 2752 C CA . THR A 1 356 ? 0.565 17.345 -6.020 1.00 93.69 356 THR A CA 1
ATOM 2753 C C . THR A 1 356 ? 1.576 18.461 -6.289 1.00 93.69 356 THR A C 1
ATOM 2755 O O . THR A 1 356 ? 2.264 18.436 -7.308 1.00 93.69 356 THR A O 1
ATOM 2758 N N . LEU A 1 357 ? 1.730 19.402 -5.350 1.00 94.94 357 LEU A N 1
ATOM 2759 C CA . LEU A 1 357 ? 2.775 20.429 -5.399 1.00 94.94 357 LEU A CA 1
ATOM 2760 C C . LEU A 1 357 ? 4.165 19.806 -5.477 1.00 94.94 357 LEU A C 1
ATOM 2762 O O . LEU A 1 357 ? 5.035 20.333 -6.161 1.00 94.94 357 LEU A O 1
ATOM 2766 N N . GLY A 1 358 ? 4.364 18.662 -4.833 1.00 94.31 358 GLY A N 1
ATOM 2767 C CA . GLY A 1 358 ? 5.615 17.934 -4.911 1.00 94.31 358 GLY A CA 1
ATOM 2768 C C . GLY A 1 358 ? 5.965 17.379 -6.275 1.00 94.31 358 GLY A C 1
ATOM 2769 O O . GLY A 1 358 ? 7.121 17.470 -6.673 1.00 94.31 358 GLY A O 1
ATOM 2770 N N . ILE A 1 359 ? 4.983 16.879 -7.022 1.00 92.00 359 ILE A N 1
ATOM 2771 C CA . ILE A 1 359 ? 5.198 16.456 -8.413 1.00 92.00 359 ILE A CA 1
ATOM 2772 C C . ILE A 1 359 ? 5.593 17.665 -9.269 1.00 92.00 359 ILE A C 1
ATOM 2774 O O . ILE A 1 359 ? 6.516 17.585 -10.076 1.00 92.00 359 ILE A O 1
ATOM 2778 N N . ILE A 1 360 ? 4.934 18.807 -9.058 1.00 93.25 360 ILE A N 1
ATOM 2779 C CA . ILE A 1 360 ? 5.251 20.051 -9.771 1.00 93.25 360 ILE A CA 1
ATOM 2780 C C . ILE A 1 360 ? 6.673 20.518 -9.425 1.00 93.25 360 ILE A C 1
ATOM 2782 O O . ILE A 1 360 ? 7.443 20.849 -10.320 1.00 93.25 360 ILE A O 1
ATOM 2786 N N . LEU A 1 361 ? 7.054 20.500 -8.145 1.00 92.38 361 LEU A N 1
ATOM 2787 C CA . LEU A 1 361 ? 8.403 20.849 -7.690 1.00 92.38 361 LEU A CA 1
ATOM 2788 C C . LEU A 1 361 ? 9.465 19.882 -8.225 1.00 92.38 361 LEU A C 1
ATOM 2790 O O . LEU A 1 361 ? 10.544 20.326 -8.610 1.00 92.38 361 LEU A O 1
ATOM 2794 N N . ALA A 1 362 ? 9.166 18.585 -8.296 1.00 90.06 362 ALA A N 1
ATOM 2795 C CA . ALA A 1 362 ? 10.049 17.586 -8.890 1.00 90.06 362 ALA A CA 1
ATOM 2796 C C . ALA A 1 362 ? 10.297 17.876 -10.378 1.00 90.06 362 ALA A C 1
ATOM 2798 O O . ALA A 1 362 ? 11.438 17.850 -10.836 1.00 90.06 362 ALA A O 1
ATOM 2799 N N . TYR A 1 363 ? 9.240 18.220 -11.118 1.00 87.38 363 TYR A N 1
ATOM 2800 C CA . TYR A 1 363 ? 9.355 18.613 -12.521 1.00 87.38 363 TYR A CA 1
ATOM 2801 C C . TYR A 1 363 ? 10.158 19.910 -12.685 1.00 87.38 363 TYR A C 1
ATOM 2803 O O . TYR A 1 363 ? 11.093 19.959 -13.477 1.00 87.38 363 TYR A O 1
ATOM 2811 N N . LEU A 1 364 ? 9.857 20.943 -11.890 1.00 87.94 364 LEU A N 1
ATOM 2812 C CA . LEU A 1 364 ? 10.576 22.219 -11.944 1.00 87.94 364 LEU A CA 1
ATOM 2813 C C . LEU A 1 364 ? 12.062 22.059 -11.610 1.00 87.94 364 LEU A C 1
ATOM 2815 O O . LEU A 1 364 ? 12.899 22.623 -12.304 1.00 87.94 364 LEU A O 1
ATOM 2819 N N . THR A 1 365 ? 12.397 21.278 -10.580 1.00 84.31 365 THR A N 1
ATOM 2820 C CA . THR A 1 365 ? 13.795 21.010 -10.199 1.00 84.31 365 THR A CA 1
ATOM 2821 C C . THR A 1 365 ? 14.529 20.145 -11.221 1.00 84.31 365 THR A C 1
ATOM 2823 O O . THR A 1 365 ? 15.742 20.269 -11.346 1.00 84.31 365 THR A O 1
ATOM 2826 N N . SER A 1 366 ? 13.820 19.322 -11.999 1.00 79.81 366 SER A N 1
ATOM 2827 C CA . SER A 1 366 ? 14.401 18.578 -13.123 1.00 79.81 366 SER A CA 1
ATOM 2828 C C . SER A 1 366 ? 14.818 19.463 -14.300 1.00 79.81 366 SER A C 1
ATOM 2830 O O . SER A 1 366 ? 15.620 19.012 -15.110 1.00 79.81 366 SER A O 1
ATOM 2832 N N . CYS A 1 367 ? 14.276 20.676 -14.432 1.00 76.19 367 CYS A N 1
ATOM 2833 C CA . CYS A 1 367 ? 14.640 21.593 -15.517 1.00 76.19 367 CYS A CA 1
ATOM 2834 C C . CYS A 1 367 ? 15.939 22.372 -15.250 1.00 76.19 367 CYS A C 1
ATOM 2836 O O . CYS A 1 367 ? 16.379 23.118 -16.120 1.00 76.19 367 CYS A O 1
ATOM 2838 N N . PHE A 1 368 ? 16.521 22.266 -14.050 1.00 74.50 368 PHE A N 1
ATOM 2839 C CA . PHE A 1 368 ? 17.750 22.974 -13.698 1.00 74.50 368 PHE A CA 1
ATOM 2840 C C . PHE A 1 368 ? 18.969 22.072 -13.893 1.00 74.50 368 PHE A C 1
ATOM 2842 O O . PHE A 1 368 ? 19.174 21.125 -13.134 1.00 74.50 368 PHE A O 1
ATOM 2849 N N . ASP A 1 369 ? 19.817 22.425 -14.856 1.00 64.94 369 ASP A N 1
ATOM 2850 C CA . ASP A 1 369 ? 21.131 21.812 -15.029 1.00 64.94 369 ASP A CA 1
ATOM 2851 C C . ASP A 1 369 ? 22.149 22.500 -14.107 1.00 64.94 369 ASP A C 1
ATOM 2853 O O . ASP A 1 369 ? 22.388 23.707 -14.197 1.00 64.94 369 ASP A O 1
ATOM 2857 N N . LEU A 1 370 ? 22.735 21.743 -13.174 1.00 63.09 370 LEU A N 1
ATOM 2858 C CA . LEU A 1 370 ? 23.780 22.241 -12.281 1.00 63.09 370 LEU A CA 1
ATOM 2859 C C . LEU A 1 370 ? 25.154 21.928 -12.873 1.00 63.09 370 LEU A C 1
ATOM 2861 O O . LEU A 1 370 ? 25.615 20.791 -12.832 1.00 63.09 370 LEU A O 1
ATOM 2865 N N . GLU A 1 371 ? 25.849 22.939 -13.381 1.00 61.22 371 GLU A N 1
ATOM 2866 C CA . GLU A 1 371 ? 27.245 22.810 -13.803 1.00 61.22 371 GLU A CA 1
ATOM 2867 C C . GLU A 1 371 ? 28.179 23.113 -12.625 1.00 61.22 371 GLU A C 1
ATOM 2869 O O . GLU A 1 371 ? 28.400 24.266 -12.249 1.00 61.22 371 GLU A O 1
ATOM 2874 N N . LEU A 1 372 ? 28.749 22.070 -12.019 1.00 51.78 372 LEU A N 1
ATOM 2875 C CA . LEU A 1 372 ? 29.781 22.217 -10.993 1.00 51.78 372 LEU A CA 1
ATOM 2876 C C . LEU A 1 372 ? 31.150 22.038 -11.652 1.00 51.78 372 LEU A C 1
ATOM 2878 O O . LEU A 1 372 ? 31.505 20.959 -12.122 1.00 51.78 372 LEU A O 1
ATOM 2882 N N . THR A 1 373 ? 31.942 23.114 -11.676 1.00 50.66 373 THR A N 1
ATOM 2883 C CA . THR A 1 373 ? 33.351 23.104 -12.123 1.00 50.66 373 THR A CA 1
ATOM 2884 C C . THR A 1 373 ? 33.571 22.499 -13.520 1.00 50.66 373 THR A C 1
ATOM 2886 O O . THR A 1 373 ? 34.470 21.687 -13.716 1.00 50.66 373 THR A O 1
ATOM 2889 N N . GLY A 1 374 ? 32.741 22.876 -14.500 1.00 59.12 374 GLY A N 1
ATOM 2890 C CA . GLY A 1 374 ? 32.877 22.427 -15.894 1.00 59.12 374 GLY A CA 1
ATOM 2891 C C . GLY A 1 374 ? 32.417 20.989 -16.164 1.00 59.12 374 GLY A C 1
ATOM 2892 O O . GLY A 1 374 ? 32.566 20.515 -17.287 1.00 59.12 374 GLY A O 1
ATOM 2893 N N . VAL A 1 375 ? 31.847 20.301 -15.166 1.00 54.03 375 VAL A N 1
ATOM 2894 C CA . VAL A 1 375 ? 31.172 19.009 -15.333 1.00 54.03 375 VAL A CA 1
ATOM 2895 C C . VAL A 1 375 ? 29.667 19.220 -15.119 1.00 54.03 375 VAL A C 1
ATOM 2897 O O . VAL A 1 375 ? 29.273 19.638 -14.024 1.00 54.03 375 VAL A O 1
ATOM 2900 N N . PRO A 1 376 ? 28.811 18.949 -16.122 1.00 54.53 376 PRO A N 1
ATOM 2901 C CA . PRO A 1 376 ? 27.366 19.025 -15.945 1.00 54.53 376 PRO A CA 1
ATOM 2902 C C . PRO A 1 376 ? 26.919 17.912 -14.990 1.00 54.53 376 PRO A C 1
ATOM 2904 O O . PRO A 1 376 ? 27.001 16.721 -15.298 1.00 54.53 376 PRO A O 1
ATOM 2907 N N . LEU A 1 377 ? 26.468 18.296 -13.798 1.00 53.81 377 LEU A N 1
ATOM 2908 C CA . LEU A 1 377 ? 25.884 17.400 -12.807 1.00 53.81 377 LEU A CA 1
ATOM 2909 C C . LEU A 1 377 ? 24.396 17.246 -13.140 1.00 53.81 377 LEU A C 1
ATOM 2911 O O . LEU A 1 377 ? 23.522 17.917 -12.593 1.00 53.81 377 LEU A O 1
ATOM 2915 N N . LEU A 1 378 ? 24.124 16.360 -14.095 1.00 54.94 378 LEU A N 1
ATOM 2916 C CA . LEU A 1 378 ? 22.775 16.005 -14.521 1.00 54.94 378 LEU A CA 1
ATOM 2917 C C . LEU A 1 378 ? 22.127 15.138 -13.436 1.00 54.94 378 LEU A C 1
ATOM 2919 O O . LEU A 1 378 ? 22.331 13.925 -13.387 1.00 54.94 378 LEU A O 1
ATOM 2923 N N . PHE A 1 379 ? 21.331 15.745 -12.555 1.00 61.69 379 PHE A N 1
ATOM 2924 C CA . PHE A 1 379 ? 20.554 14.987 -11.566 1.00 61.69 379 PHE A CA 1
ATOM 2925 C C . PHE A 1 379 ? 19.449 14.133 -12.211 1.00 61.69 379 PHE A C 1
ATOM 2927 O O . PHE A 1 379 ? 18.954 13.200 -11.576 1.00 61.69 379 PHE A O 1
ATOM 2934 N N . GLY A 1 380 ? 19.121 14.385 -13.483 1.00 67.94 380 GLY A N 1
ATOM 2935 C CA . GLY A 1 380 ? 18.122 13.654 -14.256 1.00 67.94 380 GLY A CA 1
ATOM 2936 C C . GLY A 1 380 ? 16.709 13.779 -13.674 1.00 67.94 380 GLY A C 1
ATOM 2937 O O . GLY A 1 380 ? 16.505 13.982 -12.475 1.00 67.94 380 GLY A O 1
ATOM 2938 N N . ALA A 1 381 ? 15.690 13.590 -14.512 1.00 72.88 381 ALA A N 1
ATOM 2939 C CA . ALA A 1 381 ? 14.300 13.689 -14.057 1.00 72.88 381 ALA A CA 1
ATOM 2940 C C . ALA A 1 381 ? 13.976 12.729 -12.901 1.00 72.88 381 ALA A C 1
ATOM 2942 O O . ALA A 1 381 ? 13.232 13.077 -11.984 1.00 72.88 381 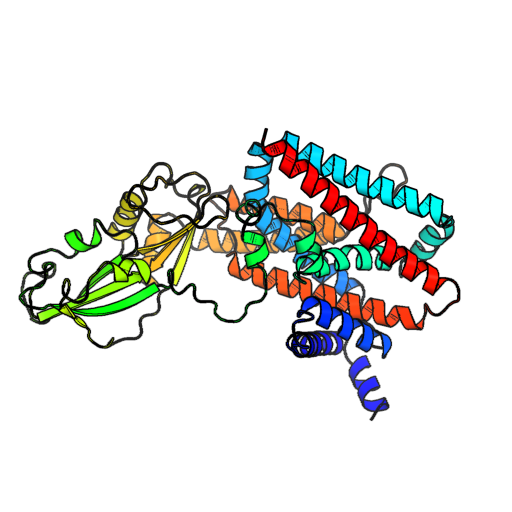ALA A O 1
ATOM 2943 N N . GLY A 1 382 ? 14.580 11.538 -12.888 1.00 73.19 382 GLY A N 1
ATOM 2944 C CA . GLY A 1 382 ? 14.404 10.576 -11.800 1.00 73.19 382 GLY A CA 1
ATOM 2945 C C . GLY A 1 382 ? 15.052 10.984 -10.477 1.00 73.19 382 GLY A C 1
ATOM 2946 O O . GLY A 1 382 ? 14.449 10.757 -9.429 1.00 73.19 382 GLY A O 1
ATOM 2947 N N . GLY A 1 383 ? 16.244 11.589 -10.502 1.00 79.56 383 GLY A N 1
ATOM 2948 C CA . GLY A 1 383 ? 16.968 11.964 -9.284 1.00 79.56 383 GLY A CA 1
ATOM 2949 C C . GLY A 1 383 ? 16.282 13.106 -8.540 1.00 79.56 383 GLY A C 1
ATOM 2950 O O . GLY A 1 383 ? 16.012 12.979 -7.344 1.00 79.56 383 GLY A O 1
ATOM 2951 N N . CYS A 1 384 ? 15.900 14.169 -9.256 1.00 85.06 384 CYS A N 1
ATOM 2952 C CA . CYS A 1 384 ? 15.125 15.277 -8.684 1.00 85.06 384 CYS A CA 1
ATOM 2953 C C . CYS A 1 384 ? 13.783 14.786 -8.116 1.00 85.06 384 CYS A C 1
ATOM 2955 O O . CYS A 1 384 ? 13.430 15.095 -6.978 1.00 85.06 384 CYS A O 1
ATOM 2957 N N . SER A 1 385 ? 13.089 13.919 -8.857 1.00 88.44 385 SER A N 1
ATOM 2958 C CA . SER A 1 385 ? 11.820 13.324 -8.418 1.00 88.44 385 SER A CA 1
ATOM 2959 C C . SER A 1 385 ? 11.955 12.471 -7.164 1.00 88.44 385 SER A C 1
ATOM 2961 O O . SER A 1 385 ? 11.098 12.541 -6.283 1.00 88.44 385 SER A O 1
ATOM 2963 N N . LEU A 1 386 ? 13.040 11.702 -7.049 1.00 86.06 386 LEU A N 1
ATOM 2964 C CA . LEU A 1 386 ? 13.331 10.917 -5.855 1.00 86.06 386 LEU A CA 1
ATOM 2965 C C . LEU A 1 386 ? 13.560 11.831 -4.646 1.00 86.06 386 LEU A C 1
ATOM 2967 O O . LEU A 1 386 ? 12.950 11.617 -3.602 1.00 86.06 386 LEU A O 1
ATOM 2971 N N . ILE A 1 387 ? 14.399 12.863 -4.775 1.00 88.06 387 ILE A N 1
ATOM 2972 C CA . ILE A 1 387 ? 14.720 13.769 -3.660 1.00 88.06 387 ILE A CA 1
ATOM 2973 C C . ILE A 1 387 ? 13.463 14.504 -3.184 1.00 88.06 387 ILE A C 1
ATOM 2975 O O . ILE A 1 387 ? 13.160 14.510 -1.987 1.00 88.06 387 ILE A O 1
ATOM 2979 N N . THR A 1 388 ? 12.700 15.089 -4.110 1.00 92.00 388 THR A N 1
ATOM 2980 C CA . THR A 1 388 ? 11.470 15.814 -3.775 1.00 92.00 388 THR A CA 1
ATOM 2981 C C . THR A 1 388 ? 10.409 14.886 -3.184 1.00 92.00 388 THR A C 1
ATOM 2983 O O . THR A 1 388 ? 9.774 15.246 -2.192 1.00 92.00 388 THR A O 1
ATOM 2986 N N . GLY A 1 389 ? 10.248 13.675 -3.728 1.00 90.06 389 GLY A N 1
ATOM 2987 C CA . GLY A 1 389 ? 9.324 12.672 -3.194 1.00 90.06 389 GLY A CA 1
ATOM 2988 C C . GLY A 1 389 ? 9.676 12.265 -1.769 1.00 90.06 389 GLY A C 1
ATOM 2989 O O . GLY A 1 389 ? 8.807 12.283 -0.900 1.00 90.06 389 GLY A O 1
ATOM 2990 N N . LEU A 1 390 ? 10.955 11.996 -1.498 1.00 88.12 390 LEU A N 1
ATOM 2991 C CA . LEU A 1 390 ? 11.442 11.640 -0.165 1.00 88.12 390 LEU A CA 1
ATOM 2992 C C . LEU A 1 390 ? 11.178 12.759 0.850 1.00 88.12 390 LEU A C 1
ATOM 2994 O O . LEU A 1 390 ? 10.647 12.512 1.934 1.00 88.12 390 LEU A O 1
ATOM 2998 N N . PHE A 1 391 ? 11.503 13.998 0.473 1.00 90.31 391 PHE A N 1
ATOM 2999 C CA . PHE A 1 391 ? 11.310 15.174 1.317 1.00 90.31 391 PHE A CA 1
ATOM 3000 C C . PHE A 1 391 ? 9.831 15.411 1.647 1.00 90.31 391 PHE A C 1
ATOM 3002 O O . PHE A 1 391 ? 9.470 15.656 2.798 1.00 90.31 391 PHE A O 1
ATOM 3009 N N . ILE A 1 392 ? 8.954 15.289 0.653 1.00 92.06 392 ILE A N 1
ATOM 3010 C CA . ILE A 1 392 ? 7.520 15.531 0.829 1.00 92.06 392 ILE A CA 1
ATOM 3011 C C . ILE A 1 392 ? 6.832 14.378 1.557 1.00 92.06 392 ILE A C 1
ATOM 3013 O O . ILE A 1 392 ? 5.947 14.627 2.381 1.00 92.06 392 ILE A O 1
ATOM 3017 N N . GLY A 1 393 ? 7.266 13.138 1.327 1.00 86.56 393 GLY A N 1
ATOM 3018 C CA . GLY A 1 393 ? 6.852 11.981 2.120 1.00 86.56 393 GLY A CA 1
ATOM 3019 C C . GLY A 1 393 ? 7.203 12.159 3.596 1.00 86.56 393 GLY A C 1
ATOM 3020 O O . GLY A 1 393 ? 6.350 11.965 4.463 1.00 86.56 393 GLY A O 1
ATOM 3021 N N . TRP A 1 394 ? 8.417 12.640 3.883 1.00 83.75 394 TRP A N 1
ATOM 3022 C CA . TRP A 1 394 ? 8.852 12.954 5.243 1.00 83.75 394 TRP A CA 1
ATOM 3023 C C . TRP A 1 394 ? 8.003 14.055 5.903 1.00 83.75 394 TRP A C 1
ATOM 3025 O O . TRP A 1 394 ? 7.467 13.840 6.992 1.00 83.75 394 TRP A O 1
ATOM 3035 N N . ILE A 1 395 ? 7.799 15.203 5.239 1.00 86.44 395 ILE A N 1
ATOM 3036 C CA . ILE A 1 395 ? 6.957 16.300 5.766 1.00 86.44 395 ILE A CA 1
ATOM 3037 C C . ILE A 1 395 ? 5.519 15.828 6.014 1.00 86.44 395 ILE A C 1
ATOM 3039 O O . ILE A 1 395 ? 4.919 16.155 7.045 1.00 86.44 395 ILE A O 1
ATOM 3043 N N . SER A 1 396 ? 4.968 15.051 5.078 1.00 83.25 396 SER A N 1
ATOM 3044 C CA . SER A 1 396 ? 3.609 14.513 5.186 1.00 83.25 396 SER A CA 1
ATOM 3045 C C . SER A 1 396 ? 3.463 13.600 6.401 1.00 83.25 396 SER A C 1
ATOM 3047 O O . SER A 1 396 ? 2.413 13.580 7.029 1.00 83.25 396 SER A O 1
ATOM 3049 N N . HIS A 1 397 ? 4.505 12.845 6.751 1.00 74.81 397 HIS A N 1
ATOM 3050 C CA . HIS A 1 397 ? 4.455 11.920 7.878 1.00 74.81 397 HIS A CA 1
ATOM 3051 C C . HIS A 1 397 ? 4.724 12.604 9.226 1.00 74.81 397 HIS A C 1
ATOM 3053 O O . HIS A 1 397 ? 4.128 12.238 10.241 1.00 74.81 397 HIS A O 1
ATOM 3059 N N . HIS A 1 398 ? 5.606 13.606 9.246 1.00 75.44 398 HIS A N 1
ATOM 3060 C CA . HIS A 1 398 ? 6.057 14.241 10.485 1.00 75.44 398 HIS A CA 1
ATOM 3061 C C . HIS A 1 398 ? 5.155 15.392 10.961 1.00 75.44 398 HIS A C 1
ATOM 3063 O O . HIS A 1 398 ? 5.133 15.723 12.146 1.00 75.44 398 HIS A O 1
ATOM 3069 N N . SER A 1 399 ? 4.401 16.021 10.060 1.00 72.81 399 SER A N 1
ATOM 3070 C CA . SER A 1 399 ? 3.528 17.141 10.420 1.00 72.81 399 SER A CA 1
ATOM 3071 C C . SER A 1 399 ? 2.115 16.683 10.805 1.00 72.81 399 SER A C 1
ATOM 3073 O O . SER A 1 399 ? 1.571 15.737 10.248 1.00 72.81 399 SER A O 1
ATOM 3075 N N . ARG A 1 400 ? 1.472 17.408 11.731 1.00 67.94 400 ARG A N 1
ATOM 3076 C CA . ARG A 1 400 ? 0.045 17.212 12.071 1.00 67.94 400 ARG A CA 1
ATOM 3077 C C . ARG A 1 400 ? -0.913 17.852 11.057 1.00 67.94 400 ARG A C 1
ATOM 3079 O O . ARG A 1 400 ? -2.112 17.607 11.100 1.00 67.94 400 ARG A O 1
ATOM 3086 N N . LEU A 1 401 ? -0.391 18.715 10.183 1.00 73.75 401 LEU A N 1
ATOM 3087 C CA . LEU A 1 401 ? -1.167 19.494 9.212 1.00 73.75 401 LEU A CA 1
ATOM 3088 C C . LEU A 1 401 ? -1.487 18.703 7.942 1.00 73.75 401 LEU A C 1
ATOM 3090 O O . LEU A 1 401 ? -2.506 18.968 7.308 1.00 73.75 401 LEU A O 1
ATOM 3094 N N . PHE A 1 402 ? -0.632 17.749 7.574 1.00 79.50 402 PHE A N 1
ATOM 3095 C CA . PHE A 1 402 ? -0.748 16.986 6.338 1.00 79.50 402 PHE A CA 1
ATOM 3096 C C . PHE A 1 402 ? -1.040 15.525 6.671 1.00 79.50 402 PHE A C 1
ATOM 3098 O O . PHE A 1 402 ? -0.234 14.855 7.304 1.00 79.50 402 PHE A O 1
ATOM 3105 N N . THR A 1 403 ? -2.189 15.010 6.237 1.00 76.81 403 THR A N 1
ATOM 3106 C CA . THR A 1 403 ? -2.450 13.568 6.292 1.00 76.81 403 THR A CA 1
ATOM 3107 C C . THR A 1 403 ? -1.878 12.923 5.026 1.00 76.81 403 THR A C 1
ATOM 3109 O O . THR A 1 403 ? -2.268 13.336 3.930 1.00 76.81 403 THR A O 1
ATOM 3112 N N . PRO A 1 404 ? -0.970 11.933 5.126 1.00 77.19 404 PRO A N 1
ATOM 3113 C CA . PRO A 1 404 ? -0.374 11.300 3.956 1.00 77.19 404 PRO A CA 1
ATOM 3114 C C . PRO A 1 404 ? -1.412 10.718 2.995 1.00 77.19 404 PRO A C 1
ATOM 3116 O O . PRO A 1 404 ? -2.465 10.219 3.402 1.00 77.19 404 PRO A O 1
ATOM 3119 N N . VAL A 1 405 ? -1.092 10.731 1.701 1.00 80.06 405 VAL A N 1
ATOM 3120 C CA . VAL A 1 405 ? -1.936 10.085 0.690 1.00 80.06 405 VAL A CA 1
ATOM 3121 C C . VAL A 1 405 ? -1.985 8.577 0.955 1.00 80.06 405 VAL A C 1
ATOM 3123 O O . VAL A 1 405 ? -0.976 7.956 1.282 1.00 80.06 405 VAL A O 1
ATOM 3126 N N . SER A 1 406 ? -3.167 7.972 0.797 1.00 72.81 406 SER A N 1
ATOM 3127 C CA . SER A 1 406 ? -3.357 6.534 1.036 1.00 72.81 406 SER A CA 1
ATOM 3128 C C . SER A 1 406 ? -2.343 5.669 0.271 1.00 72.81 406 SER A C 1
ATOM 3130 O O . SER A 1 406 ? -2.175 5.791 -0.948 1.00 72.81 406 SER A O 1
ATOM 3132 N N . THR A 1 407 ? -1.720 4.728 0.983 1.00 67.88 407 THR A N 1
ATOM 3133 C CA . THR A 1 407 ? -0.693 3.820 0.443 1.00 67.88 407 THR A CA 1
ATOM 3134 C C . THR A 1 407 ? -1.197 3.011 -0.753 1.00 67.88 407 THR A C 1
ATOM 3136 O O . THR A 1 407 ? -0.470 2.809 -1.722 1.00 67.88 407 THR A O 1
ATOM 3139 N N . SER A 1 408 ? -2.467 2.605 -0.741 1.00 62.72 408 SER A N 1
ATOM 3140 C CA . SER A 1 408 ? -3.112 1.870 -1.835 1.00 62.72 408 SER A CA 1
ATOM 3141 C C . SER A 1 408 ? -3.185 2.675 -3.135 1.00 62.72 408 SER A C 1
ATOM 3143 O O . SER A 1 408 ? -2.952 2.133 -4.214 1.00 62.72 408 SER A O 1
ATOM 3145 N N . SER A 1 409 ? -3.485 3.973 -3.048 1.00 72.88 409 SER A N 1
ATOM 3146 C CA . SER A 1 409 ? -3.559 4.849 -4.225 1.00 72.88 409 SER A CA 1
ATOM 3147 C C . SER A 1 409 ? -2.173 5.153 -4.776 1.00 72.88 409 SER A C 1
ATOM 3149 O O . SER A 1 409 ? -1.976 5.107 -5.988 1.00 72.88 409 SER A O 1
ATOM 3151 N N . LEU A 1 410 ? -1.201 5.365 -3.887 1.00 76.62 410 LEU A N 1
ATOM 3152 C CA . LEU A 1 410 ? 0.200 5.551 -4.256 1.00 76.62 410 LEU A CA 1
ATOM 3153 C C . LEU A 1 410 ? 0.765 4.310 -4.947 1.00 76.62 410 LEU A C 1
ATOM 3155 O O . LEU A 1 410 ? 1.359 4.429 -6.008 1.00 76.62 410 LEU A O 1
ATOM 3159 N N . LYS A 1 411 ? 0.514 3.102 -4.432 1.00 69.94 411 LYS A N 1
ATOM 3160 C CA . LYS A 1 411 ? 0.950 1.867 -5.103 1.00 69.94 411 LYS A CA 1
ATOM 3161 C C . LYS A 1 411 ? 0.385 1.755 -6.517 1.00 69.94 411 LYS A C 1
ATOM 3163 O O . LYS A 1 411 ? 1.140 1.491 -7.446 1.00 69.94 411 LYS A O 1
ATOM 3168 N N . ARG A 1 412 ? -0.914 2.018 -6.707 1.00 73.69 412 ARG A N 1
ATOM 3169 C CA . ARG A 1 412 ? -1.523 2.026 -8.051 1.00 73.69 412 ARG A CA 1
ATOM 3170 C C . ARG A 1 412 ? -0.865 3.052 -8.971 1.00 73.69 412 ARG A C 1
ATOM 3172 O O . ARG A 1 412 ? -0.561 2.726 -10.113 1.00 73.69 412 ARG A O 1
ATOM 3179 N N . LEU A 1 413 ? -0.619 4.260 -8.469 1.00 81.56 413 LEU A N 1
ATOM 3180 C CA . LEU A 1 413 ? 0.021 5.327 -9.234 1.00 81.56 413 LEU A CA 1
ATOM 3181 C C . LEU A 1 413 ? 1.478 4.990 -9.589 1.00 81.56 413 LEU A C 1
ATOM 3183 O O . LEU A 1 413 ? 1.897 5.214 -10.719 1.00 81.56 413 LEU A O 1
ATOM 3187 N N . SER A 1 414 ? 2.222 4.391 -8.657 1.00 82.25 414 SER A N 1
ATOM 3188 C CA . SER A 1 414 ? 3.577 3.883 -8.881 1.00 82.25 414 SER A CA 1
ATOM 3189 C C . SER A 1 414 ? 3.587 2.809 -9.969 1.00 82.25 414 SER A C 1
ATOM 3191 O O . SER A 1 414 ? 4.373 2.911 -10.904 1.00 82.25 414 SER A O 1
ATOM 3193 N N . PHE A 1 415 ? 2.677 1.831 -9.928 1.00 80.75 415 PHE A N 1
ATOM 3194 C CA . PHE A 1 415 ? 2.594 0.810 -10.979 1.00 80.75 415 PHE A CA 1
ATOM 3195 C C . PHE A 1 415 ? 2.191 1.377 -12.336 1.00 80.75 415 PHE A C 1
ATOM 3197 O O . PHE A 1 415 ? 2.762 0.974 -13.345 1.00 80.75 415 PHE A O 1
ATOM 3204 N N . ALA A 1 416 ? 1.256 2.327 -12.370 1.00 83.44 416 ALA A N 1
ATOM 3205 C CA . ALA A 1 416 ? 0.903 3.021 -13.603 1.00 83.44 416 ALA A CA 1
ATOM 3206 C C . ALA A 1 416 ? 2.119 3.763 -14.186 1.00 83.44 416 ALA A C 1
ATOM 3208 O O . ALA A 1 416 ? 2.396 3.640 -15.379 1.00 83.44 416 ALA A O 1
ATOM 3209 N N . GLY A 1 417 ? 2.885 4.456 -13.334 1.00 85.12 417 GLY A N 1
ATOM 3210 C CA . GLY A 1 417 ? 4.161 5.072 -13.697 1.00 85.12 417 GLY A CA 1
ATOM 3211 C C . GLY A 1 417 ? 5.169 4.055 -14.230 1.00 85.12 417 GLY A C 1
ATOM 3212 O O . GLY A 1 417 ? 5.736 4.245 -15.299 1.00 85.12 417 GLY A O 1
ATOM 3213 N N . LEU A 1 418 ? 5.338 2.928 -13.539 1.00 84.62 418 LEU A N 1
ATOM 3214 C CA . LEU A 1 418 ? 6.275 1.879 -13.927 1.00 84.62 418 LEU A CA 1
ATOM 3215 C C . LEU A 1 418 ? 5.907 1.229 -15.267 1.00 84.62 418 LEU A C 1
ATOM 3217 O O . LEU A 1 418 ? 6.769 1.081 -16.128 1.00 84.62 418 LEU A O 1
ATOM 3221 N N . TRP A 1 419 ? 4.646 0.839 -15.471 1.00 84.25 419 TRP A N 1
ATOM 3222 C CA . TRP A 1 419 ? 4.215 0.239 -16.737 1.00 84.25 419 TRP A CA 1
ATOM 3223 C C . TRP A 1 419 ? 4.296 1.232 -17.890 1.00 84.25 419 TRP A C 1
ATOM 3225 O O . TRP A 1 419 ? 4.750 0.855 -18.968 1.00 84.25 419 TRP A O 1
ATOM 3235 N N . GLY A 1 420 ? 3.912 2.493 -17.662 1.00 86.88 420 GLY A N 1
ATOM 3236 C CA . GLY A 1 420 ? 4.074 3.559 -18.648 1.00 86.88 420 GLY A CA 1
ATOM 3237 C C . GLY A 1 420 ? 5.542 3.746 -19.030 1.00 86.88 420 GLY A C 1
ATOM 3238 O O . GLY A 1 420 ? 5.878 3.721 -20.211 1.00 86.88 420 GLY A O 1
ATOM 3239 N N . PHE A 1 421 ? 6.432 3.816 -18.040 1.00 86.25 421 PHE A N 1
ATOM 3240 C CA . PHE A 1 421 ? 7.874 3.930 -18.252 1.00 86.25 421 PHE A CA 1
ATOM 3241 C C . PHE A 1 421 ? 8.420 2.769 -19.083 1.00 86.25 421 PHE A C 1
ATOM 3243 O O . PHE A 1 421 ? 9.121 2.990 -20.067 1.00 86.25 421 PHE A O 1
ATOM 3250 N N . VAL A 1 422 ? 8.072 1.534 -18.717 1.00 83.25 422 VAL A N 1
ATOM 3251 C CA . VAL A 1 422 ? 8.539 0.320 -19.398 1.00 83.25 422 VAL A CA 1
ATOM 3252 C C . VAL A 1 422 ? 7.998 0.240 -20.828 1.00 83.25 422 VAL A C 1
ATOM 3254 O O . VAL A 1 422 ? 8.748 -0.109 -21.738 1.00 83.25 422 VAL A O 1
ATOM 3257 N N . ALA A 1 423 ? 6.730 0.598 -21.050 1.00 87.50 423 ALA A N 1
ATOM 3258 C CA . ALA A 1 423 ? 6.117 0.608 -22.376 1.00 87.50 423 ALA A CA 1
ATOM 3259 C C . ALA A 1 423 ? 6.785 1.632 -23.304 1.00 87.50 423 ALA A C 1
ATOM 3261 O O . ALA A 1 423 ? 7.175 1.285 -24.419 1.00 87.50 423 ALA A O 1
ATOM 3262 N N . VAL A 1 424 ? 6.955 2.877 -22.844 1.00 85.50 424 VAL A N 1
ATOM 3263 C CA . VAL A 1 424 ? 7.570 3.938 -23.657 1.00 85.50 424 VAL A CA 1
ATOM 3264 C C . VAL A 1 424 ? 9.056 3.665 -23.877 1.00 85.50 424 VAL A C 1
ATOM 3266 O O . VAL A 1 424 ? 9.518 3.787 -25.007 1.00 85.50 424 VAL A O 1
ATOM 3269 N N . SER A 1 425 ? 9.777 3.198 -22.851 1.00 80.75 425 SER A N 1
ATOM 3270 C CA . SER A 1 425 ? 11.176 2.772 -22.998 1.00 80.75 425 SER A CA 1
ATOM 3271 C C . SER A 1 425 ? 11.307 1.645 -24.021 1.00 80.75 425 SER A C 1
ATOM 3273 O O . SER A 1 425 ? 12.193 1.692 -24.865 1.00 80.75 425 SER A O 1
ATOM 3275 N N . GLY A 1 426 ? 10.412 0.650 -23.988 1.00 81.25 426 GLY A N 1
ATOM 3276 C CA . GLY A 1 426 ? 10.389 -0.440 -24.964 1.00 81.25 426 GLY A CA 1
ATOM 3277 C C . GLY A 1 426 ? 10.167 0.056 -26.390 1.00 81.25 426 GLY A C 1
ATOM 3278 O O . GLY A 1 426 ? 10.915 -0.329 -27.283 1.00 81.25 426 GLY A O 1
ATOM 3279 N N . LEU A 1 427 ? 9.192 0.946 -26.593 1.00 84.44 427 LEU A N 1
ATOM 3280 C CA . LEU A 1 427 ? 8.908 1.561 -27.896 1.00 84.44 427 LEU A CA 1
ATOM 3281 C C . LEU A 1 427 ? 10.104 2.361 -28.421 1.00 84.44 427 LEU A C 1
ATOM 3283 O O . LEU A 1 427 ? 10.516 2.194 -29.569 1.00 84.44 427 LEU A O 1
ATOM 3287 N N . PHE A 1 428 ? 10.712 3.166 -27.552 1.00 78.25 428 PHE A N 1
ATOM 3288 C CA . PHE A 1 428 ? 11.899 3.944 -27.877 1.00 78.25 428 PHE A CA 1
ATOM 3289 C C . PHE A 1 428 ? 13.084 3.042 -28.249 1.00 78.25 428 PHE A C 1
ATOM 3291 O O . PHE A 1 428 ? 13.634 3.175 -29.343 1.00 78.25 428 PHE A O 1
ATOM 3298 N N . LEU A 1 429 ? 13.422 2.057 -27.409 1.00 74.62 429 LEU A N 1
ATOM 3299 C CA . LEU A 1 429 ? 14.484 1.085 -27.693 1.00 74.62 429 LEU A CA 1
ATOM 3300 C C . LEU A 1 429 ? 14.210 0.306 -28.985 1.00 74.62 429 LEU A C 1
ATOM 3302 O O . LEU A 1 429 ? 15.119 0.129 -29.792 1.00 74.62 429 LEU A O 1
ATOM 3306 N N . GLY A 1 430 ? 12.968 -0.132 -29.203 1.00 74.88 430 GLY A N 1
ATOM 3307 C CA . GLY A 1 430 ? 12.554 -0.828 -30.421 1.00 74.88 430 GLY A CA 1
ATOM 3308 C C . GLY A 1 430 ? 12.818 -0.005 -31.678 1.00 74.88 430 GLY A C 1
ATOM 3309 O O . GLY A 1 430 ? 13.370 -0.526 -32.648 1.00 74.88 430 GLY A O 1
ATOM 3310 N N . SER A 1 431 ? 12.500 1.291 -31.640 1.00 74.62 431 SER A N 1
ATOM 3311 C CA . SER A 1 431 ? 12.745 2.189 -32.772 1.00 74.62 431 SER A CA 1
ATOM 3312 C C . SER A 1 431 ? 14.242 2.342 -33.087 1.00 74.62 431 SER A C 1
ATOM 3314 O O . SER A 1 431 ? 14.635 2.324 -34.256 1.00 74.62 431 SER A O 1
ATOM 3316 N N . LEU A 1 432 ? 15.097 2.375 -32.057 1.00 69.50 432 LEU A N 1
ATOM 3317 C CA . LEU A 1 432 ? 16.550 2.510 -32.202 1.00 69.50 432 LEU A CA 1
ATOM 3318 C C . LEU A 1 432 ? 17.215 1.267 -32.797 1.00 69.50 432 LEU A C 1
ATOM 3320 O O . LEU A 1 432 ? 18.211 1.392 -33.506 1.00 69.50 432 LEU A O 1
ATOM 3324 N N . ILE A 1 433 ? 16.662 0.071 -32.570 1.00 66.81 433 ILE A N 1
ATOM 3325 C CA . ILE A 1 433 ? 17.226 -1.182 -33.101 1.00 66.81 433 ILE A CA 1
ATOM 3326 C C . ILE A 1 433 ? 17.300 -1.153 -34.631 1.00 66.81 433 ILE A C 1
ATOM 3328 O O . ILE A 1 433 ? 18.279 -1.638 -35.190 1.00 66.81 433 ILE A O 1
ATOM 3332 N N . THR A 1 434 ? 16.321 -0.545 -35.308 1.00 59.66 434 THR A N 1
ATOM 3333 C CA . THR A 1 434 ? 16.320 -0.438 -36.780 1.00 59.66 434 THR A CA 1
ATOM 3334 C C . THR A 1 434 ? 17.467 0.423 -37.318 1.00 59.66 434 THR A C 1
ATOM 3336 O O . THR A 1 434 ? 17.987 0.148 -38.397 1.00 59.66 434 THR A O 1
ATOM 3339 N N . GLN A 1 435 ? 17.904 1.422 -36.546 1.00 57.00 435 GLN A N 1
ATOM 3340 C CA . GLN A 1 435 ? 19.007 2.328 -36.883 1.00 57.00 435 GLN A CA 1
ATOM 3341 C C . GLN A 1 435 ? 20.364 1.786 -36.407 1.00 57.00 435 GLN A C 1
ATOM 3343 O O . GLN A 1 435 ? 21.406 2.126 -36.961 1.00 57.00 435 GLN A O 1
ATOM 3348 N N . ALA A 1 436 ? 20.355 0.910 -35.401 1.00 55.31 436 ALA A N 1
ATOM 3349 C CA . ALA A 1 436 ? 21.544 0.380 -34.751 1.00 55.31 436 ALA A CA 1
ATOM 3350 C C . ALA A 1 436 ? 22.099 -0.909 -35.388 1.00 55.31 436 ALA A C 1
ATOM 3352 O O . ALA A 1 436 ? 23.026 -1.482 -34.826 1.00 55.31 436 ALA A O 1
ATOM 3353 N N . VAL A 1 437 ? 21.612 -1.405 -36.533 1.00 53.91 437 VAL A N 1
ATOM 3354 C CA . VAL A 1 437 ? 22.172 -2.625 -37.164 1.00 53.91 437 VAL A CA 1
ATOM 3355 C C . VAL A 1 437 ? 23.483 -2.311 -37.908 1.00 53.91 437 VAL A C 1
ATOM 3357 O O . VAL A 1 437 ? 23.514 -2.163 -39.126 1.00 53.91 437 VAL A O 1
ATOM 3360 N N . GLY A 1 438 ? 24.585 -2.218 -37.159 1.00 55.31 438 GLY A N 1
ATOM 3361 C CA . GLY A 1 438 ? 25.969 -2.141 -37.649 1.00 55.31 438 GLY A CA 1
ATOM 3362 C C . GLY A 1 438 ? 26.858 -3.215 -37.001 1.00 55.31 438 GLY A C 1
ATOM 3363 O O . GLY A 1 438 ? 26.465 -3.835 -36.012 1.00 55.31 438 GLY A O 1
ATOM 3364 N N . GLN A 1 439 ? 28.061 -3.462 -37.543 1.00 49.22 439 GLN A N 1
ATOM 3365 C CA . GLN A 1 439 ? 28.939 -4.565 -37.090 1.00 49.22 439 GLN A CA 1
ATOM 3366 C C . GLN A 1 439 ? 29.419 -4.446 -35.625 1.00 49.22 439 GLN A C 1
ATOM 3368 O O . GLN A 1 439 ? 29.695 -5.471 -35.000 1.00 49.22 439 GLN A O 1
ATOM 3373 N N . ASP A 1 440 ? 29.462 -3.241 -35.045 1.00 53.03 440 ASP A N 1
ATOM 3374 C CA . ASP A 1 440 ? 29.885 -3.024 -33.649 1.00 53.03 440 ASP A CA 1
ATOM 3375 C C . ASP A 1 440 ? 28.725 -2.962 -32.639 1.00 53.03 440 ASP A C 1
ATOM 3377 O O . ASP A 1 440 ? 28.931 -3.100 -31.432 1.00 53.03 440 ASP A O 1
ATOM 3381 N N . SER A 1 441 ? 27.479 -2.866 -33.103 1.00 51.31 441 SER A N 1
ATOM 3382 C CA . SER A 1 441 ? 26.301 -2.723 -32.238 1.00 51.31 441 SER A CA 1
ATOM 3383 C C . SER A 1 441 ? 25.941 -4.008 -31.493 1.00 51.31 441 SER A C 1
ATOM 3385 O O . SER A 1 441 ? 25.532 -3.971 -30.333 1.00 51.31 441 SER A O 1
ATOM 3387 N N . LEU A 1 442 ? 26.159 -5.163 -32.130 1.00 55.88 442 LEU A N 1
ATOM 3388 C CA . LEU A 1 442 ? 25.986 -6.481 -31.509 1.00 55.88 442 LEU A CA 1
ATOM 3389 C C . LEU A 1 442 ? 26.980 -6.699 -30.360 1.00 55.88 442 LEU A C 1
ATOM 3391 O O . LEU A 1 442 ? 26.611 -7.254 -29.323 1.00 55.88 442 LEU A O 1
ATOM 3395 N N . LYS A 1 443 ? 28.219 -6.208 -30.509 1.00 55.62 443 LYS A N 1
ATOM 3396 C CA . LYS A 1 443 ? 29.217 -6.227 -29.432 1.00 55.62 443 LYS A CA 1
ATOM 3397 C C . LYS A 1 443 ? 28.791 -5.309 -28.289 1.00 55.62 443 LYS A C 1
ATOM 3399 O O . LYS A 1 443 ? 28.792 -5.752 -27.149 1.00 55.62 443 LYS A O 1
ATOM 3404 N N . MET A 1 444 ? 28.352 -4.082 -28.577 1.00 51.22 444 MET A N 1
ATOM 3405 C CA . MET A 1 444 ? 27.915 -3.125 -27.548 1.00 51.22 444 MET A CA 1
ATOM 3406 C C . MET A 1 444 ? 26.667 -3.598 -26.781 1.00 51.22 444 MET A C 1
ATOM 3408 O O . MET A 1 444 ? 26.615 -3.457 -25.560 1.00 51.22 444 MET A O 1
ATOM 3412 N N . MET A 1 445 ? 25.702 -4.240 -27.452 1.00 54.44 445 MET A N 1
ATOM 3413 C CA . MET A 1 445 ? 24.564 -4.890 -26.784 1.00 54.44 445 MET A CA 1
ATOM 3414 C C . MET A 1 445 ? 25.013 -6.033 -25.869 1.00 54.44 445 MET A C 1
ATOM 3416 O O . MET A 1 445 ? 24.549 -6.128 -24.733 1.00 54.44 445 MET A O 1
ATOM 3420 N N . PHE A 1 446 ? 25.929 -6.887 -26.334 1.00 56.44 446 PHE A N 1
ATOM 3421 C CA . PHE A 1 446 ? 26.462 -7.979 -25.519 1.00 56.44 446 PHE A CA 1
ATOM 3422 C C . PHE A 1 446 ? 27.218 -7.448 -24.292 1.00 56.44 446 PHE A C 1
ATOM 3424 O O . PHE A 1 446 ? 27.002 -7.930 -23.182 1.00 56.44 446 PHE A O 1
ATOM 3431 N N . VAL A 1 447 ? 28.028 -6.399 -24.467 1.00 56.09 447 VAL A N 1
ATOM 3432 C CA . VAL A 1 447 ? 28.721 -5.700 -23.374 1.00 56.09 447 VAL A CA 1
ATOM 3433 C C . VAL A 1 447 ? 27.729 -5.133 -22.364 1.00 56.09 447 VAL A C 1
ATOM 3435 O O . VAL A 1 447 ? 27.911 -5.347 -21.170 1.00 56.09 447 VAL A O 1
ATOM 3438 N N . ALA A 1 448 ? 26.663 -4.467 -22.814 1.00 52.25 448 ALA A N 1
ATOM 3439 C CA . ALA A 1 448 ? 25.643 -3.900 -21.931 1.00 52.25 448 ALA A CA 1
ATOM 3440 C C . ALA A 1 448 ? 24.909 -4.981 -21.117 1.00 52.25 448 ALA A C 1
ATOM 3442 O O . ALA A 1 448 ? 24.711 -4.827 -19.909 1.00 52.25 448 ALA A O 1
ATOM 3443 N N . VAL A 1 449 ? 24.554 -6.106 -21.746 1.00 58.72 449 VAL A N 1
ATOM 3444 C CA . VAL A 1 449 ? 23.917 -7.244 -21.062 1.00 58.72 449 VAL A CA 1
ATOM 3445 C C . VAL A 1 449 ? 24.861 -7.854 -20.026 1.00 58.72 449 VAL A C 1
ATOM 3447 O O . VAL A 1 449 ? 24.478 -8.009 -18.866 1.00 58.72 449 VAL A O 1
ATOM 3450 N N . VAL A 1 450 ? 26.107 -8.146 -20.411 1.00 59.34 450 VAL A N 1
ATOM 3451 C CA . VAL A 1 450 ? 27.119 -8.710 -19.503 1.00 59.34 450 VAL A CA 1
ATOM 3452 C C . VAL A 1 450 ? 27.400 -7.756 -18.345 1.00 59.34 450 VAL A C 1
ATOM 3454 O O . VAL A 1 450 ? 27.453 -8.197 -17.200 1.00 59.34 450 VAL A O 1
ATOM 3457 N N . MET A 1 451 ? 27.506 -6.454 -18.613 1.00 56.84 451 MET A N 1
ATOM 3458 C CA . MET A 1 451 ? 27.705 -5.424 -17.595 1.00 56.84 451 MET A CA 1
ATOM 3459 C C . MET A 1 451 ? 26.598 -5.386 -16.565 1.00 56.84 451 MET A C 1
ATOM 3461 O O . MET A 1 451 ? 26.853 -5.324 -15.362 1.00 56.84 451 MET A O 1
ATOM 3465 N N . THR A 1 452 ? 25.361 -5.426 -17.042 1.00 55.88 452 THR A N 1
ATOM 3466 C CA . THR A 1 452 ? 24.208 -5.309 -16.163 1.00 55.88 452 THR A CA 1
ATOM 3467 C C . THR A 1 452 ? 24.067 -6.564 -15.302 1.00 55.88 452 THR A C 1
ATOM 3469 O O . THR A 1 452 ? 23.873 -6.452 -14.092 1.00 55.88 452 THR A O 1
ATOM 3472 N N . ILE A 1 453 ? 24.288 -7.750 -15.883 1.00 61.12 453 ILE A N 1
ATOM 3473 C CA . ILE A 1 453 ? 24.322 -9.019 -15.142 1.00 61.12 453 ILE A CA 1
ATOM 3474 C C . ILE A 1 453 ? 25.459 -9.014 -14.113 1.00 61.12 453 ILE A C 1
ATOM 3476 O O . ILE A 1 453 ? 25.240 -9.371 -12.957 1.00 61.12 453 ILE A O 1
ATOM 3480 N N . LEU A 1 454 ? 26.665 -8.590 -14.498 1.00 61.41 454 LEU A N 1
ATOM 3481 C CA . LEU A 1 454 ? 27.824 -8.567 -13.607 1.00 61.41 454 LEU A CA 1
ATOM 3482 C C . LEU A 1 454 ? 27.601 -7.608 -12.431 1.00 61.41 454 LEU A C 1
ATOM 3484 O O . LEU A 1 454 ? 27.793 -8.003 -11.283 1.00 61.41 454 LEU A O 1
ATOM 3488 N N . SER A 1 455 ? 27.131 -6.387 -12.699 1.00 57.44 455 SER A N 1
ATOM 3489 C CA . SER A 1 455 ? 26.803 -5.392 -11.669 1.00 57.44 455 SER A CA 1
ATOM 3490 C C . SER A 1 455 ? 25.799 -5.945 -10.649 1.00 57.44 455 SER A C 1
ATOM 3492 O O . SER A 1 455 ? 26.004 -5.847 -9.436 1.00 57.44 455 SER A O 1
ATOM 3494 N N . GLN A 1 456 ? 24.760 -6.635 -11.121 1.00 62.31 456 GLN A N 1
ATOM 3495 C CA . GLN A 1 456 ? 23.751 -7.249 -10.255 1.00 62.31 456 GLN A CA 1
ATOM 3496 C C . GLN A 1 456 ? 24.269 -8.463 -9.482 1.00 62.31 456 GLN A C 1
ATOM 3498 O O . GLN A 1 456 ? 23.927 -8.631 -8.312 1.00 62.31 456 GLN A O 1
ATOM 3503 N N . LEU A 1 457 ? 25.110 -9.301 -10.091 1.00 62.56 457 LEU A N 1
ATOM 3504 C CA . LEU A 1 457 ? 25.743 -10.424 -9.396 1.00 62.56 457 LEU A CA 1
ATOM 3505 C C . LEU A 1 457 ? 26.647 -9.933 -8.263 1.00 62.56 457 LEU A C 1
ATOM 3507 O O . LEU A 1 457 ? 26.633 -10.513 -7.172 1.00 62.56 457 LEU A O 1
ATOM 3511 N N . ILE A 1 458 ? 27.394 -8.846 -8.485 1.00 61.97 458 ILE A N 1
ATOM 3512 C CA . ILE A 1 458 ? 28.215 -8.252 -7.430 1.00 61.97 458 ILE A CA 1
ATOM 3513 C C . ILE A 1 458 ? 27.314 -7.660 -6.337 1.00 61.97 458 ILE A C 1
ATOM 3515 O O . ILE A 1 458 ? 27.557 -7.915 -5.156 1.00 61.97 458 ILE A O 1
ATOM 3519 N N . LEU A 1 459 ? 26.227 -6.972 -6.703 1.00 56.78 459 LEU A N 1
ATOM 3520 C CA . LEU A 1 459 ? 25.240 -6.467 -5.744 1.00 56.78 459 LEU A CA 1
ATOM 3521 C C . LEU A 1 459 ? 24.667 -7.582 -4.852 1.00 56.78 459 LEU A C 1
ATOM 3523 O O . LEU A 1 459 ? 24.627 -7.444 -3.627 1.00 56.78 459 LEU A O 1
ATOM 3527 N N . CYS A 1 460 ? 24.294 -8.717 -5.448 1.00 55.34 460 CYS A N 1
ATOM 3528 C CA . CYS A 1 460 ? 23.822 -9.895 -4.720 1.00 55.34 460 CYS A CA 1
ATOM 3529 C C . CYS A 1 460 ? 24.897 -10.490 -3.795 1.00 55.34 460 CYS A C 1
ATOM 3531 O O . CYS A 1 460 ? 24.600 -10.843 -2.653 1.00 55.34 460 CYS A O 1
ATOM 3533 N N . SER A 1 461 ? 26.148 -10.583 -4.255 1.00 56.34 461 SER A N 1
ATOM 3534 C CA . SER A 1 461 ? 27.273 -11.101 -3.459 1.00 56.34 461 SER A CA 1
ATOM 3535 C C . SER A 1 461 ? 27.542 -10.249 -2.211 1.00 56.34 461 SER A C 1
ATOM 3537 O O . SER A 1 461 ? 27.747 -10.776 -1.112 1.00 56.34 461 SER A O 1
ATOM 3539 N N . LEU A 1 462 ? 27.474 -8.924 -2.358 1.00 55.38 462 LEU A N 1
ATOM 3540 C CA . LEU A 1 462 ? 27.652 -7.983 -1.252 1.00 55.38 462 LEU A CA 1
ATOM 3541 C C . LEU A 1 462 ? 26.480 -8.056 -0.270 1.00 55.38 462 LEU A C 1
ATOM 3543 O O . LEU A 1 462 ? 26.713 -8.099 0.937 1.00 55.38 462 LEU A O 1
ATOM 3547 N N . GLY A 1 463 ? 25.242 -8.163 -0.768 1.00 51.34 463 GLY A N 1
ATOM 3548 C CA . GLY A 1 463 ? 24.064 -8.373 0.077 1.00 51.34 463 GLY A CA 1
ATOM 3549 C C . GLY A 1 463 ? 24.199 -9.608 0.975 1.00 51.34 463 GLY A C 1
ATOM 3550 O O . GLY A 1 463 ? 23.905 -9.544 2.167 1.00 51.34 463 GLY A O 1
ATOM 3551 N N . ASN A 1 464 ? 24.739 -10.705 0.440 1.00 48.62 464 ASN A N 1
ATOM 3552 C CA . ASN A 1 464 ? 24.881 -11.967 1.166 1.00 48.62 464 ASN A CA 1
ATOM 3553 C C . ASN A 1 464 ? 25.955 -11.910 2.281 1.00 48.62 464 ASN A C 1
ATOM 3555 O O . ASN A 1 464 ? 25.708 -12.340 3.408 1.00 48.62 464 ASN A O 1
ATOM 3559 N N . LYS A 1 465 ? 27.121 -11.296 2.018 1.00 48.81 465 LYS A N 1
ATOM 3560 C CA . LYS A 1 465 ? 28.181 -11.102 3.038 1.00 48.81 465 LYS A CA 1
ATOM 3561 C C . LYS A 1 465 ? 27.778 -10.143 4.162 1.00 48.81 465 LYS A C 1
ATOM 3563 O O . LYS A 1 465 ? 28.252 -10.263 5.291 1.00 48.81 465 LYS A O 1
ATOM 3568 N N . VAL A 1 466 ? 26.911 -9.182 3.862 1.00 44.16 466 VAL A N 1
ATOM 3569 C CA . VAL A 1 466 ? 26.437 -8.197 4.841 1.00 44.16 466 VAL A CA 1
ATOM 3570 C C . VAL A 1 466 ? 25.446 -8.825 5.824 1.00 44.16 466 VAL A C 1
ATOM 3572 O O . VAL A 1 466 ? 25.511 -8.540 7.019 1.00 44.16 466 VAL A O 1
ATOM 3575 N N . VAL A 1 467 ? 24.582 -9.738 5.369 1.00 39.62 467 VAL A N 1
ATOM 3576 C CA . VAL A 1 467 ? 23.652 -10.437 6.271 1.00 39.62 467 VAL A CA 1
ATOM 3577 C C . VAL A 1 467 ? 24.376 -11.432 7.187 1.00 39.62 467 VAL A C 1
ATOM 3579 O O . VAL A 1 467 ? 23.967 -11.600 8.336 1.00 39.62 467 VAL A O 1
ATOM 3582 N N . SER A 1 468 ? 25.489 -12.034 6.751 1.00 36.91 468 SER A N 1
ATOM 3583 C CA . SER A 1 468 ? 26.289 -12.893 7.639 1.00 36.91 468 SER A CA 1
ATOM 3584 C C . SER A 1 468 ? 26.996 -12.125 8.760 1.00 36.91 468 SER A C 1
ATOM 3586 O O . SER A 1 468 ? 27.210 -12.696 9.823 1.00 36.91 468 SER A O 1
ATOM 3588 N N . HIS A 1 469 ? 27.324 -10.842 8.562 1.00 37.19 469 HIS A N 1
ATOM 3589 C CA . HIS A 1 469 ? 27.973 -10.018 9.592 1.00 37.19 469 HIS A CA 1
ATOM 3590 C C . HIS A 1 469 ? 27.002 -9.348 10.569 1.00 37.19 469 HIS A C 1
ATOM 3592 O O . HIS A 1 469 ? 27.404 -9.013 11.672 1.00 37.19 469 HIS A O 1
ATOM 3598 N N . SER A 1 470 ? 25.725 -9.198 10.211 1.00 34.06 470 SER A N 1
ATOM 3599 C CA . SER A 1 470 ? 24.691 -8.682 11.124 1.00 34.06 470 SER A CA 1
ATOM 3600 C C . SER A 1 470 ? 24.222 -9.712 12.168 1.00 34.06 470 SER A C 1
ATOM 3602 O O . SER A 1 470 ? 23.362 -9.392 12.986 1.00 34.06 470 SER A O 1
ATOM 3604 N N . LYS A 1 471 ? 24.729 -10.952 12.110 1.00 33.12 471 LYS A N 1
ATOM 3605 C CA . LYS A 1 471 ? 24.416 -12.044 13.048 1.00 33.12 471 LYS A CA 1
ATOM 3606 C C . LYS A 1 471 ? 25.515 -12.311 14.092 1.00 33.12 471 LYS A C 1
ATOM 3608 O O . LYS A 1 471 ? 25.348 -13.244 14.874 1.00 33.12 471 LYS A O 1
ATOM 3613 N N . SER A 1 472 ? 26.602 -11.533 14.120 1.00 30.41 472 SER A N 1
ATOM 3614 C CA . SER A 1 472 ? 27.561 -11.504 15.242 1.00 30.41 472 SER A CA 1
ATOM 3615 C C . SER A 1 472 ? 27.502 -10.155 15.927 1.00 30.41 472 SER A C 1
ATOM 3617 O O . SER A 1 472 ? 27.526 -10.136 17.172 1.00 30.41 472 SER A O 1
#

Radius of gyration: 27.86 Å; Cα contacts (8 Å, |Δi|>4): 658; chains: 1; bounding box: 80×47×76 Å

InterPro domains:
  IPR006512 YidE/YbjL duplication [PF06826] (371-466)
  IPR050144 AAE Transporter [PTHR30445] (21-467)

Secondary structure (DSSP, 8-state):
-HHHHHHHHHH-HHHHHHHHHHHHHHHHT-EETTEE-HHHHHHHHHHHHHHHTT----HHHHHHHHHHHHHHHHHHHHHHHHHHHHHHHHHHHHHHHHHHHHHHHHHHHHHHHH---HHHHHHHTTSSS-HHHHHHHHHHHHHHHHHHTT-HHHHTT---TTSTTTS-TTTGGGS---S----TTT-EEEEEEEEPTT-TTTT-BHHHHHSS-SSEEEEEE-SS--S-SSB--TT-EEEEEEEHHHHHTS-TTTSEEEE--SS-PPPEEEEEEGGGTT-TT-BHHHHHHHHHTT-SS--EEEEEEETTEEEPP-TTPBPPTT-EEEEEE-HHHHHHHHHHTT--HHHHHHHHHHHHHHHHHHHHHHT--EEETTEEE--HHHHHHHHHHHHHHHHHHH-SS-PPPPHHHHHHHHHHHHHHHHHHHHHHHHHHHHH--STTHHHHHHHHHHHHHHHHHHHHHHHHHHHHHTT-

Solvent-accessible surface area (backbone atoms only — not comparable to full-atom values): 25196 Å² total; per-residue (Å²): 108,69,70,55,53,54,52,57,46,71,70,36,53,66,55,48,52,51,50,24,48,53,50,3,44,57,57,15,68,47,66,64,80,96,44,58,64,35,47,66,50,26,13,26,54,40,8,25,53,46,3,55,73,66,34,66,57,66,69,66,58,26,47,51,19,38,18,49,19,33,18,40,52,21,24,67,39,15,53,53,48,55,56,47,42,70,76,34,44,70,60,52,52,52,51,52,52,52,50,51,52,50,54,49,50,51,53,52,49,48,44,65,74,64,64,62,56,68,60,60,59,52,53,33,51,68,45,101,68,32,55,57,53,57,50,51,49,56,57,58,48,50,58,55,45,56,72,70,52,69,57,68,74,61,50,74,80,59,75,71,94,66,52,82,79,67,52,61,61,63,64,69,71,65,59,91,63,90,54,89,76,65,52,68,55,60,34,76,44,73,53,32,22,37,22,36,84,86,15,78,48,52,77,38,36,54,63,71,63,34,65,77,39,44,38,34,30,62,44,82,46,76,67,62,95,63,90,65,86,53,50,39,48,61,60,18,36,40,36,42,39,22,21,42,56,64,47,64,76,57,46,81,63,44,54,26,50,79,45,84,77,92,69,92,78,72,71,44,82,45,80,43,57,30,66,76,55,80,47,56,80,33,28,45,32,57,50,47,55,59,48,32,72,71,23,90,75,40,54,19,48,62,45,38,30,48,91,71,41,77,49,86,88,46,51,77,43,63,38,48,80,67,22,37,42,28,37,34,24,39,68,69,34,49,51,39,42,33,54,76,56,69,54,48,74,63,23,45,52,45,15,49,49,52,55,52,52,35,56,52,49,14,53,58,53,41,73,59,80,44,69,57,91,91,42,76,51,74,59,47,44,43,48,31,9,27,54,36,16,25,53,50,21,29,51,24,63,74,39,86,62,23,37,62,70,58,66,71,59,45,52,53,50,23,49,53,14,46,53,47,18,39,25,44,45,14,14,42,53,13,41,47,52,76,76,48,81,51,92,64,40,63,54,54,51,50,50,53,53,51,48,46,52,49,53,49,52,51,52,53,54,52,54,54,59,52,59,64,59,76,75,113

pLDDT: mean 70.85, std 17.37, range [25.88, 94.94]

Sequence (472 aa):
MMAILEHIFTSSAYFILLVTLVLGFVVGKIHLGLFSLGTILSTLIVGLIVGLAGGANDPNLTWLFFSLFMYVVAYLGGSLFTQDLQAHQKSILIKVLQLSFTTFTAIAFVYWVFSIESVAVLRLAADHISASDLIVFASALLPIIIVTQKLPWLKKWHTPSQIVDMAPKSVEAASINDNQQINSVKNVVRRAFKVNIDSTVVGKTLMQLNSPAVEIVFELKKGSNDTDANTVMAGDTITVTGTSNSIYYLEDNVLGTELPLEKNIIEEHFQIVANQHGLQNSSLLALKNNLNKTSSRGILISRYIREGVDIEINPDLIISNEDIIQVTGNDMDIKQVRHALGITNNSLVYGQILFTLGIILAYLTSCFDLELTGVPLLFGAGGCSLITGLFIGWISHHSRLFTPVSTSSLKRLSFAGLWGFVAVSGLFLGSLITQAVGQDSLKMMFVAVVMTILSQLILCSLGNKVVSHSKS

Foldseek 3Di:
DLVVVVVVLPPDLVVLLVVLLVQLQVQQPDDPDPFRQHSLNSSLQSLLQSLLSVNADDPVLLLLLLLLLLLLVLLVCLVVCVVCCVVQVPVVVVLVVVLVVLLVVLVVVLCVVVVPPPCVQVVCCVPPHHVVLVLVLLLVSVVVSVLQGVDVVVVVVDDPPPCVVVPQCVSVVLHPPVPPVQVLQLHKDKWKFQAAQPAQQAQPFLCNVQLQAQFKFKDKAQQDPDPPPTGDHHRIMIMMIGGPNSVVVCDDRNGHHIDDDPDDADKDKDKDFCAQFVLAFDFSSRVQVLLCVQAPRGKHFSWKDDSSDTDDHDRRDGDDHGIITIIMDHPRSVVSSCVSSVNDPQQAVVQVVLSVVLSVQLVVVQVDFDDDPNDTPNCGSSNSSSVSSSVSSNCQVNDNSHPHDDPVVSSVSSVVSSSSSSSNSSSNNSNVVVVQPDPCSVVVVVSSVVSSVVSVVVVVVVVVVSVVVVVD

Nearest PDB structures (foldseek):
  3jxo-assembly1_B  TM=7.419E-01  e=2.005E-01  Thermotoga sp. RQ2
  5f29-assembly1_A  TM=7.373E-01  e=2.961E-01  Staphylococcus aureus
  3l4b-assembly1_D  TM=7.377E-01  e=2.961E-01  Thermotoga maritima MSB8
  4g65-assembly1_B  TM=4.330E-01  e=3.265E-01  Vibrio vulnificus CMCP6